Protein AF-A0A9X8DTA2-F1 (afdb_monomer_lite)

Organism: Aphanomyces astaci (NCBI:txid112090)

Structure (mmCIF, N/CA/C/O backbone):
data_AF-A0A9X8DTA2-F1
#
_entry.id   AF-A0A9X8DTA2-F1
#
loop_
_atom_site.group_PDB
_atom_site.id
_atom_site.type_symbol
_atom_site.label_atom_id
_atom_site.label_alt_id
_atom_site.label_comp_id
_atom_site.label_asym_id
_atom_site.label_entity_id
_atom_site.label_seq_id
_atom_site.pdbx_PDB_ins_code
_atom_site.Cartn_x
_atom_site.Cartn_y
_atom_site.Cartn_z
_atom_site.occupancy
_atom_site.B_iso_or_equiv
_atom_site.auth_seq_id
_atom_site.auth_comp_id
_atom_site.auth_asym_id
_atom_site.auth_atom_id
_atom_site.pdbx_PDB_model_num
ATOM 1 N N . MET A 1 1 ? 18.865 14.925 -14.661 1.00 79.44 1 MET A N 1
ATOM 2 C CA . MET A 1 1 ? 18.704 13.524 -14.217 1.00 79.44 1 MET A CA 1
ATOM 3 C C . MET A 1 1 ? 18.276 13.424 -12.763 1.00 79.44 1 MET A C 1
ATOM 5 O O . MET A 1 1 ? 17.155 12.998 -12.538 1.00 79.44 1 MET A O 1
ATOM 9 N N . ILE A 1 2 ? 19.082 13.874 -11.792 1.00 87.25 2 ILE A N 1
ATOM 10 C CA . ILE A 1 2 ? 18.739 13.791 -10.354 1.00 87.25 2 ILE A CA 1
ATOM 11 C C . ILE A 1 2 ? 17.374 14.429 -10.043 1.00 87.25 2 ILE A C 1
ATOM 13 O O . ILE A 1 2 ? 16.531 13.793 -9.421 1.00 87.25 2 ILE A O 1
ATOM 17 N N . LEU A 1 3 ? 17.121 15.641 -10.553 1.00 90.25 3 LEU A N 1
ATOM 18 C CA . LEU A 1 3 ? 15.841 16.335 -10.370 1.00 90.25 3 LEU A CA 1
ATOM 19 C C . LEU A 1 3 ? 14.648 15.529 -10.915 1.00 90.25 3 LEU A C 1
ATOM 21 O O . LEU A 1 3 ? 13.664 15.324 -10.213 1.00 90.25 3 LEU A O 1
ATOM 25 N N . PHE A 1 4 ? 14.744 15.028 -12.150 1.00 91.69 4 PHE A N 1
ATOM 26 C CA . PHE A 1 4 ? 13.676 14.240 -12.774 1.00 91.69 4 PHE A CA 1
ATOM 27 C C . PHE A 1 4 ? 13.449 12.899 -12.073 1.00 91.69 4 PHE A C 1
ATOM 29 O O . PHE A 1 4 ? 12.309 12.460 -11.957 1.00 91.69 4 PHE A O 1
ATOM 36 N N . PHE A 1 5 ? 14.512 12.273 -11.566 1.00 92.50 5 PHE A N 1
ATOM 37 C CA . PHE A 1 5 ? 14.401 11.089 -10.721 1.00 92.50 5 PHE A CA 1
ATOM 38 C C . PHE A 1 5 ? 13.657 11.400 -9.417 1.00 92.50 5 PHE A C 1
ATOM 40 O O . PHE A 1 5 ? 12.711 10.691 -9.085 1.00 92.50 5 PHE A O 1
ATOM 47 N N . ALA A 1 6 ? 14.014 12.483 -8.719 1.00 92.75 6 ALA A N 1
ATOM 48 C CA . ALA A 1 6 ? 13.347 12.885 -7.481 1.00 92.75 6 ALA A CA 1
ATOM 49 C C . ALA A 1 6 ? 11.854 13.194 -7.706 1.00 92.75 6 ALA A C 1
ATOM 51 O O . ALA A 1 6 ? 11.001 12.726 -6.948 1.00 92.75 6 ALA A O 1
ATOM 52 N N . ILE A 1 7 ? 11.523 13.908 -8.790 1.00 93.62 7 ILE A N 1
ATOM 53 C CA . ILE A 1 7 ? 10.135 14.197 -9.182 1.00 93.62 7 ILE A CA 1
ATOM 54 C C . ILE A 1 7 ? 9.385 12.898 -9.489 1.00 93.62 7 ILE A C 1
ATOM 56 O O . ILE A 1 7 ? 8.297 12.678 -8.968 1.00 93.62 7 ILE A O 1
ATOM 60 N N . SER A 1 8 ? 9.977 12.009 -10.286 1.00 93.56 8 SER A N 1
ATOM 61 C CA . SER A 1 8 ? 9.395 10.711 -10.634 1.00 93.56 8 SER A CA 1
ATOM 62 C C . SER A 1 8 ? 9.122 9.841 -9.403 1.00 93.56 8 SER A C 1
ATOM 64 O O . SER A 1 8 ? 8.033 9.286 -9.256 1.00 93.56 8 SER A O 1
ATOM 66 N N . LEU A 1 9 ? 10.074 9.780 -8.469 1.00 93.00 9 LEU A N 1
ATOM 67 C CA . LEU A 1 9 ? 9.929 9.047 -7.215 1.00 93.00 9 LEU A CA 1
ATOM 68 C C . LEU A 1 9 ? 8.807 9.631 -6.346 1.00 93.00 9 LEU A C 1
ATOM 70 O O . LEU A 1 9 ? 8.018 8.880 -5.775 1.00 93.00 9 LEU A O 1
ATOM 74 N N . THR A 1 10 ? 8.702 10.962 -6.300 1.00 92.56 10 THR A N 1
ATOM 75 C CA . THR A 1 10 ? 7.633 11.677 -5.586 1.00 92.56 10 THR A CA 1
ATOM 76 C C . THR A 1 10 ? 6.266 11.410 -6.210 1.00 92.56 10 THR A C 1
ATOM 78 O O . THR A 1 10 ? 5.301 11.115 -5.511 1.00 92.56 10 THR A O 1
ATOM 81 N N . ILE A 1 11 ? 6.168 11.451 -7.539 1.00 91.94 11 ILE A N 1
ATOM 82 C CA . ILE A 1 11 ? 4.932 11.124 -8.256 1.00 91.94 11 ILE A CA 1
ATOM 83 C C . ILE A 1 11 ? 4.531 9.674 -7.969 1.00 91.94 11 ILE A C 1
ATOM 85 O O . ILE A 1 11 ? 3.378 9.406 -7.626 1.00 91.94 11 ILE A O 1
ATOM 89 N N . GLN A 1 12 ? 5.480 8.739 -8.051 1.00 93.25 12 GLN A N 1
ATOM 90 C CA . GLN A 1 12 ? 5.233 7.324 -7.792 1.00 93.25 12 GLN A CA 1
ATOM 91 C C . GLN A 1 12 ? 4.756 7.083 -6.350 1.00 93.25 12 GLN A C 1
ATOM 93 O O . GLN A 1 12 ? 3.809 6.318 -6.143 1.00 93.25 12 GLN A O 1
ATOM 98 N N . SER A 1 13 ? 5.358 7.756 -5.362 1.00 90.62 13 SER A N 1
ATOM 99 C CA . SER A 1 13 ? 4.976 7.616 -3.953 1.00 90.62 13 SER A CA 1
ATOM 100 C C . SER A 1 13 ? 3.580 8.189 -3.672 1.00 90.62 13 SER A C 1
ATOM 102 O O . SER A 1 13 ? 2.764 7.528 -3.024 1.00 90.62 13 SER A O 1
ATOM 104 N N . VAL A 1 14 ? 3.248 9.355 -4.237 1.00 90.88 14 VAL A N 1
ATOM 105 C CA . VAL A 1 14 ? 1.917 9.975 -4.117 1.00 90.88 14 VAL A CA 1
ATOM 106 C C . VAL A 1 14 ? 0.843 9.108 -4.774 1.00 90.88 14 VAL A C 1
ATOM 108 O O . VAL A 1 14 ? -0.178 8.812 -4.148 1.00 90.88 14 VAL A O 1
ATOM 111 N N . ILE A 1 15 ? 1.071 8.646 -6.010 1.00 89.62 15 ILE A N 1
ATOM 112 C CA . ILE A 1 15 ? 0.143 7.755 -6.727 1.00 89.62 15 ILE A CA 1
ATOM 113 C C . ILE A 1 15 ? -0.146 6.507 -5.896 1.00 89.62 15 ILE A C 1
ATOM 115 O O . ILE A 1 15 ? -1.301 6.094 -5.755 1.00 89.62 15 ILE A O 1
ATOM 119 N N . MET A 1 16 ? 0.895 5.907 -5.330 1.00 87.81 16 MET A N 1
ATOM 120 C CA . MET A 1 16 ? 0.763 4.731 -4.487 1.00 87.81 16 MET A CA 1
ATOM 121 C C . MET A 1 16 ? -0.056 5.022 -3.225 1.00 87.81 16 MET A C 1
ATOM 123 O O . MET A 1 16 ? -0.973 4.253 -2.931 1.00 87.81 16 MET A O 1
ATOM 127 N N . PHE A 1 17 ? 0.218 6.119 -2.514 1.00 85.75 17 PHE A N 1
ATOM 128 C CA . PHE A 1 17 ? -0.535 6.491 -1.314 1.00 85.75 17 PHE A CA 1
ATOM 129 C C . PHE A 1 17 ? -2.027 6.680 -1.623 1.00 85.75 17 PHE A C 1
ATOM 131 O O . PHE A 1 17 ? -2.888 6.118 -0.943 1.00 85.75 17 PHE A O 1
ATOM 138 N N . LEU A 1 18 ? -2.350 7.389 -2.710 1.00 86.25 18 LEU A N 1
ATOM 139 C CA . LEU A 1 18 ? -3.732 7.600 -3.151 1.00 86.25 18 LEU A CA 1
ATOM 140 C C . LEU A 1 18 ? -4.429 6.282 -3.524 1.00 86.25 18 LEU A C 1
ATOM 142 O O . LEU A 1 18 ? -5.556 6.026 -3.093 1.00 86.25 18 LEU A O 1
ATOM 146 N N . ARG A 1 19 ? -3.757 5.410 -4.288 1.00 85.94 19 ARG A N 1
ATOM 147 C CA . ARG A 1 19 ? -4.299 4.105 -4.706 1.00 85.94 19 ARG A CA 1
ATOM 148 C C . ARG A 1 19 ? -4.539 3.173 -3.521 1.00 85.94 19 ARG A C 1
ATOM 150 O O . ARG A 1 19 ? -5.562 2.485 -3.489 1.00 85.94 19 ARG A O 1
ATOM 157 N N . LEU A 1 20 ? -3.617 3.140 -2.561 1.00 79.81 20 LEU A N 1
ATOM 158 C CA . LEU A 1 20 ? -3.762 2.332 -1.352 1.00 79.81 20 LEU A CA 1
ATOM 159 C C . LEU A 1 20 ? -4.867 2.881 -0.456 1.00 79.81 20 LEU A C 1
ATOM 161 O O . LEU A 1 20 ? -5.695 2.100 0.003 1.00 79.81 20 LEU A O 1
ATOM 165 N N . ARG A 1 21 ? -4.970 4.205 -0.297 1.00 79.25 21 ARG A N 1
ATOM 166 C CA . ARG A 1 21 ? -6.058 4.838 0.458 1.00 79.25 21 ARG A CA 1
ATOM 167 C C . ARG A 1 21 ? -7.430 4.508 -0.127 1.00 79.25 21 ARG A C 1
ATOM 169 O O . ARG A 1 21 ? -8.308 4.092 0.621 1.00 79.25 21 ARG A O 1
ATOM 176 N N . ALA A 1 22 ? -7.603 4.612 -1.446 1.00 74.69 22 ALA A N 1
ATOM 177 C CA . ALA A 1 22 ? -8.867 4.279 -2.106 1.00 74.69 22 ALA A CA 1
ATOM 178 C C . ALA A 1 22 ? -9.291 2.820 -1.853 1.00 74.69 22 ALA A C 1
ATOM 180 O O . ALA A 1 22 ? -10.444 2.546 -1.527 1.00 74.69 22 ALA A O 1
ATOM 181 N N . ARG A 1 23 ? -8.347 1.874 -1.934 1.00 70.88 23 ARG A N 1
ATOM 182 C CA . ARG A 1 23 ? -8.627 0.463 -1.625 1.00 70.88 23 ARG A CA 1
ATOM 183 C C . ARG A 1 23 ? -8.836 0.197 -0.139 1.00 70.88 23 ARG A C 1
ATOM 185 O O . ARG A 1 23 ? -9.628 -0.669 0.211 1.00 70.88 23 ARG A O 1
ATOM 192 N N . ASN A 1 24 ? -8.137 0.923 0.723 1.00 70.81 24 ASN A N 1
ATOM 193 C CA . ASN A 1 24 ? -8.285 0.814 2.167 1.00 70.81 24 ASN A CA 1
ATOM 194 C C . ASN A 1 24 ? -9.665 1.293 2.627 1.00 70.81 24 ASN A C 1
ATOM 196 O O . ASN A 1 24 ? -10.223 0.682 3.527 1.00 70.81 24 ASN A O 1
ATOM 200 N N . VAL A 1 25 ? -10.248 2.303 1.972 1.00 69.00 25 VAL A N 1
ATOM 201 C CA . VAL A 1 25 ? -11.640 2.720 2.216 1.00 69.00 25 VAL A CA 1
ATOM 202 C C . VAL A 1 25 ? -12.622 1.607 1.843 1.00 69.00 25 VAL A C 1
ATOM 204 O O . VAL A 1 25 ? -13.479 1.269 2.652 1.00 69.00 25 VAL A O 1
ATOM 207 N N . GLN A 1 26 ? -12.448 0.974 0.676 1.00 66.44 26 GLN A N 1
ATOM 208 C CA . GLN A 1 26 ? -13.271 -0.178 0.272 1.00 66.44 26 GLN A CA 1
ATOM 209 C C . GLN A 1 26 ? -13.143 -1.344 1.262 1.00 66.44 26 GLN A C 1
ATOM 211 O O . GLN A 1 26 ? -14.119 -2.012 1.586 1.00 66.44 26 GLN A O 1
ATOM 216 N N . LEU A 1 27 ? -11.928 -1.599 1.755 1.00 64.38 27 LEU A N 1
ATOM 217 C CA . LEU A 1 27 ? -11.678 -2.662 2.723 1.00 64.38 27 LEU A CA 1
ATOM 218 C C . LEU A 1 27 ? -12.258 -2.331 4.102 1.00 64.38 27 LEU A C 1
ATOM 220 O O . LEU A 1 27 ? -12.765 -3.234 4.758 1.00 64.38 27 LEU A O 1
ATOM 224 N N . ASP A 1 28 ? -12.225 -1.065 4.522 1.00 64.38 28 ASP A N 1
ATOM 225 C CA . ASP A 1 28 ? -12.853 -0.610 5.764 1.00 64.38 28 ASP A CA 1
ATOM 226 C C . ASP A 1 28 ? -14.371 -0.781 5.692 1.00 64.38 28 ASP A C 1
ATOM 228 O O . ASP A 1 28 ? -14.950 -1.347 6.615 1.00 64.38 28 ASP A O 1
ATOM 232 N N . GLU A 1 29 ? -15.000 -0.397 4.580 1.00 64.81 29 GLU A N 1
ATOM 233 C CA . GLU A 1 29 ? -16.432 -0.609 4.340 1.00 64.81 29 GLU A CA 1
ATOM 234 C C . GLU A 1 29 ? -16.804 -2.098 4.404 1.00 64.81 29 GLU A C 1
ATOM 236 O O . GLU A 1 29 ? -17.745 -2.488 5.093 1.00 64.81 29 GLU A O 1
ATOM 241 N N . LEU A 1 30 ? -15.999 -2.957 3.773 1.00 57.06 30 LEU A N 1
ATOM 242 C CA . LEU A 1 30 ? -16.192 -4.408 3.807 1.00 57.06 30 LEU A CA 1
ATOM 243 C C . LEU A 1 30 ? -15.865 -5.030 5.173 1.00 57.06 30 LEU A C 1
ATOM 245 O O . LEU A 1 30 ? -16.387 -6.092 5.495 1.00 57.06 30 LEU A O 1
ATOM 249 N N . SER A 1 31 ? -15.021 -4.389 5.987 1.00 53.56 31 SER A N 1
ATOM 250 C CA . SER A 1 31 ? -14.704 -4.837 7.349 1.00 53.56 31 SER A CA 1
ATOM 251 C C . SER A 1 31 ? -15.803 -4.518 8.367 1.00 53.56 31 SER A C 1
ATOM 253 O O . SER A 1 31 ? -15.821 -5.127 9.438 1.00 53.56 31 SER A O 1
ATOM 255 N N . LEU A 1 32 ? -16.703 -3.581 8.036 1.00 55.69 32 LEU A N 1
ATOM 256 C CA . LEU A 1 32 ? -17.883 -3.255 8.842 1.00 55.69 32 LEU A CA 1
ATOM 257 C C . LEU A 1 32 ? -18.973 -4.324 8.722 1.00 55.69 32 LEU A C 1
ATOM 259 O O . LEU A 1 32 ? -19.757 -4.479 9.657 1.00 55.69 32 LEU A O 1
ATOM 263 N N . LEU A 1 33 ? -19.004 -5.072 7.612 1.00 57.91 33 LEU A N 1
ATOM 264 C CA . LEU A 1 33 ? -19.890 -6.224 7.461 1.00 57.91 33 LEU A CA 1
ATOM 265 C C . LEU A 1 33 ? -19.515 -7.278 8.501 1.00 57.91 33 LEU A C 1
ATOM 267 O O . LEU A 1 33 ? -18.357 -7.689 8.618 1.00 57.91 33 LEU A O 1
ATOM 271 N N . THR A 1 34 ? -20.502 -7.745 9.258 1.00 60.66 34 THR A N 1
ATOM 272 C CA . THR A 1 34 ? -20.281 -8.903 10.125 1.00 60.66 34 THR A CA 1
ATOM 273 C C . THR A 1 34 ? -20.013 -10.153 9.282 1.00 60.66 34 THR A C 1
ATOM 275 O O . THR A 1 34 ? -20.521 -10.255 8.167 1.00 60.66 34 THR A O 1
ATOM 278 N N . PRO A 1 35 ? -19.242 -11.139 9.781 1.00 58.84 35 PRO A N 1
ATOM 279 C CA . PRO A 1 35 ? -18.983 -12.376 9.040 1.00 58.84 35 PRO A CA 1
ATOM 280 C C . PRO A 1 35 ? -20.264 -13.090 8.573 1.00 58.84 35 PRO A C 1
ATOM 282 O O . PRO A 1 35 ? -20.267 -13.687 7.502 1.00 58.84 35 PRO A O 1
ATOM 285 N N . SER A 1 36 ? -21.360 -12.965 9.333 1.00 55.75 36 SER A N 1
ATOM 286 C CA . SER A 1 36 ? -22.703 -13.445 8.983 1.00 55.75 36 SER A CA 1
ATOM 287 C C . SER A 1 36 ? -23.351 -12.663 7.835 1.00 55.75 36 SER A C 1
ATOM 289 O O . SER A 1 36 ? -23.885 -13.270 6.914 1.00 55.75 36 SER A O 1
ATOM 291 N N . GLU A 1 37 ? -23.267 -11.330 7.845 1.00 62.12 37 GLU A N 1
ATOM 292 C CA . GLU A 1 37 ? -23.760 -10.483 6.746 1.00 62.12 37 GLU A CA 1
ATOM 293 C C . GLU A 1 37 ? -22.915 -10.666 5.481 1.00 62.12 37 GLU A C 1
ATOM 295 O O . GLU A 1 37 ? -23.444 -10.655 4.373 1.00 62.12 37 GLU A O 1
ATOM 300 N N . LEU A 1 38 ? -21.603 -10.874 5.634 1.00 63.78 38 LEU A N 1
ATOM 301 C CA . LEU A 1 38 ? -20.710 -11.184 4.524 1.00 63.78 38 LEU A CA 1
ATOM 302 C C . LEU A 1 38 ? -21.029 -12.559 3.936 1.00 63.78 38 LEU A C 1
ATOM 304 O O . LEU A 1 38 ? -21.050 -12.682 2.720 1.00 63.78 38 LEU A O 1
ATOM 308 N N . TYR A 1 39 ? -21.297 -13.569 4.768 1.00 63.66 39 TYR A N 1
ATOM 309 C CA . TYR A 1 39 ? -21.725 -14.889 4.306 1.00 63.66 39 TYR A CA 1
ATOM 310 C C . TYR A 1 39 ? -23.043 -14.805 3.528 1.00 63.66 39 TYR A C 1
ATOM 312 O O . TYR A 1 39 ? -23.081 -15.227 2.372 1.00 63.66 39 TYR A O 1
ATOM 320 N N . ALA A 1 40 ? -24.072 -14.181 4.111 1.00 64.88 40 ALA A N 1
ATOM 321 C CA . ALA A 1 40 ? -25.372 -13.948 3.479 1.00 64.88 40 ALA A CA 1
ATOM 322 C C . ALA A 1 40 ? -25.234 -13.225 2.127 1.00 64.88 40 ALA A C 1
ATOM 324 O O . ALA A 1 40 ? -25.731 -13.687 1.103 1.00 64.88 40 ALA A O 1
ATOM 325 N N . LYS A 1 41 ? -24.454 -12.138 2.078 1.00 66.50 41 LYS A N 1
ATOM 326 C CA . LYS A 1 41 ? -24.262 -11.334 0.861 1.00 66.50 41 LYS A CA 1
ATOM 327 C C . LYS A 1 41 ? -23.357 -11.998 -0.183 1.00 66.50 41 LYS A C 1
ATOM 329 O O . LYS A 1 41 ? -23.535 -11.767 -1.375 1.00 66.50 41 LYS A O 1
ATOM 334 N N . ALA A 1 42 ? -22.392 -12.812 0.243 1.00 61.91 42 ALA A N 1
ATOM 335 C CA . ALA A 1 42 ? -21.466 -13.512 -0.647 1.00 61.91 42 ALA A CA 1
ATOM 336 C C . ALA A 1 42 ? -22.063 -14.778 -1.275 1.00 61.91 42 ALA A C 1
ATOM 338 O O . ALA A 1 42 ? -21.587 -15.188 -2.332 1.00 61.91 42 ALA A O 1
ATOM 339 N N . THR A 1 43 ? -23.064 -15.383 -0.628 1.00 61.03 43 THR A N 1
ATOM 340 C CA . THR A 1 43 ? -23.728 -16.622 -1.073 1.00 61.03 43 THR A CA 1
ATOM 341 C C . THR A 1 43 ? -25.170 -16.409 -1.530 1.00 61.03 43 THR A C 1
ATOM 343 O O . THR A 1 43 ? -25.815 -17.378 -1.926 1.00 61.03 43 THR A O 1
ATOM 346 N N . ALA A 1 44 ? -25.669 -15.165 -1.481 1.00 66.62 44 ALA A N 1
ATOM 347 C CA . ALA A 1 44 ? -27.086 -14.838 -1.643 1.00 66.62 44 ALA A CA 1
ATOM 348 C C . ALA A 1 44 ? -27.960 -15.746 -0.755 1.00 66.62 44 ALA A C 1
ATOM 350 O O . ALA A 1 44 ? -28.762 -16.520 -1.264 1.00 66.62 44 ALA A O 1
ATOM 351 N N . ASP A 1 45 ? -27.713 -15.724 0.557 1.00 60.97 45 ASP A N 1
ATOM 352 C CA . ASP A 1 45 ? -28.372 -16.571 1.567 1.00 60.97 45 ASP A CA 1
ATOM 353 C C . ASP A 1 45 ? -28.187 -18.090 1.374 1.00 60.97 45 ASP A C 1
ATOM 355 O O . ASP A 1 45 ? -29.050 -18.894 1.714 1.00 60.97 45 ASP A O 1
ATOM 359 N N . GLY A 1 46 ? -27.023 -18.513 0.873 1.00 58.31 46 GLY A N 1
ATOM 360 C CA . GLY A 1 46 ? -26.682 -19.931 0.702 1.00 58.31 46 GLY A CA 1
ATOM 361 C C . GLY A 1 46 ? -27.136 -20.547 -0.623 1.00 58.31 46 GLY A C 1
ATOM 362 O O . GLY A 1 46 ? -26.952 -21.745 -0.825 1.00 58.31 46 GLY A O 1
ATOM 363 N N . THR A 1 47 ? -27.683 -19.745 -1.539 1.00 57.56 47 THR A N 1
ATOM 364 C CA . THR A 1 47 ? -28.199 -20.212 -2.836 1.00 57.56 47 THR A CA 1
ATOM 365 C C . THR A 1 47 ? 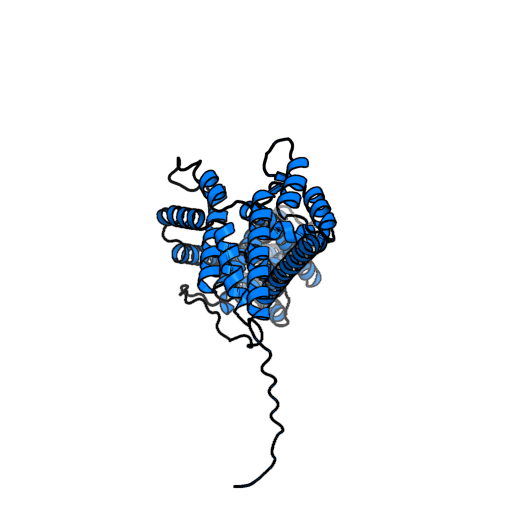-27.085 -20.500 -3.852 1.00 57.56 47 THR A C 1
ATOM 367 O O . THR A 1 47 ? -27.286 -21.269 -4.790 1.00 57.56 47 THR A O 1
ATOM 370 N N . GLN A 1 48 ? -25.897 -19.902 -3.687 1.00 57.66 48 GLN A N 1
ATOM 371 C CA . GLN A 1 48 ? -24.759 -20.107 -4.589 1.00 57.66 48 GLN A CA 1
ATOM 372 C C . GLN A 1 48 ? -23.618 -20.903 -3.930 1.00 57.66 48 GLN A C 1
ATOM 374 O O . GLN A 1 48 ? -23.156 -20.524 -2.850 1.00 57.66 48 GLN A O 1
ATOM 379 N N . PRO A 1 49 ? -23.084 -21.949 -4.598 1.00 57.03 49 PRO A N 1
ATOM 380 C CA . PRO A 1 49 ? -21.964 -22.746 -4.087 1.00 57.03 49 PRO A CA 1
ATOM 381 C C . PRO A 1 49 ? -20.607 -22.024 -4.174 1.00 57.03 49 PRO A C 1
ATOM 383 O O . PRO A 1 49 ? -19.613 -22.512 -3.640 1.00 57.03 49 PRO A O 1
ATOM 386 N N . HIS A 1 50 ? -20.546 -20.860 -4.832 1.00 58.38 50 HIS A N 1
ATOM 387 C CA . HIS A 1 50 ? -19.316 -20.102 -5.057 1.00 58.38 50 HIS A CA 1
ATOM 388 C C . HIS A 1 50 ? -19.414 -18.676 -4.515 1.00 58.38 50 HIS A C 1
ATOM 390 O O . HIS A 1 50 ? -20.439 -18.011 -4.633 1.00 58.38 50 HIS A O 1
ATOM 396 N N . ILE A 1 51 ? -18.302 -18.181 -3.966 1.00 61.69 51 ILE A N 1
ATOM 397 C CA . ILE A 1 51 ? -18.183 -16.806 -3.477 1.00 61.69 51 ILE A CA 1
ATOM 398 C C . ILE A 1 51 ? -18.074 -15.870 -4.680 1.00 61.69 51 ILE A C 1
ATOM 400 O O . ILE A 1 51 ? -17.136 -15.972 -5.476 1.00 61.69 51 ILE A O 1
ATOM 404 N N . ALA A 1 52 ? -18.981 -14.900 -4.794 1.00 63.41 52 ALA A N 1
ATOM 405 C CA . ALA A 1 52 ? -18.891 -13.913 -5.862 1.00 63.41 52 ALA A CA 1
ATOM 406 C C . ALA A 1 52 ? -17.551 -13.144 -5.804 1.00 63.41 52 ALA A C 1
ATOM 408 O O . ALA A 1 52 ? -17.108 -12.684 -4.747 1.00 63.41 52 ALA A O 1
ATOM 409 N N . LYS A 1 53 ? -16.914 -12.953 -6.972 1.00 65.50 53 LYS A N 1
ATOM 410 C CA . LYS A 1 53 ? -15.605 -12.281 -7.152 1.00 65.50 53 LYS A CA 1
ATOM 411 C C . LYS A 1 53 ? -15.375 -11.012 -6.304 1.00 65.50 53 LYS A C 1
ATOM 413 O O . LYS A 1 53 ? -14.263 -10.887 -5.781 1.00 65.50 53 LYS A O 1
ATOM 418 N N . PRO A 1 54 ? -16.337 -10.076 -6.134 1.00 62.91 54 PRO A N 1
ATOM 419 C CA . PRO A 1 54 ? -16.120 -8.892 -5.294 1.00 62.91 54 PRO A CA 1
ATOM 420 C C . PRO A 1 54 ? -15.866 -9.225 -3.815 1.00 62.91 54 PRO A C 1
ATOM 422 O O . PRO A 1 54 ? -15.090 -8.529 -3.161 1.00 62.91 54 PRO A O 1
ATOM 425 N N . PHE A 1 55 ? -16.442 -10.314 -3.296 1.00 64.00 55 PHE A N 1
ATOM 426 C CA . PHE A 1 55 ? -16.342 -10.687 -1.883 1.00 64.00 55 PHE A CA 1
ATOM 427 C C . PHE A 1 55 ? -15.157 -11.602 -1.573 1.00 64.00 55 PHE A C 1
ATOM 429 O O . PHE A 1 55 ? -14.714 -11.639 -0.431 1.00 64.00 55 PHE A O 1
ATOM 436 N N . VAL A 1 56 ? -14.542 -12.244 -2.573 1.00 67.88 56 VAL A N 1
ATOM 437 C CA . VAL A 1 56 ? -13.367 -13.117 -2.375 1.00 67.88 56 VAL A CA 1
ATOM 438 C C . VAL A 1 56 ? -12.228 -12.393 -1.649 1.00 67.88 56 VAL A C 1
ATOM 440 O O . VAL A 1 56 ? -11.594 -12.955 -0.757 1.00 67.88 56 VAL A O 1
ATOM 443 N N . SER A 1 57 ? -11.954 -11.128 -1.993 1.00 67.56 57 SER A N 1
ATOM 444 C CA . SER A 1 57 ? -10.896 -10.363 -1.315 1.00 67.56 57 SER A CA 1
ATOM 445 C C . SER A 1 57 ? -11.250 -10.034 0.138 1.00 67.56 57 SER A C 1
ATOM 447 O O . SER A 1 57 ? -10.340 -9.963 0.964 1.00 67.56 57 SER A O 1
ATOM 449 N N . ALA A 1 58 ? -12.533 -9.827 0.444 1.00 67.75 58 ALA A N 1
ATOM 450 C CA . ALA A 1 58 ? -13.005 -9.589 1.804 1.00 67.75 58 ALA A CA 1
ATOM 451 C C . ALA A 1 58 ? -12.923 -10.879 2.624 1.00 67.75 58 ALA A C 1
ATOM 453 O O . ALA A 1 58 ? -12.318 -10.883 3.692 1.00 67.75 58 ALA A O 1
ATOM 454 N N . THR A 1 59 ? -13.413 -11.996 2.085 1.00 68.56 59 THR A N 1
ATOM 455 C CA . THR A 1 59 ? -13.362 -13.304 2.745 1.00 68.56 59 THR A CA 1
ATOM 456 C C . THR A 1 59 ? -11.930 -13.709 3.084 1.00 68.56 59 THR A C 1
ATOM 458 O O . THR A 1 59 ? -11.649 -14.085 4.220 1.00 68.56 59 THR A O 1
ATOM 461 N N . LYS A 1 60 ? -10.987 -13.524 2.147 1.00 73.81 60 LYS A N 1
ATOM 462 C CA . LYS A 1 60 ? -9.552 -13.740 2.402 1.00 73.81 60 LYS A CA 1
ATOM 463 C C . LYS A 1 60 ? -9.044 -12.906 3.575 1.00 73.81 60 LYS A C 1
ATOM 465 O O . LYS A 1 60 ? -8.319 -13.421 4.415 1.00 73.81 60 LYS A O 1
ATOM 470 N N . MET A 1 61 ? -9.440 -11.637 3.650 1.00 73.94 61 MET A N 1
ATOM 471 C CA . MET A 1 61 ? -9.043 -10.735 4.731 1.00 73.94 61 MET A CA 1
ATOM 472 C C . MET A 1 61 ? -9.620 -11.165 6.089 1.00 73.94 61 MET A C 1
ATOM 474 O O . MET A 1 61 ? -8.918 -11.089 7.095 1.00 73.94 61 MET A O 1
ATOM 478 N N . PHE A 1 62 ? -10.865 -11.648 6.133 1.00 72.44 62 PHE A N 1
ATOM 479 C CA . PHE A 1 62 ? -11.498 -12.135 7.364 1.00 72.44 62 PHE A CA 1
ATOM 480 C C . PHE A 1 62 ? -10.869 -13.424 7.887 1.00 72.44 62 PHE A C 1
ATOM 482 O O . PHE A 1 62 ? -10.598 -13.525 9.082 1.00 72.44 62 PHE A O 1
ATOM 489 N N . ILE A 1 63 ? -10.591 -14.378 7.002 1.00 74.81 63 ILE A N 1
ATOM 490 C CA . ILE A 1 63 ? -9.919 -15.632 7.365 1.00 74.81 63 ILE A CA 1
ATOM 491 C C . ILE A 1 63 ? -8.522 -15.343 7.892 1.00 74.81 63 ILE A C 1
ATOM 493 O O . ILE A 1 63 ? -8.120 -15.839 8.939 1.00 74.81 63 ILE A O 1
ATOM 497 N N . LEU A 1 64 ? -7.793 -14.483 7.188 1.00 77.00 64 LEU A N 1
ATOM 498 C CA . LEU A 1 64 ? -6.432 -14.138 7.551 1.00 77.00 64 LEU A CA 1
ATOM 499 C C . LEU A 1 64 ? -6.367 -13.338 8.857 1.00 77.00 64 LEU A C 1
ATOM 501 O O . LEU A 1 64 ? -5.459 -13.542 9.660 1.00 77.00 64 LEU A O 1
ATOM 505 N N . ARG A 1 65 ? -7.370 -12.486 9.107 1.00 79.69 65 ARG A N 1
ATOM 506 C CA . ARG A 1 65 ? -7.594 -11.850 10.408 1.00 79.69 65 ARG A CA 1
ATOM 507 C C . ARG A 1 65 ? -7.804 -12.898 11.494 1.00 79.69 65 ARG A C 1
ATOM 509 O O . ARG A 1 65 ? -7.133 -12.830 12.514 1.00 79.69 65 ARG A O 1
ATOM 516 N N . ASP A 1 66 ? -8.737 -13.830 11.316 1.00 73.25 66 ASP A N 1
ATOM 517 C CA . ASP A 1 66 ? -9.040 -14.839 12.336 1.00 73.25 66 ASP A CA 1
ATOM 518 C C . ASP A 1 66 ? -7.815 -15.716 12.642 1.00 73.25 66 ASP A C 1
ATOM 520 O O . ASP A 1 66 ? -7.466 -15.898 13.808 1.00 73.25 66 ASP A O 1
ATOM 524 N N . PHE A 1 67 ? -7.084 -16.141 11.610 1.00 78.38 67 PHE A N 1
ATOM 525 C CA . PHE A 1 67 ? -5.806 -16.836 11.753 1.00 78.38 67 PHE A CA 1
ATOM 526 C C . PHE A 1 67 ? -4.786 -16.027 12.561 1.00 78.38 67 PHE A C 1
ATOM 528 O O . PHE A 1 67 ? -4.252 -16.525 13.550 1.00 78.38 67 PHE A O 1
ATOM 535 N N . PHE A 1 68 ? -4.565 -14.758 12.204 1.00 77.94 68 PHE A N 1
ATOM 536 C CA . PHE A 1 68 ? -3.645 -13.871 12.919 1.00 77.94 68 PHE A CA 1
ATOM 537 C C . PHE A 1 68 ? -4.020 -13.727 14.401 1.00 77.94 68 PHE A C 1
ATOM 539 O O . PHE A 1 68 ? -3.169 -13.816 15.286 1.00 77.94 68 PHE A O 1
ATOM 546 N N . LEU A 1 69 ? -5.309 -13.544 14.691 1.00 73.56 69 LEU A N 1
ATOM 547 C CA . LEU A 1 69 ? -5.798 -13.397 16.059 1.00 73.56 69 LEU A CA 1
ATOM 548 C C . LEU A 1 69 ? -5.612 -14.674 16.881 1.00 73.56 69 LEU A C 1
ATOM 550 O O . LEU A 1 69 ? -5.227 -14.589 18.048 1.00 73.56 69 LEU A O 1
ATOM 554 N N . ARG A 1 70 ? -5.854 -15.847 16.283 1.00 72.56 70 ARG A N 1
ATOM 555 C CA . ARG A 1 70 ? -5.633 -17.148 16.930 1.00 72.56 70 ARG A CA 1
ATOM 556 C C . ARG A 1 70 ? -4.150 -17.390 17.192 1.00 72.56 70 ARG A C 1
ATOM 558 O O . ARG A 1 70 ? -3.793 -17.711 18.325 1.00 72.56 70 ARG A O 1
ATOM 565 N N . GLN A 1 71 ? -3.304 -17.161 16.189 1.00 74.75 71 GLN A N 1
ATOM 566 C CA . GLN A 1 71 ? -1.860 -17.377 16.276 1.00 74.75 71 GLN A CA 1
ATOM 567 C C . GLN A 1 71 ? -1.223 -16.518 17.371 1.00 74.75 71 GLN A C 1
ATOM 569 O O . GLN A 1 71 ? -0.444 -17.008 18.187 1.00 74.75 71 GLN A O 1
ATOM 574 N N . TYR A 1 72 ? -1.593 -15.238 17.429 1.00 71.19 72 TYR A N 1
ATOM 575 C CA . TYR A 1 72 ? -1.010 -14.279 18.366 1.00 71.19 72 TYR A CA 1
ATOM 576 C C . TYR A 1 72 ? -1.822 -14.095 19.653 1.00 71.19 72 TYR A C 1
ATOM 578 O O . TYR A 1 72 ? -1.495 -13.235 20.471 1.00 71.19 72 TYR A O 1
ATOM 586 N N . LYS A 1 73 ? -2.859 -14.921 19.867 1.00 68.25 73 LYS A N 1
ATOM 587 C CA . LYS A 1 73 ? -3.750 -14.898 21.044 1.00 68.25 73 LYS A CA 1
ATOM 588 C C . LYS A 1 73 ? -4.322 -13.502 21.326 1.00 68.25 73 LYS A C 1
ATOM 590 O O . LYS A 1 73 ? -4.461 -13.097 22.483 1.00 68.25 73 LYS A O 1
ATOM 595 N N . LEU A 1 74 ? -4.644 -12.770 20.263 1.00 67.50 74 LEU A N 1
ATOM 596 C CA . LEU A 1 74 ? -5.148 -11.404 20.336 1.00 67.50 74 LEU A CA 1
ATOM 597 C C . LEU A 1 74 ? -6.679 -11.370 20.485 1.00 67.50 74 LEU A C 1
ATOM 599 O O . LEU A 1 74 ? -7.379 -12.283 20.036 1.00 67.50 74 LEU A O 1
ATOM 603 N N . PRO A 1 75 ? -7.228 -10.302 21.090 1.00 64.81 75 PRO A N 1
ATOM 604 C CA . PRO A 1 75 ? -8.671 -10.104 21.205 1.00 64.81 75 PRO A CA 1
ATOM 605 C C . PRO A 1 75 ? -9.367 -10.088 19.843 1.00 64.81 75 PRO A C 1
ATOM 607 O O . PRO A 1 75 ? -8.887 -9.433 18.923 1.00 64.81 75 PRO A O 1
ATOM 610 N N . ARG A 1 76 ? -10.564 -10.679 19.712 1.00 61.78 76 ARG A N 1
ATOM 611 C CA . ARG A 1 76 ? -11.325 -10.596 18.444 1.00 61.78 76 ARG A CA 1
ATOM 612 C C . ARG A 1 76 ? -11.727 -9.167 18.048 1.00 61.78 76 ARG A C 1
ATOM 614 O O . ARG A 1 76 ? -11.890 -8.890 16.861 1.00 61.78 76 ARG A O 1
ATOM 621 N N . LEU A 1 77 ? -11.822 -8.261 19.024 1.00 62.56 77 LEU A N 1
ATOM 622 C CA . LEU A 1 77 ? -12.050 -6.820 18.838 1.00 62.56 77 LEU A CA 1
ATOM 623 C C . LEU A 1 77 ? -10.822 -6.069 18.289 1.00 62.56 77 LEU A C 1
ATOM 625 O O . LEU A 1 77 ? -10.924 -4.889 17.964 1.00 62.56 77 LEU A O 1
ATOM 629 N N . PHE A 1 78 ? -9.663 -6.724 18.183 1.00 68.25 78 PHE A N 1
ATOM 630 C CA . PHE A 1 78 ? -8.459 -6.107 17.644 1.00 68.25 78 PHE A CA 1
ATOM 631 C C . PHE A 1 78 ? -8.676 -5.627 16.203 1.00 68.25 78 PHE A C 1
ATOM 633 O O . PHE A 1 78 ? -9.198 -6.341 15.338 1.00 68.25 78 PHE A O 1
ATOM 640 N N . LEU A 1 79 ? -8.227 -4.399 15.949 1.00 72.56 79 LEU A N 1
ATOM 641 C CA . LEU A 1 79 ? -8.397 -3.688 14.688 1.00 72.56 79 LEU A CA 1
ATOM 642 C C . LEU A 1 79 ? -7.354 -4.138 13.666 1.00 72.56 79 LEU A C 1
ATOM 644 O O . LEU A 1 79 ? -6.436 -3.394 13.323 1.00 72.56 79 LEU A O 1
ATOM 648 N N . PHE A 1 80 ? -7.512 -5.356 13.154 1.00 77.19 80 PHE A N 1
ATOM 649 C CA . PHE A 1 80 ? -6.578 -5.938 12.188 1.00 77.19 80 PHE A CA 1
ATOM 650 C C . PHE A 1 80 ? -6.381 -5.068 10.937 1.00 77.19 80 PHE A C 1
ATOM 652 O O . PHE A 1 80 ? -5.256 -4.897 10.481 1.00 77.19 80 PHE A O 1
ATOM 659 N N . ALA A 1 81 ? -7.446 -4.443 10.423 1.00 75.69 81 ALA A N 1
ATOM 660 C CA . ALA A 1 81 ? -7.348 -3.521 9.290 1.00 75.69 81 ALA A CA 1
ATOM 661 C C . ALA A 1 81 ? -6.493 -2.278 9.610 1.00 75.69 81 ALA A C 1
ATOM 663 O O . ALA A 1 81 ? -5.688 -1.855 8.781 1.00 75.69 81 ALA A O 1
ATOM 664 N N . LYS A 1 82 ? -6.613 -1.731 10.831 1.00 77.44 82 LYS A N 1
ATOM 665 C CA . LYS A 1 82 ? -5.803 -0.592 11.295 1.00 77.44 82 LYS A CA 1
ATOM 666 C C . LYS A 1 82 ? -4.334 -0.985 11.446 1.00 77.44 82 LYS A C 1
ATOM 668 O O . LYS A 1 82 ? -3.464 -0.234 11.026 1.00 77.44 82 LYS A O 1
ATOM 673 N N . TYR A 1 83 ? -4.075 -2.173 11.991 1.00 82.44 83 TYR A N 1
ATOM 674 C CA . TYR A 1 83 ? -2.730 -2.735 12.089 1.00 82.44 83 TYR A CA 1
ATOM 675 C C . TYR A 1 83 ? -2.083 -2.936 10.721 1.00 82.44 83 TYR A C 1
ATOM 677 O O . TYR A 1 83 ? -0.981 -2.451 10.488 1.00 82.44 83 TYR A O 1
ATOM 685 N N . LEU A 1 84 ? -2.784 -3.588 9.793 1.00 82.31 84 LEU A N 1
ATOM 686 C CA . LEU A 1 84 ? -2.244 -3.835 8.463 1.00 82.31 8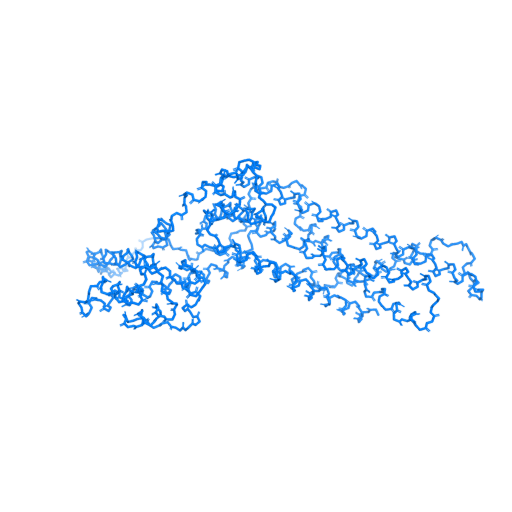4 LEU A CA 1
ATOM 687 C C . LEU A 1 84 ? -1.959 -2.527 7.713 1.00 82.31 84 LEU A C 1
ATOM 689 O O . LEU A 1 84 ? -0.972 -2.450 6.988 1.00 82.31 84 LEU A O 1
ATOM 693 N N . ARG A 1 85 ? -2.798 -1.502 7.898 1.00 82.62 85 ARG A N 1
ATOM 694 C CA . ARG A 1 85 ? -2.569 -0.165 7.341 1.00 82.62 85 ARG A CA 1
ATOM 695 C C . ARG A 1 85 ? -1.293 0.464 7.889 1.00 82.62 85 ARG A C 1
ATOM 697 O O . ARG A 1 85 ? -0.484 0.930 7.104 1.00 82.62 85 ARG A O 1
ATOM 704 N N . ALA A 1 86 ? -1.091 0.407 9.200 1.00 82.81 86 ALA A N 1
ATOM 705 C CA . ALA A 1 86 ? 0.110 0.943 9.827 1.00 82.81 86 ALA A CA 1
ATOM 706 C C . ALA A 1 86 ? 1.380 0.215 9.336 1.00 82.81 86 ALA A C 1
ATOM 708 O O . ALA A 1 86 ? 2.357 0.847 8.948 1.00 82.81 86 ALA A O 1
ATOM 709 N N . VAL A 1 87 ? 1.324 -1.118 9.199 1.00 85.06 87 VAL A N 1
ATOM 710 C CA . VAL A 1 87 ? 2.409 -1.904 8.579 1.00 85.06 87 VAL A CA 1
ATOM 711 C C . VAL A 1 87 ? 2.647 -1.501 7.121 1.00 85.06 87 VAL A C 1
ATOM 713 O O . VAL A 1 87 ? 3.794 -1.371 6.705 1.00 85.06 87 VAL A O 1
ATOM 716 N N . GLN A 1 88 ? 1.586 -1.305 6.335 1.00 87.19 88 GLN A N 1
ATOM 717 C CA . GLN A 1 88 ? 1.697 -0.848 4.947 1.00 87.19 88 GLN A CA 1
ATOM 718 C C . GLN A 1 88 ? 2.365 0.523 4.849 1.00 87.19 88 GLN A C 1
ATOM 720 O O . GLN A 1 88 ? 3.251 0.685 4.017 1.00 87.19 88 GLN A O 1
ATOM 725 N N . ASP A 1 89 ? 1.966 1.476 5.689 1.00 86.19 89 ASP A N 1
ATOM 726 C CA . ASP A 1 89 ? 2.508 2.836 5.696 1.00 86.19 89 ASP A CA 1
ATOM 727 C C . ASP A 1 89 ? 4.005 2.835 6.056 1.00 86.19 89 ASP A C 1
ATOM 729 O O . ASP A 1 89 ? 4.808 3.476 5.375 1.00 86.19 89 ASP A O 1
ATOM 733 N N . THR A 1 90 ? 4.414 2.033 7.043 1.00 86.50 90 THR A N 1
ATOM 734 C CA . THR A 1 90 ? 5.829 1.874 7.414 1.00 86.50 90 THR A CA 1
ATOM 735 C C . THR A 1 90 ? 6.645 1.201 6.303 1.00 86.50 90 THR A C 1
ATOM 737 O O . THR A 1 90 ? 7.740 1.654 5.968 1.00 86.50 90 THR A O 1
ATOM 740 N N . GLU A 1 91 ? 6.114 0.159 5.654 1.00 86.56 91 GLU A N 1
ATOM 741 C CA . GLU A 1 91 ? 6.801 -0.498 4.530 1.00 86.56 91 GLU A CA 1
ATOM 742 C C . GLU A 1 91 ? 6.910 0.405 3.292 1.00 86.56 91 GLU A C 1
ATOM 744 O O . GLU A 1 91 ? 7.916 0.371 2.585 1.00 86.56 91 GLU A O 1
ATOM 749 N N . ILE A 1 92 ? 5.908 1.248 3.036 1.00 86.19 92 ILE A N 1
ATOM 750 C CA . ILE A 1 92 ? 5.954 2.280 1.994 1.00 86.19 92 ILE A CA 1
ATOM 751 C C . ILE A 1 92 ? 7.146 3.211 2.204 1.00 86.19 92 ILE A C 1
ATOM 753 O O . ILE A 1 92 ? 7.887 3.468 1.255 1.00 86.19 92 ILE A O 1
ATOM 757 N N . ILE A 1 93 ? 7.333 3.703 3.431 1.00 86.50 93 ILE A N 1
ATOM 758 C CA . ILE A 1 93 ? 8.419 4.630 3.756 1.00 86.50 93 ILE A CA 1
ATOM 759 C C . ILE A 1 93 ? 9.764 3.956 3.470 1.00 86.50 93 ILE A C 1
ATOM 761 O O . ILE A 1 93 ? 10.555 4.485 2.693 1.00 86.50 93 ILE A O 1
ATOM 765 N N . HIS A 1 94 ? 9.978 2.742 3.981 1.00 86.62 94 HIS A N 1
ATOM 766 C CA . HIS A 1 94 ? 11.237 2.016 3.786 1.00 86.62 94 HIS A CA 1
ATOM 767 C C . HIS A 1 94 ? 11.543 1.665 2.319 1.00 86.62 94 HIS A C 1
ATOM 769 O O . HIS A 1 94 ? 12.708 1.661 1.905 1.00 86.62 94 HIS A O 1
ATOM 775 N N . LEU A 1 95 ? 10.514 1.380 1.511 1.00 87.62 95 LEU A N 1
ATOM 776 C CA . LEU A 1 95 ? 10.684 1.046 0.094 1.00 87.62 95 LEU A CA 1
ATOM 777 C C . LEU A 1 95 ? 11.008 2.262 -0.786 1.00 87.62 95 LEU A C 1
ATOM 779 O O . LEU A 1 95 ? 11.663 2.090 -1.812 1.00 87.62 95 LEU A O 1
ATOM 783 N N . TYR A 1 96 ? 10.563 3.466 -0.415 1.00 87.50 96 TYR A N 1
ATOM 784 C CA . TYR A 1 96 ? 10.820 4.699 -1.179 1.00 87.50 96 TYR A CA 1
ATOM 785 C C . TYR A 1 96 ? 11.951 5.552 -0.609 1.00 87.50 96 TYR A C 1
ATOM 787 O O . TYR A 1 96 ? 12.395 6.494 -1.265 1.00 87.50 96 TYR A O 1
ATOM 795 N N . GLU A 1 97 ? 12.437 5.225 0.584 1.00 89.25 97 GLU A N 1
ATOM 796 C CA . GLU A 1 97 ? 13.594 5.874 1.178 1.00 89.25 97 GLU A CA 1
ATOM 797 C C . GLU A 1 97 ? 14.842 5.652 0.313 1.00 89.25 97 GLU A C 1
ATOM 799 O O . GLU A 1 97 ? 15.283 4.518 0.085 1.00 89.25 97 GLU A O 1
ATOM 804 N N . VAL A 1 98 ? 15.407 6.755 -0.185 1.00 88.56 98 VAL A N 1
ATOM 805 C CA . VAL A 1 98 ? 16.617 6.750 -1.011 1.00 88.56 98 VAL A CA 1
ATOM 806 C C . VAL A 1 98 ? 17.834 6.701 -0.100 1.00 88.56 98 VAL A C 1
ATOM 808 O O . VAL A 1 98 ? 18.204 7.684 0.537 1.00 88.56 98 VAL A O 1
ATOM 811 N N . GLU A 1 99 ? 18.487 5.548 -0.070 1.00 90.81 99 GLU A N 1
ATOM 812 C CA . GLU A 1 99 ? 19.719 5.342 0.685 1.00 90.81 99 GLU A CA 1
ATOM 813 C C . GLU A 1 99 ? 20.956 5.688 -0.157 1.00 90.81 99 GLU A C 1
ATOM 815 O O . GLU A 1 99 ? 20.910 5.737 -1.388 1.00 90.81 99 GLU A O 1
ATOM 820 N N . LYS A 1 100 ? 22.120 5.827 0.491 1.00 90.12 100 LYS A N 1
ATOM 821 C CA . LYS A 1 100 ? 23.414 5.988 -0.205 1.00 90.12 100 LYS A CA 1
ATOM 822 C C . LYS A 1 100 ? 23.676 4.862 -1.219 1.00 90.12 100 LYS A C 1
ATOM 824 O O . LYS A 1 100 ? 24.165 5.118 -2.316 1.00 90.12 100 LYS A O 1
ATOM 829 N N . SER A 1 101 ? 23.273 3.636 -0.881 1.00 89.88 101 SER A N 1
ATOM 830 C CA . SER A 1 101 ? 23.332 2.448 -1.746 1.00 89.88 101 SER A CA 1
ATOM 831 C C . SER A 1 101 ? 22.526 2.608 -3.041 1.00 89.88 101 SER A C 1
ATOM 833 O O . SER A 1 101 ? 22.915 2.085 -4.084 1.00 89.88 101 SER A O 1
ATOM 835 N N . THR A 1 102 ? 21.432 3.376 -3.001 1.00 90.94 102 THR A N 1
ATOM 836 C CA . THR A 1 102 ? 20.560 3.610 -4.156 1.00 90.94 102 THR A CA 1
ATOM 837 C C . THR A 1 102 ? 21.283 4.422 -5.225 1.00 90.94 102 THR A C 1
ATOM 839 O O . THR A 1 102 ? 21.169 4.119 -6.405 1.00 90.94 102 THR A O 1
ATOM 842 N N . TRP A 1 103 ? 22.097 5.404 -4.840 1.00 91.81 103 TRP A N 1
ATOM 843 C CA . TRP A 1 103 ? 22.881 6.183 -5.801 1.00 91.81 103 TRP A CA 1
ATOM 844 C C . TRP A 1 103 ? 23.937 5.336 -6.511 1.00 91.81 103 TRP A C 1
ATOM 846 O O . TRP A 1 103 ? 24.073 5.433 -7.728 1.00 91.81 103 TRP A O 1
ATOM 856 N N . ILE A 1 104 ? 24.621 4.458 -5.772 1.00 92.69 104 ILE A N 1
ATOM 857 C CA . ILE A 1 104 ? 25.584 3.504 -6.344 1.00 92.69 104 ILE A CA 1
ATOM 858 C C . ILE A 1 104 ? 24.877 2.598 -7.357 1.00 92.69 104 ILE A C 1
ATOM 860 O O . ILE A 1 104 ? 25.346 2.437 -8.480 1.00 92.69 104 ILE A O 1
ATOM 864 N N . LEU A 1 105 ? 23.707 2.069 -6.991 1.00 90.44 105 LEU A N 1
ATOM 865 C CA . LEU A 1 105 ? 22.877 1.259 -7.876 1.00 90.44 105 LEU A CA 1
ATOM 866 C C . LEU A 1 105 ? 22.511 2.001 -9.170 1.00 90.44 105 LEU A C 1
ATOM 868 O O . LEU A 1 105 ? 22.635 1.434 -10.252 1.00 90.44 105 LEU A O 1
ATOM 872 N N . LEU A 1 106 ? 22.075 3.260 -9.075 1.00 91.44 106 LEU A N 1
ATOM 873 C CA . LEU A 1 106 ? 21.704 4.059 -10.245 1.00 91.44 106 LEU A CA 1
ATOM 874 C C . LEU A 1 106 ? 22.898 4.301 -11.174 1.00 91.44 106 LEU A C 1
ATOM 876 O O . LEU A 1 106 ? 22.743 4.210 -12.389 1.00 91.44 106 LEU A O 1
ATOM 880 N N . VAL A 1 107 ? 24.086 4.559 -10.619 1.00 92.69 107 VAL A N 1
ATOM 881 C CA . VAL A 1 107 ? 25.322 4.693 -11.407 1.00 92.69 107 VAL A CA 1
ATOM 882 C C . VAL A 1 107 ? 25.656 3.382 -12.117 1.00 92.69 107 VAL A C 1
ATOM 884 O O . VAL A 1 107 ? 25.954 3.403 -13.310 1.00 92.69 107 VAL A O 1
ATOM 887 N N . LEU A 1 108 ? 25.544 2.242 -11.429 1.00 93.31 108 LEU A N 1
ATOM 888 C CA . LEU A 1 108 ? 25.785 0.926 -12.025 1.00 93.31 108 LEU A CA 1
ATOM 889 C C . LEU A 1 108 ? 24.795 0.612 -13.149 1.00 93.31 108 LEU A C 1
ATOM 891 O O . LEU A 1 108 ? 25.210 0.168 -14.215 1.00 93.31 108 LEU A O 1
ATOM 895 N N . VAL A 1 109 ? 23.502 0.877 -12.948 1.00 92.56 109 VAL A N 1
ATOM 896 C CA . VAL A 1 109 ? 22.484 0.645 -13.983 1.00 92.56 109 VAL A CA 1
ATOM 897 C C . VAL A 1 109 ? 22.678 1.577 -15.174 1.00 92.56 109 VAL A C 1
ATOM 899 O O . VAL A 1 109 ? 22.558 1.136 -16.316 1.00 92.56 109 VAL A O 1
ATOM 902 N N . GLN A 1 110 ? 23.044 2.836 -14.935 1.00 90.88 110 GLN A N 1
ATOM 903 C CA . GLN A 1 110 ? 23.370 3.765 -16.011 1.00 90.88 110 GLN A CA 1
ATOM 904 C C . GLN A 1 110 ? 24.610 3.307 -16.795 1.00 90.88 110 GLN A C 1
ATOM 906 O O . GLN A 1 110 ? 24.599 3.332 -18.025 1.00 90.88 110 GLN A O 1
ATOM 911 N N . GLY A 1 111 ? 25.664 2.865 -16.104 1.00 91.44 111 GLY A N 1
ATOM 912 C CA . GLY A 1 111 ? 26.867 2.315 -16.731 1.00 91.44 111 GLY A CA 1
ATOM 913 C C . GLY A 1 111 ? 26.560 1.065 -17.555 1.00 91.44 111 GLY A C 1
ATOM 914 O O . GLY A 1 111 ? 26.956 0.979 -18.714 1.00 91.44 111 GLY A O 1
ATOM 915 N N . PHE A 1 112 ? 25.773 0.143 -16.998 1.00 91.88 112 PHE A N 1
ATOM 916 C CA . PHE A 1 112 ? 25.324 -1.063 -17.690 1.00 91.88 112 PHE A CA 1
ATOM 917 C C . PHE A 1 112 ? 24.524 -0.742 -18.957 1.00 91.88 112 PHE A C 1
ATOM 919 O O . PHE A 1 112 ? 24.765 -1.341 -20.003 1.00 91.88 112 PHE A O 1
ATOM 926 N N . TYR A 1 113 ? 23.621 0.240 -18.893 1.00 91.31 113 TYR A N 1
ATOM 927 C CA . TYR A 1 113 ? 22.886 0.718 -20.062 1.00 91.31 113 TYR A CA 1
ATOM 928 C C . TYR A 1 113 ? 23.829 1.206 -21.169 1.00 91.31 113 TYR A C 1
ATOM 930 O O . TYR A 1 113 ? 23.663 0.803 -22.320 1.00 91.31 113 TYR A O 1
ATOM 938 N N . TYR A 1 114 ? 24.834 2.024 -20.836 1.00 89.00 114 TYR A N 1
ATOM 939 C CA . TYR A 1 114 ? 25.787 2.513 -21.834 1.00 89.00 114 TYR A CA 1
ATOM 940 C C . TYR A 1 114 ? 26.630 1.390 -22.431 1.00 89.00 114 TYR A C 1
ATOM 942 O O . TYR A 1 114 ? 26.745 1.330 -23.652 1.00 89.00 114 TYR A O 1
ATOM 950 N N . ILE A 1 115 ? 27.142 0.472 -21.604 1.00 89.00 115 ILE A N 1
ATOM 951 C CA . ILE A 1 115 ? 27.921 -0.688 -22.062 1.00 89.00 115 ILE A CA 1
ATOM 952 C C . ILE A 1 115 ? 27.096 -1.533 -23.036 1.00 89.00 115 ILE A C 1
ATOM 954 O O . ILE A 1 115 ? 27.559 -1.838 -24.132 1.00 89.00 115 ILE A O 1
ATOM 958 N N . LEU A 1 116 ? 25.852 -1.861 -22.678 1.00 88.56 116 LEU A N 1
ATOM 959 C CA . LEU A 1 116 ? 24.968 -2.667 -23.519 1.00 88.56 116 LEU A CA 1
ATOM 960 C C . LEU A 1 116 ? 24.592 -1.940 -24.822 1.00 88.56 116 LEU A C 1
ATOM 962 O O . LEU A 1 116 ? 24.523 -2.553 -25.891 1.00 88.56 116 LEU A O 1
ATOM 966 N N . SER A 1 117 ? 24.388 -0.621 -24.746 1.00 85.69 117 SER A N 1
ATOM 967 C CA . SER A 1 117 ? 24.099 0.209 -25.916 1.00 85.69 117 SER A CA 1
ATOM 968 C C . SER A 1 117 ? 25.292 0.372 -26.854 1.00 85.69 117 SER A C 1
ATOM 970 O O . SER A 1 117 ? 25.104 0.470 -28.061 1.00 85.69 117 SER A O 1
ATOM 972 N N . ASP A 1 118 ? 26.509 0.378 -26.319 1.00 80.94 118 ASP A N 1
ATOM 973 C CA . ASP A 1 118 ? 27.722 0.585 -27.104 1.00 80.94 118 ASP A CA 1
ATOM 974 C C . ASP A 1 118 ? 28.258 -0.737 -27.677 1.00 80.94 118 ASP A C 1
ATOM 976 O O . ASP A 1 118 ? 28.788 -0.739 -28.782 1.00 80.94 118 ASP A O 1
ATOM 980 N N . TYR A 1 119 ? 28.058 -1.870 -26.989 1.00 78.44 119 TYR A N 1
ATOM 981 C CA . TYR A 1 119 ? 28.422 -3.204 -27.490 1.00 78.44 119 TYR A CA 1
ATOM 982 C C . TYR A 1 119 ? 27.689 -3.576 -28.787 1.00 78.44 119 TYR A C 1
ATOM 984 O O . TYR A 1 119 ? 28.220 -4.289 -29.631 1.00 78.44 119 TYR A O 1
ATOM 992 N N . SER A 1 120 ? 26.462 -3.083 -28.958 1.00 67.88 120 SER A N 1
ATOM 993 C CA . SER A 1 120 ? 25.600 -3.453 -30.087 1.00 67.88 120 SER A CA 1
ATOM 994 C C . SER A 1 120 ? 25.865 -2.630 -31.362 1.00 67.88 120 SER A C 1
ATOM 996 O O . SER A 1 120 ? 25.111 -2.743 -32.326 1.00 67.88 120 SER A O 1
ATOM 998 N N . LEU A 1 121 ? 26.896 -1.774 -31.378 1.00 69.88 121 LEU A N 1
ATOM 999 C CA . LEU A 1 121 ? 27.236 -0.904 -32.509 1.00 69.88 121 LEU A CA 1
ATOM 1000 C C . LEU A 1 121 ? 28.522 -1.379 -33.221 1.00 69.88 121 LEU A C 1
ATOM 1002 O O . LEU A 1 121 ? 29.491 -1.725 -32.548 1.00 69.88 121 LEU A O 1
ATOM 1006 N N . PRO A 1 122 ? 28.566 -1.386 -34.570 1.00 63.19 122 PRO A N 1
ATOM 1007 C CA . PRO A 1 122 ? 29.753 -1.782 -35.332 1.00 63.19 122 PRO A CA 1
ATOM 1008 C C . PRO A 1 122 ? 30.927 -0.794 -35.183 1.00 63.19 122 PRO A C 1
ATOM 1010 O O . PRO A 1 122 ? 30.740 0.370 -34.835 1.00 63.19 122 PRO A O 1
ATOM 1013 N N . ALA A 1 123 ? 32.139 -1.272 -35.494 1.00 60.44 123 ALA A N 1
ATOM 1014 C CA . ALA A 1 123 ? 33.446 -0.667 -35.194 1.00 60.44 123 ALA A CA 1
ATOM 1015 C C . ALA A 1 123 ? 33.709 0.775 -35.699 1.00 60.44 123 ALA A C 1
ATOM 1017 O O . ALA A 1 123 ? 34.672 1.394 -35.257 1.00 60.44 123 ALA A O 1
ATOM 1018 N N . ASN A 1 124 ? 32.859 1.361 -36.550 1.00 57.78 124 ASN A N 1
ATOM 1019 C CA . ASN A 1 124 ? 33.024 2.729 -37.074 1.00 57.78 124 ASN A CA 1
ATOM 1020 C C . ASN A 1 124 ? 32.452 3.795 -36.116 1.00 57.78 124 ASN A C 1
ATOM 1022 O O . ASN A 1 124 ? 31.642 4.638 -36.503 1.00 57.78 124 ASN A O 1
ATOM 1026 N N . ARG A 1 125 ? 32.844 3.730 -34.838 1.00 59.34 125 ARG A N 1
ATOM 1027 C CA . ARG A 1 125 ? 32.364 4.605 -33.751 1.00 59.34 125 ARG A CA 1
ATOM 1028 C C . ARG A 1 125 ? 32.865 6.048 -33.868 1.00 59.34 125 ARG A C 1
ATOM 1030 O O . ARG A 1 125 ? 32.213 6.954 -33.351 1.00 59.34 125 ARG A O 1
ATOM 1037 N N . ASP A 1 126 ? 33.991 6.251 -34.541 1.00 63.12 126 ASP A N 1
ATOM 1038 C CA . ASP A 1 126 ? 34.738 7.511 -34.483 1.00 63.12 126 ASP A CA 1
ATOM 1039 C C . ASP A 1 126 ? 34.252 8.556 -35.498 1.00 63.12 126 ASP A C 1
ATOM 1041 O O . ASP A 1 126 ? 34.531 9.744 -35.345 1.00 63.12 126 ASP A O 1
ATOM 1045 N N . ASP A 1 127 ? 33.433 8.156 -36.478 1.00 66.75 127 ASP A N 1
ATOM 1046 C CA . ASP A 1 127 ? 32.874 9.072 -37.475 1.00 66.75 127 ASP A CA 1
ATOM 1047 C C . ASP A 1 127 ? 31.484 9.608 -37.079 1.00 66.75 127 ASP A C 1
ATOM 1049 O O . ASP A 1 127 ? 30.460 9.397 -37.741 1.00 66.75 127 ASP A O 1
ATOM 1053 N N . LEU A 1 128 ? 31.448 10.346 -35.962 1.00 67.69 128 LEU A N 1
ATOM 1054 C CA . LEU A 1 128 ? 30.257 11.063 -35.475 1.00 67.69 128 LEU A CA 1
ATOM 1055 C C . LEU A 1 128 ? 29.797 12.199 -36.410 1.00 67.69 128 LEU A C 1
ATOM 1057 O O . LEU A 1 128 ? 28.745 12.803 -36.166 1.00 67.69 128 LEU A O 1
ATOM 1061 N N . SER A 1 129 ? 30.580 12.511 -37.448 1.00 70.75 129 SER A N 1
ATOM 1062 C CA . SER A 1 129 ? 30.271 13.558 -38.421 1.00 70.75 129 SER A CA 1
ATOM 1063 C C . SER A 1 129 ? 29.143 13.139 -39.369 1.00 70.75 129 SER A C 1
ATOM 1065 O O . SER A 1 129 ? 28.345 13.977 -39.803 1.00 70.75 129 SER A O 1
ATOM 1067 N N . SER A 1 130 ? 28.997 11.833 -39.617 1.00 75.69 130 SER A N 1
ATOM 1068 C CA . SER A 1 130 ? 27.976 11.319 -40.520 1.00 75.69 130 SER A CA 1
ATOM 1069 C C . SER A 1 130 ? 26.578 11.271 -39.860 1.00 75.69 130 SER A C 1
ATOM 1071 O O . SER A 1 130 ? 26.387 10.753 -38.749 1.00 75.69 130 SER A O 1
ATOM 1073 N N . PRO A 1 131 ? 25.530 11.794 -40.528 1.00 78.94 131 PRO A N 1
ATOM 1074 C CA . PRO A 1 131 ? 24.177 11.818 -39.970 1.00 78.94 131 PRO A CA 1
ATOM 1075 C C . PRO A 1 131 ? 23.549 10.419 -39.841 1.00 78.94 131 PRO A C 1
ATOM 1077 O O . PRO A 1 131 ? 22.695 10.217 -38.975 1.00 78.94 131 PRO A O 1
ATOM 1080 N N . THR A 1 132 ? 23.971 9.459 -40.667 1.00 77.75 132 THR A N 1
ATOM 1081 C CA . THR A 1 132 ? 23.475 8.072 -40.698 1.00 77.75 132 THR A CA 1
ATOM 1082 C C . THR A 1 132 ? 23.949 7.253 -39.495 1.00 77.75 132 THR A C 1
ATOM 1084 O O . THR A 1 132 ? 23.158 6.513 -38.901 1.00 77.75 132 THR A O 1
ATOM 1087 N N . ILE A 1 133 ? 25.206 7.427 -39.072 1.00 77.94 133 ILE A N 1
ATOM 1088 C CA . ILE A 1 133 ? 25.750 6.772 -37.874 1.00 77.94 133 ILE A CA 1
ATOM 1089 C C . ILE A 1 133 ? 25.057 7.315 -36.618 1.00 77.94 133 ILE A C 1
ATOM 1091 O O . ILE A 1 133 ? 24.613 6.539 -35.771 1.00 77.94 133 ILE A O 1
ATOM 1095 N N . ARG A 1 134 ? 24.844 8.636 -36.527 1.00 77.12 134 ARG A N 1
ATOM 1096 C CA . ARG A 1 134 ? 24.136 9.259 -35.393 1.00 77.12 134 ARG A CA 1
ATOM 1097 C C . ARG A 1 134 ? 22.702 8.744 -35.219 1.00 77.12 134 ARG A C 1
ATOM 1099 O O . ARG A 1 134 ? 22.274 8.506 -34.088 1.00 77.12 134 ARG A O 1
ATOM 1106 N N . ASP A 1 135 ? 21.963 8.574 -36.315 1.00 79.06 135 ASP A N 1
ATOM 1107 C CA . ASP A 1 135 ? 20.601 8.024 -36.277 1.00 79.06 135 ASP A CA 1
ATOM 1108 C C . ASP A 1 135 ? 20.597 6.551 -35.832 1.00 79.06 135 ASP A C 1
ATOM 1110 O O . ASP A 1 135 ? 19.777 6.143 -35.008 1.00 79.06 135 ASP A O 1
ATOM 1114 N N . SER A 1 136 ? 21.579 5.771 -36.290 1.00 79.62 136 SER A N 1
ATOM 1115 C CA . SER A 1 136 ? 21.743 4.362 -35.909 1.00 79.62 136 SER A CA 1
ATOM 1116 C C . SER A 1 136 ? 22.066 4.199 -34.417 1.00 79.62 136 SER A C 1
ATOM 1118 O O . SER A 1 136 ? 21.453 3.375 -33.736 1.00 79.62 136 SER A O 1
ATOM 1120 N N . ILE A 1 137 ? 22.945 5.049 -33.869 1.00 82.06 137 ILE A N 1
ATOM 1121 C CA . ILE A 1 137 ? 23.254 5.101 -32.429 1.00 82.06 137 ILE A CA 1
ATOM 1122 C C . ILE A 1 137 ? 22.000 5.441 -31.614 1.00 82.06 137 ILE A C 1
ATOM 1124 O O . ILE A 1 137 ? 21.732 4.814 -30.586 1.00 82.06 137 ILE A O 1
ATOM 1128 N N . HIS A 1 138 ? 21.217 6.428 -32.061 1.00 82.12 138 HIS A N 1
ATOM 1129 C CA . HIS A 1 138 ? 19.992 6.830 -31.372 1.00 82.12 138 HIS A CA 1
ATOM 1130 C C . HIS A 1 138 ? 18.953 5.700 -31.342 1.00 82.12 138 HIS A C 1
ATOM 1132 O O . HIS A 1 138 ? 18.412 5.393 -30.277 1.00 82.12 138 HIS A O 1
ATOM 1138 N N . LYS A 1 139 ? 18.720 5.043 -32.485 1.00 83.69 139 LYS A N 1
ATOM 1139 C CA . LYS A 1 139 ? 17.804 3.900 -32.604 1.00 83.69 139 LYS A CA 1
ATOM 1140 C C . LYS A 1 139 ? 18.227 2.730 -31.721 1.00 83.69 139 LYS A C 1
ATOM 1142 O O . LYS A 1 139 ? 17.393 2.190 -30.997 1.00 83.69 139 LYS A O 1
ATOM 1147 N N . ASN A 1 140 ? 19.512 2.378 -31.727 1.00 86.00 140 ASN A N 1
ATOM 1148 C CA . ASN A 1 140 ? 20.020 1.276 -30.916 1.00 86.00 140 ASN A CA 1
ATOM 1149 C C . ASN A 1 140 ? 19.857 1.543 -29.409 1.00 86.00 140 ASN A C 1
ATOM 1151 O O . ASN A 1 140 ? 19.346 0.703 -28.673 1.00 86.00 140 ASN A O 1
ATOM 1155 N N . ARG A 1 141 ? 20.194 2.754 -28.951 1.00 87.69 141 ARG A N 1
ATOM 1156 C CA . ARG A 1 141 ? 19.985 3.178 -27.555 1.00 87.69 141 ARG A CA 1
ATOM 1157 C C . ARG A 1 141 ? 18.523 3.080 -27.127 1.00 87.69 141 ARG A C 1
ATOM 1159 O O . ARG A 1 141 ? 18.231 2.604 -26.031 1.00 87.69 141 ARG A O 1
ATOM 1166 N N . LEU A 1 142 ? 17.604 3.485 -28.003 1.00 87.69 142 LEU A N 1
ATOM 1167 C CA . LEU A 1 142 ? 16.169 3.392 -27.748 1.00 87.69 142 LEU A CA 1
ATOM 1168 C C . LEU A 1 142 ? 15.690 1.932 -27.661 1.00 87.69 142 LEU A C 1
ATOM 1170 O O . LEU A 1 142 ? 14.865 1.616 -26.802 1.00 87.69 142 LEU A O 1
ATOM 1174 N N . LEU A 1 143 ? 16.235 1.040 -28.496 1.00 88.06 143 LEU A N 1
ATOM 1175 C CA . LEU A 1 143 ? 15.937 -0.395 -28.481 1.00 88.06 143 LEU A CA 1
ATOM 1176 C C . LEU A 1 143 ? 16.460 -1.068 -27.208 1.00 88.06 143 LEU A C 1
ATOM 1178 O O . LEU A 1 143 ? 15.718 -1.790 -26.545 1.00 88.06 143 LEU A O 1
ATOM 1182 N N . VAL A 1 144 ? 17.702 -0.786 -26.811 1.00 91.12 144 VAL A N 1
ATOM 1183 C CA . VAL A 1 144 ? 18.267 -1.300 -25.554 1.00 91.12 144 VAL A CA 1
ATOM 1184 C C . VAL A 1 144 ? 17.447 -0.816 -24.358 1.00 91.12 144 VAL A C 1
ATOM 1186 O O . VAL A 1 144 ? 17.100 -1.607 -23.480 1.00 91.12 144 VAL A O 1
ATOM 1189 N N . LEU A 1 145 ? 17.045 0.457 -24.348 1.00 91.81 145 LEU A N 1
ATOM 1190 C CA . LEU A 1 145 ? 16.174 0.993 -23.305 1.00 91.81 145 LEU A CA 1
ATOM 1191 C C . LEU A 1 145 ? 14.795 0.310 -23.294 1.00 91.81 145 LEU A C 1
ATOM 1193 O O . LEU A 1 145 ? 14.265 0.010 -22.224 1.00 91.81 145 LEU A O 1
ATOM 1197 N N . PHE A 1 146 ? 14.240 -0.001 -24.470 1.00 92.12 146 PHE A N 1
ATOM 1198 C CA . PHE A 1 146 ? 13.004 -0.777 -24.600 1.00 92.12 146 PHE A CA 1
ATOM 1199 C C . PHE A 1 146 ? 13.131 -2.165 -23.985 1.00 92.12 146 PHE A C 1
ATOM 1201 O O . PHE A 1 146 ? 12.254 -2.577 -23.220 1.00 92.12 146 PHE A O 1
ATOM 1208 N N . ALA A 1 147 ? 14.227 -2.865 -24.276 1.00 92.69 147 ALA A N 1
ATOM 1209 C CA . ALA A 1 147 ? 14.498 -4.180 -23.719 1.00 92.69 147 ALA A CA 1
ATOM 1210 C C . ALA A 1 147 ? 14.605 -4.126 -22.185 1.00 92.69 147 ALA A C 1
ATOM 1212 O O . ALA A 1 147 ? 13.969 -4.929 -21.504 1.00 92.69 147 ALA A O 1
ATOM 1213 N N . LEU A 1 148 ? 15.316 -3.138 -21.627 1.00 94.38 148 LEU A N 1
ATOM 1214 C CA . LEU A 1 148 ? 15.473 -2.978 -20.176 1.00 94.38 148 LEU A CA 1
ATOM 1215 C C . LEU A 1 148 ? 14.153 -2.657 -19.459 1.00 94.38 148 LEU A C 1
ATOM 1217 O O . LEU A 1 148 ? 13.862 -3.246 -18.417 1.00 94.38 148 LEU A O 1
ATOM 1221 N N . ILE A 1 149 ? 13.329 -1.761 -20.010 1.00 95.12 149 ILE A N 1
ATOM 1222 C CA . ILE A 1 149 ? 12.019 -1.412 -19.430 1.00 95.12 149 ILE A CA 1
ATOM 1223 C C . ILE A 1 149 ? 11.049 -2.597 -19.515 1.00 95.12 149 ILE A C 1
ATOM 1225 O O . ILE A 1 149 ? 10.296 -2.865 -18.572 1.00 95.12 149 ILE A O 1
ATOM 1229 N N . SER A 1 150 ? 11.081 -3.337 -20.622 1.00 94.44 150 SER A N 1
ATOM 1230 C CA . SER A 1 150 ? 10.268 -4.543 -20.794 1.00 94.44 150 SER A CA 1
ATOM 1231 C C . SER A 1 150 ? 10.697 -5.632 -19.810 1.00 94.44 150 SER A C 1
ATOM 1233 O O . SER A 1 150 ? 9.851 -6.197 -19.117 1.00 94.44 150 SER A O 1
ATOM 1235 N N . ALA A 1 151 ? 12.005 -5.860 -19.657 1.00 95.44 151 ALA A N 1
ATOM 1236 C CA . ALA A 1 151 ? 12.559 -6.791 -18.677 1.00 95.44 151 ALA A CA 1
ATOM 1237 C C . ALA A 1 151 ? 12.184 -6.401 -17.238 1.00 95.44 151 ALA A C 1
ATOM 1239 O O . ALA A 1 151 ? 11.757 -7.255 -16.461 1.00 95.44 151 ALA A O 1
ATOM 1240 N N . LEU A 1 152 ? 12.252 -5.109 -16.895 1.00 96.06 152 LEU A N 1
ATOM 1241 C CA . LEU A 1 152 ? 11.790 -4.603 -15.601 1.00 96.06 152 LEU A CA 1
ATOM 1242 C C . LEU A 1 152 ? 10.299 -4.892 -15.383 1.00 96.06 152 LEU A C 1
ATOM 1244 O O . LEU A 1 152 ? 9.909 -5.344 -14.308 1.00 96.06 152 LEU A O 1
ATOM 1248 N N . THR A 1 153 ? 9.469 -4.667 -16.400 1.00 95.56 153 THR A N 1
ATOM 1249 C CA . THR A 1 153 ? 8.025 -4.932 -16.327 1.00 95.56 153 THR A CA 1
ATOM 1250 C C . THR A 1 153 ? 7.749 -6.416 -16.086 1.00 95.56 153 THR A C 1
ATOM 1252 O O . THR A 1 153 ? 6.968 -6.762 -15.198 1.00 95.56 153 THR A O 1
ATOM 1255 N N . VAL A 1 154 ? 8.432 -7.305 -16.814 1.00 96.44 154 VAL A N 1
ATOM 1256 C CA . VAL A 1 154 ? 8.346 -8.760 -16.609 1.00 96.44 154 VAL A CA 1
ATOM 1257 C C . VAL A 1 154 ? 8.791 -9.132 -15.196 1.00 96.44 154 VAL A C 1
ATOM 1259 O O . VAL A 1 154 ? 8.081 -9.862 -14.507 1.00 96.44 154 VAL A O 1
ATOM 1262 N N . MET A 1 155 ? 9.906 -8.582 -14.713 1.00 95.62 155 MET A N 1
ATOM 1263 C CA . MET A 1 155 ? 10.395 -8.826 -13.355 1.00 95.62 155 MET A CA 1
ATOM 1264 C C . MET A 1 155 ? 9.382 -8.378 -12.290 1.00 95.62 155 MET A C 1
ATOM 1266 O O . MET A 1 155 ? 9.115 -9.119 -11.343 1.00 95.62 155 MET A O 1
ATOM 1270 N N . MET A 1 156 ? 8.751 -7.213 -12.456 1.00 95.31 156 MET A N 1
ATOM 1271 C CA . MET A 1 156 ? 7.695 -6.750 -11.552 1.00 95.31 156 MET A CA 1
ATOM 1272 C C . MET A 1 156 ? 6.448 -7.649 -11.602 1.00 95.31 156 MET A C 1
ATOM 1274 O O . MET A 1 156 ? 5.831 -7.902 -10.565 1.00 95.31 156 MET A O 1
ATOM 1278 N N . LEU A 1 157 ? 6.071 -8.161 -12.779 1.00 95.56 157 LEU A N 1
ATOM 1279 C CA . LEU A 1 157 ? 4.957 -9.104 -12.927 1.00 95.56 157 LEU A CA 1
ATOM 1280 C C . LEU A 1 157 ? 5.255 -10.443 -12.245 1.00 95.56 157 LEU A C 1
ATOM 1282 O O . LEU A 1 157 ? 4.393 -10.963 -11.535 1.00 95.56 157 LEU A O 1
ATOM 1286 N N . LEU A 1 158 ? 6.472 -10.968 -12.404 1.00 94.88 158 LEU A N 1
ATOM 1287 C CA . LEU A 1 158 ? 6.931 -12.184 -11.732 1.00 94.88 158 LEU A CA 1
ATOM 1288 C C . LEU A 1 158 ? 6.955 -12.003 -10.213 1.00 94.88 158 LEU A C 1
ATOM 1290 O O . LEU A 1 158 ? 6.427 -12.849 -9.491 1.00 94.88 158 LEU A O 1
ATOM 1294 N N . LEU A 1 159 ? 7.472 -10.873 -9.722 1.00 94.06 159 LEU A N 1
ATOM 1295 C CA . LEU A 1 159 ? 7.444 -10.533 -8.300 1.00 94.06 159 LEU A CA 1
ATOM 1296 C C . LEU A 1 159 ? 6.004 -10.462 -7.774 1.00 94.06 159 LEU A C 1
ATOM 1298 O O . LEU A 1 159 ? 5.691 -11.019 -6.722 1.00 94.06 159 LEU A O 1
ATOM 1302 N N . TYR A 1 160 ? 5.097 -9.825 -8.517 1.00 94.00 160 TYR A N 1
ATOM 1303 C CA . TYR A 1 160 ? 3.685 -9.780 -8.151 1.00 94.00 160 TYR A CA 1
ATOM 1304 C C . TYR A 1 160 ? 3.043 -11.175 -8.123 1.00 94.00 160 TYR A C 1
ATOM 1306 O O . TYR A 1 160 ? 2.326 -11.496 -7.171 1.00 94.00 160 TYR A O 1
ATOM 1314 N N . ALA A 1 161 ? 3.295 -12.010 -9.133 1.00 92.50 161 ALA A N 1
ATOM 1315 C CA . ALA A 1 161 ? 2.783 -13.376 -9.202 1.00 92.50 161 ALA A CA 1
ATOM 1316 C C . ALA A 1 161 ? 3.307 -14.231 -8.039 1.00 92.50 161 ALA A C 1
ATOM 1318 O O . ALA A 1 161 ? 2.527 -14.938 -7.398 1.00 92.50 161 ALA A O 1
ATOM 1319 N N . TYR A 1 162 ? 4.593 -14.097 -7.709 1.00 91.75 162 TYR A N 1
ATOM 1320 C CA . TYR A 1 162 ? 5.224 -14.745 -6.565 1.00 91.75 162 TYR A CA 1
ATOM 1321 C C . TYR A 1 162 ? 4.556 -14.340 -5.243 1.00 91.75 162 TYR A C 1
ATOM 1323 O O . TYR A 1 162 ? 4.065 -15.199 -4.512 1.00 91.75 162 TYR A O 1
ATOM 1331 N N . LEU A 1 163 ? 4.423 -13.036 -4.974 1.00 90.44 163 LEU A N 1
ATOM 1332 C CA . LEU A 1 163 ? 3.757 -12.542 -3.762 1.00 90.44 163 LEU A CA 1
ATOM 1333 C C . LEU A 1 163 ? 2.292 -12.989 -3.692 1.00 90.44 163 LEU A C 1
ATOM 1335 O O . LEU A 1 163 ? 1.797 -13.371 -2.633 1.00 90.44 163 LEU A O 1
ATOM 1339 N N . LYS A 1 164 ? 1.585 -12.985 -4.827 1.00 89.31 164 LYS A N 1
ATOM 1340 C CA . LYS A 1 164 ? 0.206 -13.479 -4.910 1.00 89.31 164 LYS A CA 1
ATOM 1341 C C . LYS A 1 164 ? 0.127 -14.972 -4.573 1.00 89.31 164 LYS A C 1
ATOM 1343 O O . LYS A 1 164 ? -0.803 -15.368 -3.871 1.00 89.31 164 LYS A O 1
ATOM 1348 N N . LYS A 1 165 ? 1.090 -15.780 -5.029 1.00 88.19 165 LYS A N 1
ATOM 1349 C CA . LYS A 1 165 ? 1.194 -17.206 -4.693 1.00 88.19 165 LYS A CA 1
ATOM 1350 C C . LYS A 1 165 ? 1.426 -17.401 -3.195 1.00 88.19 165 LYS A C 1
ATOM 1352 O O . LYS A 1 165 ? 0.696 -18.174 -2.584 1.00 88.19 165 LYS A O 1
ATOM 1357 N N . CYS A 1 166 ? 2.345 -16.645 -2.588 1.00 86.56 166 CYS A N 1
ATOM 1358 C CA . CYS A 1 166 ? 2.579 -16.680 -1.140 1.00 86.56 166 CYS A CA 1
ATOM 1359 C C . CYS A 1 166 ? 1.302 -16.374 -0.346 1.00 86.56 166 CYS A C 1
ATOM 1361 O O . CYS A 1 166 ? 0.931 -17.150 0.526 1.00 86.56 166 CYS A O 1
ATOM 1363 N N . VAL A 1 167 ? 0.572 -15.307 -0.694 1.00 85.12 167 VAL A N 1
ATOM 1364 C CA . VAL A 1 167 ? -0.701 -14.974 -0.027 1.00 85.12 167 VAL A CA 1
ATOM 1365 C C . VAL A 1 167 ? -1.751 -16.066 -0.220 1.00 85.12 167 VAL A C 1
ATOM 1367 O O . VAL A 1 167 ? -2.510 -16.350 0.700 1.00 85.12 167 VAL A O 1
ATOM 1370 N N . SER A 1 168 ? -1.800 -16.703 -1.391 1.00 83.50 168 SER A N 1
ATOM 1371 C CA . SER A 1 168 ? -2.719 -17.821 -1.621 1.00 83.50 168 SER A CA 1
ATOM 1372 C C . SER A 1 168 ? -2.407 -19.003 -0.705 1.00 83.50 168 SER A C 1
ATOM 1374 O O . SER A 1 168 ? -3.323 -19.549 -0.103 1.00 83.50 168 SER A O 1
ATOM 1376 N N . ILE A 1 169 ? -1.126 -19.349 -0.545 1.00 82.38 169 ILE A N 1
ATOM 1377 C CA . ILE A 1 169 ? -0.681 -20.407 0.375 1.00 82.38 169 ILE A CA 1
ATOM 1378 C C . ILE A 1 169 ? -1.054 -20.052 1.820 1.00 82.38 169 ILE A C 1
ATOM 1380 O O . ILE A 1 169 ? -1.575 -20.898 2.538 1.00 82.38 169 ILE A O 1
ATOM 1384 N N . MET A 1 170 ? -0.864 -18.792 2.230 1.00 80.06 170 MET A N 1
ATOM 1385 C CA . MET A 1 170 ? -1.264 -18.320 3.564 1.00 80.06 170 MET A CA 1
ATOM 1386 C C . MET A 1 170 ? -2.767 -18.473 3.806 1.00 80.06 170 MET A C 1
ATOM 1388 O O . MET A 1 170 ? -3.175 -18.900 4.879 1.00 80.06 170 MET A O 1
ATOM 1392 N N . VAL A 1 171 ? -3.592 -18.132 2.814 1.00 79.25 171 VAL A N 1
ATOM 1393 C CA . VAL A 1 171 ? -5.053 -18.257 2.912 1.00 79.25 171 VAL A CA 1
ATOM 1394 C C . VAL A 1 171 ? -5.474 -19.721 3.004 1.00 79.25 171 VAL A C 1
ATOM 1396 O O . VAL A 1 171 ? -6.307 -20.042 3.845 1.00 79.25 171 VAL A O 1
ATOM 1399 N N . VAL A 1 172 ? -4.890 -20.599 2.183 1.00 78.88 172 VAL A N 1
ATOM 1400 C CA . VAL A 1 172 ? -5.192 -22.039 2.208 1.00 78.88 172 VAL A CA 1
ATOM 1401 C C . VAL A 1 172 ? -4.785 -22.653 3.547 1.00 78.88 172 VAL A C 1
ATOM 1403 O O . VAL A 1 172 ? -5.549 -23.409 4.135 1.00 78.88 172 VAL A O 1
ATOM 1406 N N . HIS A 1 173 ? -3.628 -22.272 4.089 1.00 77.88 173 HIS A N 1
ATOM 1407 C CA . HIS A 1 173 ? -3.210 -22.721 5.417 1.00 77.88 173 HIS A CA 1
ATOM 1408 C C . HIS A 1 173 ? -4.135 -22.204 6.534 1.00 77.88 173 HIS A C 1
ATOM 1410 O O . HIS A 1 173 ? -4.395 -22.909 7.504 1.00 77.88 173 HIS A O 1
ATOM 1416 N N . ALA A 1 174 ? -4.648 -20.979 6.400 1.00 72.12 174 ALA A N 1
ATOM 1417 C CA . ALA A 1 174 ? -5.509 -20.350 7.396 1.00 72.12 174 ALA A CA 1
ATOM 1418 C C . ALA A 1 174 ? -6.970 -20.843 7.376 1.00 72.12 174 ALA A C 1
ATOM 1420 O O . ALA A 1 174 ? -7.615 -20.840 8.424 1.00 72.12 174 ALA A O 1
ATOM 1421 N N . GLY A 1 175 ? -7.512 -21.202 6.206 1.00 63.12 175 GLY A N 1
ATOM 1422 C CA . GLY A 1 175 ? -8.946 -21.466 6.015 1.00 63.12 175 GLY A CA 1
ATOM 1423 C C . GLY A 1 175 ? -9.310 -22.747 5.261 1.00 63.12 175 GLY A C 1
ATOM 1424 O O . GLY A 1 175 ? -10.501 -22.997 5.089 1.00 63.12 175 GLY A O 1
ATOM 1425 N N . GLY A 1 176 ? -8.332 -23.543 4.823 1.00 64.50 176 GLY A N 1
ATOM 1426 C CA . GLY A 1 176 ? -8.560 -24.726 3.990 1.00 64.50 176 GLY A CA 1
ATOM 1427 C C . GLY A 1 176 ? -8.770 -24.403 2.504 1.00 64.50 176 GLY A C 1
ATOM 1428 O O . GLY A 1 176 ? -8.547 -23.274 2.059 1.00 64.50 176 GLY A O 1
ATOM 1429 N N . ASP A 1 177 ? -9.173 -25.408 1.725 1.00 62.41 177 ASP A N 1
ATOM 1430 C CA . ASP A 1 177 ? -9.467 -25.273 0.286 1.00 62.41 177 ASP A CA 1
ATOM 1431 C C . ASP A 1 177 ? -10.702 -24.378 0.014 1.00 62.41 177 ASP A C 1
ATOM 1433 O O . ASP A 1 177 ? -11.466 -24.082 0.929 1.00 62.41 177 ASP A O 1
ATOM 1437 N N . GLU A 1 178 ? -10.945 -23.931 -1.224 1.00 56.66 178 GLU A N 1
ATOM 1438 C CA . GLU A 1 178 ? -11.991 -22.936 -1.553 1.00 56.66 178 GLU A CA 1
ATOM 1439 C C . GLU A 1 178 ? -13.411 -23.360 -1.108 1.00 56.66 178 GLU A C 1
ATOM 1441 O O . GLU A 1 178 ? -14.197 -22.525 -0.654 1.00 56.66 178 GLU A O 1
ATOM 1446 N N . ALA A 1 179 ? -13.708 -24.665 -1.123 1.00 58.25 179 ALA A N 1
ATOM 1447 C CA . ALA A 1 179 ? -14.942 -25.235 -0.571 1.00 58.25 179 ALA A CA 1
ATOM 1448 C C . ALA A 1 179 ? -14.983 -25.213 0.973 1.00 58.25 179 ALA A C 1
ATOM 1450 O O . ALA A 1 179 ? -16.025 -24.961 1.582 1.00 58.25 179 ALA A O 1
ATOM 1451 N N . GLN A 1 180 ? -13.836 -25.416 1.626 1.00 61.34 180 GLN A N 1
ATOM 1452 C CA . GLN A 1 180 ? -13.695 -25.332 3.083 1.00 61.34 180 GLN A CA 1
ATOM 1453 C C . GLN A 1 180 ? -13.717 -23.878 3.565 1.00 61.34 180 GLN A C 1
ATOM 1455 O O . GLN A 1 180 ? -14.194 -23.606 4.663 1.00 61.34 180 GLN A O 1
ATOM 1460 N N . LEU A 1 181 ? -13.323 -22.931 2.717 1.00 60.84 181 LEU A N 1
ATOM 1461 C CA . LEU A 1 181 ? -13.350 -21.493 2.965 1.00 60.84 181 LEU A CA 1
ATOM 1462 C C . LEU A 1 181 ? -14.748 -20.988 3.354 1.00 60.84 181 LEU A C 1
ATOM 1464 O O . LEU A 1 181 ? -14.895 -20.137 4.233 1.00 60.84 181 LEU A O 1
ATOM 1468 N N . LEU A 1 182 ? -15.777 -21.550 2.715 1.00 59.94 182 LEU A N 1
ATOM 1469 C CA . LEU A 1 182 ? -17.183 -21.243 2.968 1.00 59.94 182 LEU A CA 1
ATOM 1470 C C . LEU A 1 182 ? -17.638 -21.794 4.328 1.00 59.94 182 LEU A C 1
ATOM 1472 O O . LEU A 1 182 ? -18.299 -21.092 5.094 1.00 59.94 182 LEU A O 1
ATOM 1476 N N . SER A 1 183 ? -17.215 -23.018 4.665 1.00 61.19 183 SER A N 1
ATOM 1477 C CA . SER A 1 183 ? -17.458 -23.624 5.982 1.00 61.19 183 SER A CA 1
ATOM 1478 C C . SER A 1 183 ? -16.698 -22.916 7.110 1.00 61.19 183 SER A C 1
ATOM 1480 O O . SER A 1 183 ? -17.258 -22.697 8.182 1.00 61.19 183 SER A O 1
ATOM 1482 N N . ALA A 1 184 ? -15.465 -22.465 6.857 1.00 59.47 184 ALA A N 1
ATOM 1483 C CA . ALA A 1 184 ? -14.667 -21.686 7.792 1.00 59.47 184 ALA A CA 1
ATOM 1484 C C . ALA A 1 184 ? -15.314 -20.320 8.049 1.00 59.47 184 ALA A C 1
ATOM 1486 O O . ALA A 1 184 ? -15.435 -19.907 9.202 1.00 59.47 184 ALA A O 1
ATOM 1487 N N . LEU A 1 185 ? -15.803 -19.647 6.999 1.00 60.41 185 LEU A N 1
ATOM 1488 C CA . LEU A 1 185 ? -16.552 -18.398 7.134 1.00 60.41 185 LEU A CA 1
ATOM 1489 C C . LEU A 1 185 ? -17.852 -18.599 7.931 1.00 60.41 185 LEU A C 1
ATOM 1491 O O . LEU A 1 185 ? -18.129 -17.800 8.825 1.00 60.41 185 LEU A O 1
ATOM 1495 N N . LYS A 1 186 ? -18.602 -19.681 7.669 1.00 63.81 186 LYS A N 1
ATOM 1496 C CA . LYS A 1 186 ? -19.820 -20.042 8.415 1.00 63.81 186 LYS A CA 1
ATOM 1497 C C . LYS A 1 186 ? -19.528 -20.303 9.897 1.00 63.81 186 LYS A C 1
ATOM 1499 O O . LYS A 1 186 ? -20.158 -19.708 10.761 1.00 63.81 186 LYS A O 1
ATOM 1504 N N . HIS A 1 187 ? -18.490 -21.076 10.207 1.00 61.59 187 HIS A N 1
ATOM 1505 C CA . HIS A 1 187 ? -18.062 -21.320 11.587 1.00 61.59 187 HIS A CA 1
ATOM 1506 C C . HIS A 1 187 ? -17.598 -20.031 12.303 1.00 61.59 187 HIS A C 1
ATOM 1508 O O . HIS A 1 187 ? -17.862 -19.814 13.492 1.00 61.59 187 HIS A O 1
ATOM 1514 N N . ILE A 1 188 ? -16.902 -19.133 11.596 1.00 58.03 188 ILE A N 1
ATOM 1515 C CA . ILE A 1 188 ? -16.536 -17.813 12.130 1.00 58.03 188 ILE A CA 1
ATOM 1516 C C . ILE A 1 188 ? -17.798 -16.985 12.412 1.00 58.03 188 ILE A C 1
ATOM 1518 O O . ILE A 1 188 ? -17.860 -16.345 13.462 1.00 58.03 188 ILE A O 1
ATOM 1522 N N . ALA A 1 189 ? -18.801 -17.028 11.530 1.00 57.03 189 ALA A N 1
ATOM 1523 C CA . ALA A 1 189 ? -20.081 -16.348 11.710 1.00 57.03 189 ALA A CA 1
ATOM 1524 C C . ALA A 1 189 ? -20.859 -16.881 12.925 1.00 57.03 189 ALA A C 1
ATOM 1526 O O . ALA A 1 189 ? -21.257 -16.083 13.775 1.00 57.03 189 ALA A O 1
ATOM 1527 N N . ASP A 1 190 ? -20.967 -18.198 13.088 1.00 55.31 190 ASP A N 1
ATOM 1528 C CA . ASP A 1 190 ? -21.700 -18.822 14.200 1.00 55.31 190 ASP A CA 1
ATOM 1529 C C . ASP A 1 190 ? -21.031 -18.552 15.560 1.00 55.31 190 ASP A C 1
ATOM 1531 O O . ASP A 1 190 ? -21.691 -18.280 16.563 1.00 55.31 190 ASP A O 1
ATOM 1535 N N . SER A 1 191 ? -19.694 -18.510 15.599 1.00 51.50 191 SER A N 1
ATOM 1536 C CA . SER A 1 191 ? -18.945 -18.178 16.821 1.00 51.50 191 SER A CA 1
ATOM 1537 C C . SER A 1 191 ? -18.881 -16.671 17.138 1.00 51.50 191 SER A C 1
ATOM 1539 O O . SER A 1 191 ? -18.268 -16.275 18.134 1.00 51.50 191 SER A O 1
ATOM 1541 N N . SER A 1 192 ? -19.473 -15.804 16.306 1.00 46.03 192 SER A N 1
ATOM 1542 C CA . SER A 1 192 ? -19.349 -14.339 16.389 1.00 46.03 192 SER A CA 1
ATOM 1543 C C . SER A 1 192 ? -20.445 -13.647 17.211 1.00 46.03 192 SER A C 1
ATOM 1545 O O . SER A 1 192 ? -20.754 -12.473 16.988 1.00 46.03 192 SER A O 1
ATOM 1547 N N . SER A 1 193 ? -21.016 -14.323 18.212 1.00 46.44 193 SER A N 1
ATOM 1548 C CA . SER A 1 193 ? -21.946 -13.665 19.132 1.00 46.44 193 SER A CA 1
ATOM 1549 C C . SER A 1 193 ? -21.194 -12.626 19.982 1.00 46.44 193 SER A C 1
ATOM 1551 O O . SER A 1 193 ? -20.501 -12.937 20.950 1.00 46.44 193 SER A O 1
ATOM 1553 N N . PHE A 1 194 ? -21.288 -11.363 19.558 1.00 44.84 194 PHE A N 1
ATOM 1554 C CA . PHE A 1 194 ? -20.547 -10.196 20.059 1.00 44.84 194 PHE A CA 1
ATOM 1555 C C . PHE A 1 194 ? -20.636 -10.041 21.591 1.00 44.84 194 PHE A C 1
ATOM 1557 O O . PHE A 1 194 ? -19.645 -9.735 22.253 1.00 44.84 194 PHE A O 1
ATOM 1564 N N . ALA A 1 195 ? -21.794 -10.373 22.170 1.00 42.88 195 ALA A N 1
ATOM 1565 C CA . ALA A 1 195 ? -22.039 -10.337 23.611 1.00 42.88 195 ALA A CA 1
ATOM 1566 C C . ALA A 1 195 ? -21.260 -11.412 24.399 1.00 42.88 195 ALA A C 1
ATOM 1568 O O . ALA A 1 195 ? -20.827 -11.158 25.522 1.00 42.88 195 ALA A O 1
ATOM 1569 N N . ALA A 1 196 ? -21.024 -12.590 23.809 1.00 45.25 196 ALA A N 1
ATOM 1570 C CA . ALA A 1 196 ? -20.256 -13.681 24.418 1.00 45.25 196 ALA A CA 1
ATOM 1571 C C . ALA A 1 196 ? -18.729 -13.480 24.309 1.00 45.25 196 ALA A C 1
ATOM 1573 O O . ALA A 1 196 ? -17.965 -14.140 25.016 1.00 45.25 196 ALA A O 1
ATOM 1574 N N . LEU A 1 197 ? -18.282 -12.543 23.465 1.00 49.56 197 LEU A N 1
ATOM 1575 C CA . LEU A 1 197 ? -16.872 -12.202 23.247 1.00 49.56 197 LEU A CA 1
ATOM 1576 C C . LEU A 1 197 ? -16.392 -11.035 24.116 1.00 49.56 197 LEU A C 1
ATOM 1578 O O . LEU A 1 197 ? -15.314 -11.128 24.705 1.00 49.56 197 LEU A O 1
ATOM 1582 N N . CYS A 1 198 ? -17.199 -9.979 24.275 1.00 43.44 198 CYS A N 1
ATOM 1583 C CA . CYS A 1 198 ? -16.911 -8.904 25.237 1.00 43.44 198 CYS A CA 1
ATOM 1584 C C . CYS A 1 198 ? -16.790 -9.467 26.665 1.00 43.44 198 CYS A C 1
ATOM 1586 O O . CYS A 1 198 ? -15.860 -9.153 27.400 1.00 43.44 198 CYS A O 1
ATOM 1588 N N . ALA A 1 199 ? -17.653 -10.429 26.982 1.00 44.69 199 ALA A N 1
ATOM 1589 C CA . ALA A 1 199 ? -17.649 -11.266 28.174 1.00 44.69 199 ALA A CA 1
ATOM 1590 C C . ALA A 1 199 ? -16.319 -11.957 28.523 1.00 44.69 199 ALA A C 1
ATOM 1592 O O . ALA A 1 199 ? -15.850 -11.910 29.662 1.00 44.69 199 ALA A O 1
ATOM 1593 N N . THR A 1 200 ? -15.740 -12.672 27.554 1.00 49.28 200 THR A N 1
ATOM 1594 C CA . THR A 1 200 ? -14.530 -13.482 27.742 1.00 49.28 200 THR A CA 1
ATOM 1595 C C . THR A 1 200 ? -13.290 -12.602 27.760 1.00 49.28 200 THR A C 1
ATOM 1597 O O . THR A 1 200 ? -12.356 -12.871 28.515 1.00 49.28 200 THR A O 1
ATOM 1600 N N . MET A 1 201 ? -13.307 -11.519 26.981 1.00 48.72 201 MET A N 1
ATOM 1601 C CA . MET A 1 201 ? -12.266 -10.498 26.966 1.00 48.72 201 MET A CA 1
ATOM 1602 C C . MET A 1 201 ? -12.196 -9.722 28.282 1.00 48.72 201 MET A C 1
ATOM 1604 O O . MET A 1 201 ? -11.106 -9.583 28.839 1.00 48.72 201 MET A O 1
ATOM 1608 N N . PHE A 1 202 ? -13.340 -9.309 28.830 1.00 43.53 202 PHE A N 1
ATOM 1609 C CA . PHE A 1 202 ? -13.403 -8.622 30.117 1.00 43.53 202 PHE A CA 1
ATOM 1610 C C . PHE A 1 202 ? -12.843 -9.483 31.258 1.00 43.53 202 PHE A C 1
ATOM 1612 O O . PHE A 1 202 ? -12.025 -9.017 32.049 1.00 43.53 202 PHE A O 1
ATOM 1619 N N . ARG A 1 203 ? -13.158 -10.785 31.279 1.00 49.66 203 ARG A N 1
ATOM 1620 C CA . ARG A 1 203 ? -12.636 -11.736 32.279 1.00 49.66 203 ARG A CA 1
ATOM 1621 C C . ARG A 1 203 ? -11.126 -12.004 32.154 1.00 49.66 203 ARG A C 1
ATOM 1623 O O . ARG A 1 203 ? -10.478 -12.314 33.148 1.00 49.66 203 ARG A O 1
ATOM 1630 N N . LYS A 1 204 ? -10.547 -11.896 30.952 1.00 48.78 204 LYS A N 1
ATOM 1631 C CA . LYS A 1 204 ? -9.109 -12.150 30.718 1.00 48.78 204 LYS A CA 1
ATOM 1632 C C . LYS A 1 204 ? -8.244 -10.907 30.947 1.00 48.78 204 LYS A C 1
ATOM 1634 O O . LYS A 1 204 ? -7.120 -11.034 31.427 1.00 48.78 204 LYS A O 1
ATOM 1639 N N . VAL A 1 205 ? -8.777 -9.718 30.661 1.00 44.25 205 VAL A N 1
ATOM 1640 C CA . VAL A 1 205 ? -8.092 -8.428 30.866 1.00 44.25 205 VAL A CA 1
ATOM 1641 C C . VAL A 1 205 ? -8.149 -7.981 32.331 1.00 44.25 205 VAL A C 1
ATOM 1643 O O . VAL A 1 205 ? -7.184 -7.411 32.827 1.00 44.25 205 VAL A O 1
ATOM 1646 N N . THR A 1 206 ? -9.207 -8.322 33.073 1.00 43.06 206 THR A N 1
ATOM 1647 C CA . THR A 1 206 ? -9.288 -8.055 34.525 1.00 43.06 206 THR A CA 1
ATOM 1648 C C . THR A 1 206 ? -8.362 -8.939 35.373 1.00 43.06 206 THR A C 1
ATOM 1650 O O . THR A 1 206 ? -8.113 -8.613 36.531 1.00 43.06 206 THR A O 1
ATOM 1653 N N . GLY A 1 207 ? -7.797 -10.015 34.804 1.00 41.44 207 GLY A N 1
ATOM 1654 C CA . GLY A 1 207 ? -6.882 -10.930 35.500 1.00 41.44 207 GLY A CA 1
ATOM 1655 C C . GLY A 1 207 ? -5.428 -10.937 35.014 1.00 41.44 207 GLY A C 1
ATOM 1656 O O . GLY A 1 207 ? -4.573 -11.497 35.699 1.00 41.44 207 GLY A O 1
ATOM 1657 N N . SER A 1 208 ? -5.103 -10.350 33.857 1.00 38.00 208 SER A N 1
ATOM 1658 C CA . SER A 1 208 ? -3.754 -10.449 33.287 1.00 38.00 208 SER A CA 1
ATOM 1659 C C . SER A 1 208 ? -3.008 -9.122 33.368 1.00 38.00 208 SER A C 1
ATOM 1661 O O . SER A 1 208 ? -3.387 -8.137 32.741 1.00 38.00 208 SER A O 1
ATOM 1663 N N . LYS A 1 209 ? -1.902 -9.111 34.122 1.00 36.50 209 LYS A N 1
ATOM 1664 C CA . LYS A 1 209 ? -0.899 -8.038 34.114 1.00 36.50 209 LYS A CA 1
ATOM 1665 C C . LYS A 1 209 ? -0.184 -8.026 32.756 1.00 36.50 209 LYS A C 1
ATOM 1667 O O . LYS A 1 209 ? 0.949 -8.481 32.639 1.00 36.50 209 LYS A O 1
ATOM 1672 N N . TRP A 1 210 ? -0.849 -7.540 31.712 1.00 40.84 210 TRP A N 1
ATOM 1673 C CA . TRP A 1 210 ? -0.205 -7.234 30.435 1.00 40.84 210 TRP A CA 1
ATOM 1674 C C . TRP A 1 210 ? 0.499 -5.891 30.568 1.00 40.84 210 TRP A C 1
ATOM 1676 O O . TRP A 1 210 ? 0.001 -4.838 30.193 1.00 40.84 210 TRP A O 1
ATOM 1686 N N . GLY A 1 211 ? 1.663 -5.945 31.202 1.00 40.91 211 GLY A N 1
ATOM 1687 C CA . GLY A 1 211 ? 2.535 -4.806 31.396 1.00 40.91 211 GLY A CA 1
ATOM 1688 C C . GLY A 1 211 ? 3.881 -5.289 31.904 1.00 40.91 211 GLY A C 1
ATOM 1689 O O . GLY A 1 211 ? 3.954 -5.902 32.965 1.00 40.91 211 GLY A O 1
ATOM 1690 N N . ARG A 1 212 ? 4.932 -4.958 31.146 1.00 37.03 212 ARG A N 1
ATOM 1691 C CA . ARG A 1 212 ? 6.360 -5.172 31.442 1.00 37.03 212 ARG A CA 1
ATOM 1692 C C . ARG A 1 212 ? 6.888 -6.594 31.243 1.00 37.03 212 ARG A C 1
ATOM 1694 O O . ARG A 1 212 ? 7.353 -7.222 32.185 1.00 37.03 212 ARG A O 1
ATOM 1701 N N . LYS A 1 213 ? 6.954 -7.049 29.991 1.00 33.78 213 LYS A N 1
ATOM 1702 C CA . LYS A 1 213 ? 8.129 -7.804 29.525 1.00 33.78 213 LYS A CA 1
ATOM 1703 C C . LYS A 1 213 ? 8.535 -7.269 28.152 1.00 33.78 213 LYS A C 1
ATOM 1705 O O . LYS A 1 213 ? 7.675 -6.994 27.321 1.00 33.78 213 LYS A O 1
ATOM 1710 N N . HIS A 1 214 ? 9.835 -7.031 27.995 1.00 33.62 214 HIS A N 1
ATOM 1711 C CA . HIS A 1 214 ? 10.499 -6.549 26.782 1.00 33.62 214 HIS A CA 1
ATOM 1712 C C . HIS A 1 214 ? 10.094 -7.353 25.530 1.00 33.62 214 HIS A C 1
ATOM 1714 O O . HIS A 1 214 ? 9.672 -8.503 25.668 1.00 33.62 214 HIS A O 1
ATOM 1720 N N . PRO A 1 215 ? 10.216 -6.774 24.318 1.00 39.75 215 PRO A N 1
ATOM 1721 C CA . PRO A 1 215 ? 9.815 -7.445 23.088 1.00 39.75 215 PRO A CA 1
ATOM 1722 C C . PRO A 1 215 ? 10.671 -8.698 22.893 1.00 39.75 215 PRO A C 1
ATOM 1724 O O . PRO A 1 215 ? 11.879 -8.620 22.678 1.00 39.75 215 PRO A O 1
ATOM 1727 N N . THR A 1 216 ? 10.047 -9.867 23.008 1.00 41.09 216 THR A N 1
ATOM 1728 C CA . THR A 1 216 ? 10.689 -11.147 22.727 1.00 41.09 216 THR A CA 1
ATOM 1729 C C . THR A 1 216 ? 11.007 -11.247 21.227 1.00 41.09 216 THR A C 1
ATOM 1731 O O . THR A 1 216 ? 10.160 -10.888 20.406 1.00 41.09 216 THR A O 1
ATOM 1734 N N . PRO A 1 217 ? 12.194 -11.740 20.820 1.00 41.34 217 PRO A N 1
ATOM 1735 C CA . PRO A 1 217 ? 12.681 -11.608 19.439 1.00 41.34 217 PRO A CA 1
ATOM 1736 C C . PRO A 1 217 ? 11.986 -12.485 18.381 1.00 41.34 217 PRO A C 1
ATOM 1738 O O . PRO A 1 217 ? 12.431 -12.513 17.236 1.00 41.34 217 PRO A O 1
ATOM 1741 N N . HIS A 1 218 ? 10.932 -13.232 18.713 1.00 42.69 218 HIS A N 1
ATOM 1742 C CA . HIS A 1 218 ? 10.357 -14.226 17.803 1.00 42.69 218 HIS A CA 1
ATOM 1743 C C . HIS A 1 218 ? 8.845 -14.411 18.002 1.00 42.69 218 HIS A C 1
ATOM 1745 O O . HIS A 1 218 ? 8.377 -15.462 18.417 1.00 42.69 218 HIS A O 1
ATOM 1751 N N . LEU A 1 219 ? 8.043 -13.414 17.614 1.00 51.47 219 LEU A N 1
ATOM 1752 C CA . LEU A 1 219 ? 6.650 -13.656 17.197 1.00 51.47 219 LEU A CA 1
ATOM 1753 C C . LEU A 1 219 ? 6.613 -14.125 15.728 1.00 51.47 219 LEU A C 1
ATOM 1755 O O . LEU A 1 219 ? 5.885 -13.577 14.896 1.00 51.47 219 LEU A O 1
ATOM 1759 N N . ALA A 1 220 ? 7.459 -15.101 15.389 1.00 52.34 220 ALA A N 1
ATOM 1760 C CA . ALA A 1 220 ? 7.445 -15.732 14.079 1.00 52.34 220 ALA A CA 1
ATOM 1761 C C . ALA A 1 220 ? 6.245 -16.681 14.015 1.00 52.34 220 ALA A C 1
ATOM 1763 O O . ALA A 1 220 ? 6.025 -17.478 14.924 1.00 52.34 220 ALA A O 1
ATOM 1764 N N . CYS A 1 221 ? 5.431 -16.549 12.974 1.00 58.94 221 CYS A N 1
ATOM 1765 C CA . CYS A 1 221 ? 4.443 -17.567 12.658 1.00 58.94 221 CYS A CA 1
ATOM 1766 C C . CYS A 1 221 ? 5.189 -18.786 12.085 1.00 58.94 221 CYS A C 1
ATOM 1768 O O . CYS A 1 221 ? 6.019 -18.599 11.191 1.00 58.94 221 CYS A O 1
ATOM 1770 N N . ASP A 1 222 ? 4.905 -19.999 12.574 1.00 55.41 222 ASP A N 1
ATOM 1771 C CA . ASP A 1 222 ? 5.436 -21.267 12.036 1.00 55.41 222 ASP A CA 1
ATOM 1772 C C . ASP A 1 222 ? 4.777 -21.593 10.686 1.00 55.41 222 ASP A C 1
ATOM 1774 O O . ASP A 1 222 ? 4.083 -22.591 10.511 1.00 55.41 222 ASP A O 1
ATOM 1778 N N . LEU A 1 223 ? 4.952 -20.695 9.717 1.00 63.53 223 LEU A N 1
ATOM 1779 C CA . LEU A 1 223 ? 4.423 -20.830 8.374 1.00 63.53 223 LEU A CA 1
ATOM 1780 C C . LEU A 1 223 ? 5.582 -20.974 7.391 1.00 63.53 223 LEU A C 1
ATOM 1782 O O . LEU A 1 223 ? 6.275 -20.007 7.067 1.00 63.53 223 LEU A O 1
ATOM 1786 N N . HIS A 1 224 ? 5.781 -22.195 6.899 1.00 60.81 224 HIS A N 1
ATOM 1787 C CA . HIS A 1 224 ? 6.828 -22.489 5.930 1.00 60.81 224 HIS A CA 1
ATOM 1788 C C . HIS A 1 224 ? 6.407 -22.010 4.530 1.00 60.81 224 HIS A C 1
ATOM 1790 O O . HIS A 1 224 ? 5.714 -22.704 3.787 1.00 60.81 224 HIS A O 1
ATOM 1796 N N . LEU A 1 225 ? 6.803 -20.789 4.170 1.00 69.19 225 LEU A N 1
ATOM 1797 C CA . LEU A 1 225 ? 6.602 -20.244 2.828 1.00 69.19 225 LEU A CA 1
ATOM 1798 C C . LEU A 1 225 ? 7.767 -20.669 1.915 1.00 69.19 225 LEU A C 1
ATOM 1800 O O . LEU A 1 225 ? 8.925 -20.411 2.254 1.00 69.19 225 LEU A O 1
ATOM 1804 N N . PRO A 1 226 ? 7.506 -21.278 0.743 1.00 65.12 226 PRO A N 1
ATOM 1805 C CA . PRO A 1 226 ? 8.571 -21.757 -0.130 1.00 65.12 226 PRO A CA 1
ATOM 1806 C C . PRO A 1 226 ? 9.440 -20.594 -0.627 1.00 65.12 226 PRO A C 1
ATOM 1808 O O . PRO A 1 226 ? 8.931 -19.622 -1.196 1.00 65.12 226 PRO A O 1
ATOM 1811 N N . LEU A 1 227 ? 10.759 -20.712 -0.418 1.00 63.88 227 LEU A N 1
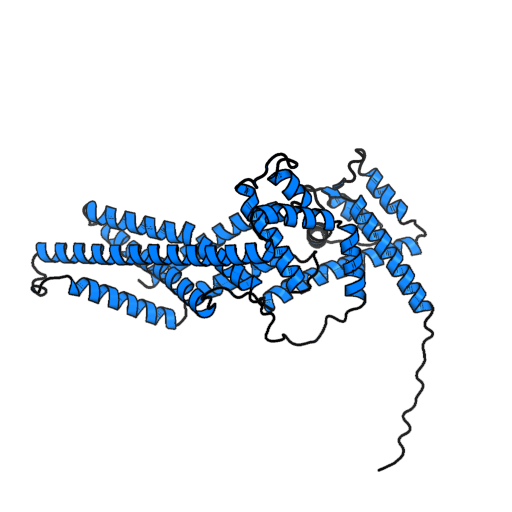ATOM 1812 C CA . LEU A 1 227 ? 11.790 -19.770 -0.887 1.00 63.88 227 LEU A CA 1
ATOM 1813 C C . LEU A 1 227 ? 11.584 -18.311 -0.426 1.00 63.88 227 LEU A C 1
ATOM 1815 O O . LEU A 1 227 ? 12.128 -17.383 -1.023 1.00 63.88 227 LEU A O 1
ATOM 1819 N N . PHE A 1 228 ? 10.800 -18.077 0.630 1.00 74.88 228 PHE A N 1
ATOM 1820 C CA . PHE A 1 228 ? 10.503 -16.723 1.084 1.00 74.88 228 PHE A CA 1
ATOM 1821 C C . PHE A 1 228 ? 11.613 -16.177 1.982 1.00 74.88 228 PHE A C 1
ATOM 1823 O O . PHE A 1 228 ? 11.680 -16.462 3.176 1.00 74.88 228 PHE A O 1
ATOM 1830 N N . SER A 1 229 ? 12.459 -15.318 1.414 1.00 81.94 229 SER A N 1
ATOM 1831 C CA . SER A 1 229 ? 13.362 -14.464 2.186 1.00 81.94 229 SER A CA 1
ATOM 1832 C C . SER A 1 229 ? 12.830 -13.036 2.203 1.00 81.94 229 SER A C 1
ATOM 1834 O O . SER A 1 229 ? 12.865 -12.342 1.188 1.00 81.94 229 SER A O 1
ATOM 1836 N N . ARG A 1 230 ? 12.374 -12.562 3.373 1.00 79.81 230 ARG A N 1
ATOM 1837 C CA . ARG A 1 230 ? 11.885 -11.179 3.548 1.00 79.81 230 ARG A CA 1
ATOM 1838 C C . ARG A 1 230 ? 12.900 -10.161 3.038 1.00 79.81 230 ARG A C 1
ATOM 1840 O O . ARG A 1 230 ? 12.520 -9.243 2.323 1.00 79.81 230 ARG A O 1
ATOM 1847 N N . LYS A 1 231 ? 14.176 -10.320 3.409 1.00 85.06 231 LYS A N 1
ATOM 1848 C CA . LYS A 1 231 ? 15.245 -9.391 3.016 1.00 85.06 231 LYS A CA 1
ATOM 1849 C C . LYS A 1 231 ? 15.407 -9.368 1.499 1.00 85.06 231 LYS A C 1
ATOM 1851 O O . LYS A 1 231 ? 15.432 -8.291 0.923 1.00 85.06 231 LYS A O 1
ATOM 1856 N N . ALA A 1 232 ? 15.437 -10.538 0.858 1.00 86.56 232 ALA A N 1
ATOM 1857 C CA . ALA A 1 232 ? 15.571 -10.622 -0.593 1.00 86.56 232 ALA A CA 1
ATOM 1858 C C . ALA A 1 232 ? 14.361 -10.010 -1.314 1.00 86.56 232 ALA A C 1
ATOM 1860 O O . ALA A 1 232 ? 14.537 -9.205 -2.218 1.00 86.56 232 ALA A O 1
ATOM 1861 N N . VAL A 1 233 ? 13.138 -10.328 -0.878 1.00 89.62 233 VAL A N 1
ATOM 1862 C CA . VAL A 1 233 ? 11.903 -9.785 -1.463 1.00 89.62 233 VAL A CA 1
ATOM 1863 C C . VAL A 1 233 ? 11.805 -8.272 -1.258 1.00 89.62 233 VAL A C 1
ATOM 1865 O O . VAL A 1 233 ? 11.417 -7.565 -2.182 1.00 89.62 233 VAL A O 1
ATOM 1868 N N . HIS A 1 234 ? 12.181 -7.766 -0.080 1.00 89.88 234 HIS A N 1
ATOM 1869 C CA . HIS A 1 234 ? 12.207 -6.333 0.212 1.00 89.88 234 HIS A CA 1
ATOM 1870 C C . HIS A 1 234 ? 13.224 -5.605 -0.675 1.00 89.88 234 HIS A C 1
ATOM 1872 O O . HIS A 1 234 ? 12.875 -4.624 -1.325 1.00 89.88 234 HIS A O 1
ATOM 1878 N N . VAL A 1 235 ? 14.457 -6.118 -0.760 1.00 90.75 235 VAL A N 1
ATOM 1879 C CA . VAL A 1 235 ? 15.514 -5.558 -1.619 1.00 90.75 235 VAL A CA 1
ATOM 1880 C C . VAL A 1 235 ? 15.100 -5.601 -3.088 1.00 90.75 235 VAL A C 1
ATOM 1882 O O . VAL A 1 235 ? 15.245 -4.604 -3.787 1.00 90.75 235 VAL A O 1
ATOM 1885 N N . LEU A 1 236 ? 14.529 -6.714 -3.551 1.00 92.25 236 LEU A N 1
ATOM 1886 C CA . LEU A 1 236 ? 14.063 -6.864 -4.927 1.00 92.25 236 LEU A CA 1
ATOM 1887 C C . LEU A 1 236 ? 12.900 -5.914 -5.243 1.00 92.25 236 LEU A C 1
ATOM 1889 O O . LEU A 1 236 ? 12.903 -5.277 -6.293 1.00 92.25 236 LEU A O 1
ATOM 1893 N N . ALA A 1 237 ? 11.927 -5.776 -4.337 1.00 92.81 237 ALA A N 1
ATOM 1894 C CA . ALA A 1 237 ? 10.830 -4.823 -4.487 1.00 92.81 237 ALA A CA 1
ATOM 1895 C C . ALA A 1 237 ? 11.352 -3.382 -4.541 1.00 92.81 237 ALA A C 1
ATOM 1897 O O . ALA A 1 237 ? 10.991 -2.649 -5.460 1.00 92.81 237 ALA A O 1
ATOM 1898 N N . LYS A 1 238 ? 12.243 -3.000 -3.616 1.00 93.12 238 LYS A N 1
ATOM 1899 C CA . LYS A 1 238 ? 12.898 -1.685 -3.594 1.00 93.12 238 LYS A CA 1
ATOM 1900 C C . LYS A 1 238 ? 13.633 -1.425 -4.908 1.00 93.12 238 LYS A C 1
ATOM 1902 O O . LYS A 1 238 ? 13.347 -0.438 -5.575 1.00 93.12 238 LYS A O 1
ATOM 1907 N N . PHE A 1 239 ? 14.461 -2.371 -5.351 1.00 93.12 239 PHE A N 1
ATOM 1908 C CA . PHE A 1 239 ? 15.169 -2.319 -6.631 1.00 93.12 239 PHE A CA 1
ATOM 1909 C C . PHE A 1 239 ? 14.221 -2.077 -7.816 1.00 93.12 239 PHE A C 1
ATOM 1911 O O . PHE A 1 239 ? 14.414 -1.129 -8.575 1.00 93.12 239 PHE A O 1
ATOM 1918 N N . CYS A 1 240 ? 13.155 -2.873 -7.948 1.00 94.69 240 CYS A N 1
ATOM 1919 C CA . CYS A 1 240 ? 12.187 -2.729 -9.039 1.00 94.69 240 CYS A CA 1
ATOM 1920 C C . CYS A 1 240 ? 11.495 -1.357 -9.028 1.00 94.69 240 CYS A C 1
ATOM 1922 O O . CYS A 1 240 ? 11.352 -0.717 -10.069 1.00 94.69 240 CYS A O 1
ATOM 1924 N N . LEU A 1 241 ? 11.056 -0.905 -7.850 1.00 93.56 241 LEU A N 1
ATOM 1925 C CA . LEU A 1 241 ? 10.330 0.354 -7.676 1.00 93.56 241 LEU A CA 1
ATOM 1926 C C . LEU A 1 241 ? 11.219 1.569 -7.942 1.00 93.56 241 LEU A C 1
ATOM 1928 O O . LEU A 1 241 ? 10.771 2.511 -8.597 1.00 93.56 241 LEU A O 1
ATOM 1932 N N . THR A 1 242 ? 12.466 1.538 -7.466 1.00 93.94 242 THR A N 1
ATOM 1933 C CA . THR A 1 242 ? 13.465 2.572 -7.740 1.00 93.94 242 THR A CA 1
ATOM 1934 C C . THR A 1 242 ? 13.784 2.631 -9.228 1.00 93.94 242 THR A C 1
ATOM 1936 O O . THR A 1 242 ? 13.790 3.724 -9.791 1.00 93.94 242 THR A O 1
ATOM 1939 N N . LEU A 1 243 ? 14.006 1.487 -9.886 1.00 94.56 243 LEU A N 1
ATOM 1940 C CA . LEU A 1 243 ? 14.284 1.463 -11.322 1.00 94.56 243 LEU A CA 1
ATOM 1941 C C . LEU A 1 243 ? 13.110 1.956 -12.156 1.00 94.56 243 LEU A C 1
ATOM 1943 O O . LEU A 1 243 ? 13.316 2.679 -13.126 1.00 94.56 243 LEU A O 1
ATOM 1947 N N . ASN A 1 244 ? 11.881 1.629 -11.763 1.00 95.19 244 ASN A N 1
ATOM 1948 C CA . ASN A 1 244 ? 10.698 2.122 -12.452 1.00 95.19 244 ASN A CA 1
ATOM 1949 C C . ASN A 1 244 ? 10.610 3.659 -12.390 1.00 95.19 244 ASN A C 1
ATOM 1951 O O . ASN A 1 244 ? 10.396 4.309 -13.415 1.00 95.19 244 ASN A O 1
ATOM 1955 N N . ALA A 1 245 ? 10.862 4.250 -11.215 1.00 94.88 245 ALA A N 1
ATOM 1956 C CA . ALA A 1 245 ? 10.944 5.701 -11.058 1.00 94.88 245 ALA A CA 1
ATOM 1957 C C . ALA A 1 245 ? 12.128 6.306 -11.831 1.00 94.88 245 ALA A C 1
ATOM 1959 O O . ALA A 1 245 ? 11.981 7.338 -12.491 1.00 94.88 245 ALA A O 1
ATOM 1960 N N . PHE A 1 246 ? 13.291 5.662 -11.798 1.00 95.19 246 PHE A N 1
ATOM 1961 C CA . PHE A 1 246 ? 14.476 6.107 -12.522 1.00 95.19 246 PHE A CA 1
ATOM 1962 C C . PHE A 1 246 ? 14.260 6.138 -14.034 1.00 95.19 246 PHE A C 1
ATOM 1964 O O . PHE A 1 246 ? 14.450 7.191 -14.641 1.00 95.19 246 PHE A O 1
ATOM 1971 N N . TYR A 1 247 ? 13.791 5.041 -14.634 1.00 95.06 247 TYR A N 1
ATOM 1972 C CA . TYR A 1 247 ? 13.525 4.989 -16.070 1.00 95.06 247 TYR A CA 1
ATOM 1973 C C . TYR A 1 247 ? 12.439 5.974 -16.491 1.00 95.06 247 TYR A C 1
ATOM 1975 O O . TYR A 1 247 ? 12.561 6.577 -17.555 1.00 95.06 247 TYR A O 1
ATOM 1983 N N . PHE A 1 248 ? 11.420 6.201 -15.655 1.00 95.56 248 PHE A N 1
ATOM 1984 C CA . PHE A 1 248 ? 10.394 7.199 -15.954 1.00 95.56 248 PHE A CA 1
ATOM 1985 C C . PHE A 1 248 ? 10.996 8.604 -15.980 1.00 95.56 248 PHE A C 1
ATOM 1987 O O . PHE A 1 248 ? 10.798 9.332 -16.947 1.00 95.56 248 PHE A O 1
ATOM 1994 N N . GLY A 1 249 ? 11.790 8.973 -14.970 1.00 94.06 249 GLY A N 1
ATOM 1995 C CA . GLY A 1 249 ? 12.472 10.269 -14.936 1.00 94.06 249 GLY A CA 1
ATOM 1996 C C . GLY A 1 249 ? 13.460 10.445 -16.095 1.00 94.06 249 GLY A C 1
ATOM 1997 O O . GLY A 1 249 ? 13.516 11.514 -16.702 1.00 94.06 249 GLY A O 1
ATOM 1998 N N . PHE A 1 250 ? 14.197 9.385 -16.438 1.00 92.06 250 PHE A N 1
ATOM 1999 C CA . PHE A 1 250 ? 15.145 9.363 -17.551 1.00 92.06 250 PHE A CA 1
ATOM 2000 C C . PHE A 1 250 ? 14.448 9.570 -18.905 1.00 92.06 250 PHE A C 1
ATOM 2002 O O . PHE A 1 250 ? 14.826 10.464 -19.666 1.00 92.06 250 PHE A O 1
ATOM 2009 N N . LEU A 1 251 ? 13.387 8.804 -19.184 1.00 92.50 251 LEU A N 1
ATOM 2010 C CA . LEU A 1 251 ? 12.603 8.938 -20.412 1.00 92.50 251 LEU A CA 1
ATOM 2011 C C . LEU A 1 251 ? 11.836 10.250 -20.478 1.00 92.50 251 LEU A C 1
ATOM 2013 O O . LEU A 1 251 ? 11.759 10.844 -21.546 1.00 92.50 251 LEU A O 1
ATOM 2017 N N . PHE A 1 252 ? 11.293 10.728 -19.362 1.00 92.50 252 PHE A N 1
ATOM 2018 C CA . PHE A 1 252 ? 10.578 11.998 -19.324 1.00 92.50 252 PHE A CA 1
ATOM 2019 C C . PHE A 1 252 ? 11.508 13.177 -19.624 1.00 92.50 252 PHE A C 1
ATOM 2021 O O . PHE A 1 252 ? 11.141 14.072 -20.386 1.00 92.50 252 PHE A O 1
ATOM 2028 N N . GLN A 1 253 ? 12.742 13.152 -19.105 1.00 91.12 253 GLN A N 1
ATOM 2029 C CA . GLN A 1 253 ? 13.751 14.141 -19.478 1.00 91.12 253 GLN A CA 1
ATOM 2030 C C . GLN A 1 253 ? 14.048 14.081 -20.986 1.00 91.12 253 GLN A C 1
ATOM 2032 O O . GLN A 1 253 ? 14.090 15.122 -21.643 1.00 91.12 253 GLN A O 1
ATOM 2037 N N . ALA A 1 254 ? 14.241 12.881 -21.544 1.00 86.69 254 ALA A N 1
ATOM 2038 C CA . ALA A 1 254 ? 14.487 12.710 -22.975 1.00 86.69 254 ALA A CA 1
ATOM 2039 C C . ALA A 1 254 ? 13.297 13.197 -23.822 1.00 86.69 254 ALA A C 1
ATOM 2041 O O . ALA A 1 254 ? 13.490 13.932 -24.789 1.00 86.69 254 ALA A O 1
ATOM 2042 N N . PHE A 1 255 ? 12.073 12.854 -23.417 1.00 88.38 255 PHE A N 1
ATOM 2043 C CA . PHE A 1 255 ? 10.826 13.274 -24.047 1.00 88.38 255 PHE A CA 1
ATOM 2044 C C . PHE A 1 255 ? 10.708 14.798 -24.102 1.00 88.38 255 PHE A C 1
ATOM 2046 O O . PHE A 1 255 ? 10.484 15.344 -25.177 1.00 88.38 255 PHE A O 1
ATOM 2053 N N . MET A 1 256 ? 10.948 15.492 -22.985 1.00 87.38 256 MET A N 1
ATOM 2054 C CA . MET A 1 256 ? 10.897 16.957 -22.918 1.00 87.38 256 MET A CA 1
ATOM 2055 C C . MET A 1 256 ? 11.875 17.634 -23.888 1.00 87.38 256 MET A C 1
ATOM 2057 O O . MET A 1 256 ? 11.531 18.627 -24.526 1.00 87.38 256 MET A O 1
ATOM 2061 N N . VAL A 1 257 ? 13.085 17.087 -24.038 1.00 85.00 257 VAL A N 1
ATOM 2062 C CA . VAL A 1 257 ? 14.090 17.621 -24.973 1.00 85.00 257 VAL A CA 1
ATOM 2063 C C . VAL A 1 257 ? 13.709 17.338 -26.432 1.00 85.00 257 VAL A C 1
ATOM 2065 O O . VAL A 1 257 ? 13.906 18.186 -27.305 1.00 85.00 257 VAL A O 1
ATOM 2068 N N . LEU A 1 258 ? 13.165 16.152 -26.708 1.00 81.31 258 LEU A N 1
ATOM 2069 C CA . LEU A 1 258 ? 12.833 15.686 -28.057 1.00 81.31 258 LEU A CA 1
ATOM 2070 C C . LEU A 1 258 ? 11.501 16.233 -28.580 1.00 81.31 258 LEU A C 1
ATOM 2072 O O . LEU A 1 258 ? 11.354 16.356 -29.795 1.00 81.31 258 LEU A O 1
ATOM 2076 N N . LEU A 1 259 ? 10.575 16.632 -27.701 1.00 79.38 259 LEU A N 1
ATOM 2077 C CA . LEU A 1 259 ? 9.251 17.154 -28.061 1.00 79.38 259 LEU A CA 1
ATOM 2078 C C . LEU A 1 259 ? 9.322 18.332 -29.047 1.00 79.38 259 LEU A C 1
ATOM 2080 O O . LEU A 1 259 ? 8.447 18.491 -29.889 1.00 79.38 259 LEU A O 1
ATOM 2084 N N . ARG A 1 260 ? 10.395 19.131 -28.980 1.00 71.38 260 ARG A N 1
ATOM 2085 C CA . ARG A 1 260 ? 10.624 20.294 -29.853 1.00 71.38 260 ARG A CA 1
ATOM 2086 C C . ARG A 1 260 ? 11.405 19.995 -31.139 1.00 71.38 260 ARG A C 1
ATOM 2088 O O . ARG A 1 260 ? 11.532 20.891 -31.967 1.00 71.38 260 ARG A O 1
ATOM 2095 N N . LYS A 1 261 ? 12.006 18.806 -31.278 1.00 68.69 261 LYS A N 1
ATOM 2096 C CA . LYS A 1 261 ? 13.021 18.507 -32.314 1.00 68.69 261 LYS A CA 1
ATOM 2097 C C . LYS A 1 261 ? 12.807 17.203 -33.097 1.00 68.69 261 LYS A C 1
ATOM 2099 O O . LYS A 1 261 ? 13.422 17.055 -34.149 1.00 68.69 261 LYS A O 1
ATOM 2104 N N . ALA A 1 262 ? 12.015 16.247 -32.611 1.00 62.25 262 ALA A N 1
ATOM 2105 C CA . ALA A 1 262 ? 11.989 14.883 -33.152 1.00 62.25 262 ALA A CA 1
ATOM 2106 C C . ALA A 1 262 ? 10.819 14.588 -34.113 1.00 62.25 262 ALA A C 1
ATOM 2108 O O . ALA A 1 262 ? 9.689 15.016 -33.893 1.00 62.25 262 ALA A O 1
ATOM 2109 N N . ARG A 1 263 ? 11.099 13.785 -35.154 1.00 66.56 263 ARG A N 1
ATOM 2110 C CA . ARG A 1 263 ? 10.122 13.180 -36.086 1.00 66.56 263 ARG A CA 1
ATOM 2111 C C . ARG A 1 263 ? 9.400 11.994 -35.420 1.00 66.56 263 ARG A C 1
ATOM 2113 O O . ARG A 1 263 ? 9.990 11.275 -34.619 1.00 66.56 263 ARG A O 1
ATOM 2120 N N . GLY A 1 264 ? 8.135 11.776 -35.787 1.00 71.94 264 GLY A N 1
ATOM 2121 C CA . GLY A 1 264 ? 7.129 11.061 -34.983 1.00 71.94 264 GLY A CA 1
ATOM 2122 C C . GLY A 1 264 ? 7.434 9.641 -34.477 1.00 71.94 264 GLY A C 1
ATOM 2123 O O . GLY A 1 264 ? 6.909 9.281 -33.427 1.00 71.94 264 GLY A O 1
ATOM 2124 N N . TRP A 1 265 ? 8.276 8.836 -35.140 1.00 80.44 265 TRP A N 1
ATOM 2125 C CA . TRP A 1 265 ? 8.491 7.437 -34.722 1.00 80.44 265 TRP A CA 1
ATOM 2126 C C . TRP A 1 265 ? 9.201 7.313 -33.365 1.00 80.44 265 TRP A C 1
ATOM 2128 O O . TRP A 1 265 ? 8.712 6.614 -32.479 1.00 80.44 265 TRP A O 1
ATOM 2138 N N . SER A 1 266 ? 10.311 8.031 -33.157 1.00 81.50 266 SER A N 1
ATOM 2139 C CA . SER A 1 266 ? 11.038 7.993 -31.878 1.00 81.50 266 SER A CA 1
ATOM 2140 C C . SER A 1 266 ? 10.212 8.594 -30.740 1.00 81.50 266 SER A C 1
ATOM 2142 O O . SER A 1 266 ? 10.222 8.070 -29.627 1.00 81.50 266 SER A O 1
ATOM 2144 N N . LEU A 1 267 ? 9.432 9.641 -31.034 1.00 85.44 267 LEU A N 1
ATOM 2145 C CA . LEU A 1 267 ? 8.491 10.232 -30.084 1.00 85.44 267 LEU A CA 1
ATOM 2146 C C . LEU A 1 267 ? 7.411 9.220 -29.665 1.00 85.44 267 LEU A C 1
ATOM 2148 O O . LEU A 1 267 ? 7.126 9.093 -28.476 1.00 85.44 267 LEU A O 1
ATOM 2152 N N . GLY A 1 268 ? 6.853 8.473 -30.624 1.00 87.00 268 GLY A N 1
ATOM 2153 C CA . GLY A 1 268 ? 5.850 7.438 -30.372 1.00 87.00 268 GLY A CA 1
ATOM 2154 C C . GLY A 1 268 ? 6.375 6.304 -29.490 1.00 87.00 268 GLY A C 1
ATOM 2155 O O . GLY A 1 268 ? 5.709 5.915 -28.532 1.00 87.00 268 GLY A O 1
ATOM 2156 N N . VAL A 1 269 ? 7.595 5.820 -29.747 1.00 88.12 269 VAL A N 1
ATOM 2157 C CA . VAL A 1 269 ? 8.229 4.771 -28.926 1.00 88.12 269 VAL A CA 1
ATOM 2158 C C . VAL A 1 269 ? 8.481 5.262 -27.497 1.00 88.12 269 VAL A C 1
ATOM 2160 O O . VAL A 1 269 ? 8.121 4.571 -26.544 1.00 88.12 269 VAL A O 1
ATOM 2163 N N . ILE A 1 270 ? 9.032 6.470 -27.331 1.00 90.50 270 ILE A N 1
ATOM 2164 C CA . ILE A 1 270 ? 9.264 7.070 -26.007 1.00 90.50 270 ILE A CA 1
ATOM 2165 C C . ILE A 1 270 ? 7.941 7.254 -25.256 1.00 90.50 270 ILE A C 1
ATOM 2167 O O . ILE A 1 270 ? 7.846 6.892 -24.083 1.00 90.50 270 ILE A O 1
ATOM 2171 N N . ALA A 1 271 ? 6.905 7.770 -25.922 1.00 90.94 271 ALA A N 1
ATOM 2172 C CA . ALA A 1 271 ? 5.585 7.954 -25.323 1.00 90.94 271 ALA A CA 1
ATOM 2173 C C . ALA A 1 271 ? 4.960 6.614 -24.896 1.00 90.94 271 ALA A C 1
ATOM 2175 O O . ALA A 1 271 ? 4.440 6.504 -23.785 1.00 90.94 271 ALA A O 1
ATOM 2176 N N . SER A 1 272 ? 5.072 5.574 -25.730 1.00 91.69 272 SER A N 1
ATOM 2177 C CA . SER A 1 272 ? 4.603 4.222 -25.404 1.00 91.69 272 SER A CA 1
ATOM 2178 C C . SER A 1 272 ? 5.319 3.643 -24.179 1.00 91.69 272 SER A C 1
ATOM 2180 O O . SER A 1 272 ? 4.683 3.038 -23.317 1.00 91.69 272 SER A O 1
ATOM 2182 N N . GLN A 1 273 ? 6.637 3.824 -24.070 1.00 92.88 273 GLN A N 1
ATOM 2183 C CA . GLN A 1 273 ? 7.409 3.360 -22.913 1.00 92.88 273 GLN A CA 1
ATOM 2184 C C . GLN A 1 273 ? 7.081 4.149 -21.644 1.00 92.88 273 GLN A C 1
ATOM 2186 O O . GLN A 1 273 ? 6.972 3.568 -20.564 1.00 92.88 273 GLN A O 1
ATOM 2191 N N . LEU A 1 274 ? 6.886 5.463 -21.766 1.00 94.31 274 LEU A N 1
ATOM 2192 C CA . LEU A 1 274 ? 6.476 6.311 -20.653 1.00 94.31 274 LEU A CA 1
ATOM 2193 C C . LEU A 1 274 ? 5.104 5.878 -20.117 1.00 94.31 274 LEU A C 1
ATOM 2195 O O . LEU A 1 274 ? 4.924 5.766 -18.904 1.00 94.31 274 LEU A O 1
ATOM 2199 N N . ALA A 1 275 ? 4.166 5.560 -21.015 1.00 94.06 275 ALA A N 1
ATOM 2200 C CA . ALA A 1 275 ? 2.867 5.006 -20.652 1.00 94.06 275 ALA A CA 1
ATOM 2201 C C . ALA A 1 275 ? 3.002 3.652 -19.934 1.00 94.06 275 ALA A C 1
ATOM 2203 O O . ALA A 1 275 ? 2.362 3.449 -18.904 1.00 94.06 275 ALA A O 1
ATOM 2204 N N . LEU A 1 276 ? 3.874 2.754 -20.408 1.00 95.38 276 LEU A N 1
ATOM 2205 C CA . LEU A 1 276 ? 4.134 1.465 -19.754 1.00 95.38 276 LEU A CA 1
ATOM 2206 C C . LEU A 1 276 ? 4.687 1.635 -18.328 1.00 95.38 276 LEU A C 1
ATOM 2208 O O . LEU A 1 276 ? 4.196 1.008 -17.390 1.00 95.38 276 LEU A O 1
ATOM 2212 N N . LEU A 1 277 ? 5.661 2.527 -18.137 1.00 95.44 277 LEU A N 1
ATOM 2213 C CA . LEU A 1 277 ? 6.213 2.835 -16.814 1.00 95.44 277 LEU A CA 1
ATOM 2214 C C . LEU A 1 277 ? 5.165 3.468 -15.892 1.00 95.44 277 LEU A C 1
ATOM 2216 O O . LEU A 1 277 ? 5.105 3.135 -14.707 1.00 95.44 277 LEU A O 1
ATOM 2220 N N . LEU A 1 278 ? 4.293 4.326 -16.427 1.00 94.62 278 LEU A N 1
ATOM 2221 C CA . LEU A 1 278 ? 3.176 4.897 -15.677 1.00 94.62 278 LEU A CA 1
ATOM 2222 C C . LEU A 1 278 ? 2.150 3.823 -15.279 1.00 94.62 278 LEU A C 1
ATOM 2224 O O . LEU A 1 278 ? 1.623 3.842 -14.165 1.00 94.62 278 LEU A O 1
ATOM 2228 N N . VAL A 1 279 ? 1.888 2.843 -16.146 1.00 93.94 279 VAL A N 1
ATOM 2229 C CA . VAL A 1 279 ? 1.063 1.668 -15.822 1.00 93.94 279 VAL A CA 1
ATOM 2230 C C . VAL A 1 279 ? 1.710 0.851 -14.700 1.00 93.94 279 VAL A C 1
ATOM 2232 O O . VAL A 1 279 ? 1.027 0.492 -13.736 1.00 93.94 279 VAL A O 1
ATOM 2235 N N . ASN A 1 280 ? 3.025 0.628 -14.751 1.00 94.62 280 ASN A N 1
ATOM 2236 C CA . ASN A 1 280 ? 3.756 -0.035 -13.672 1.00 94.62 280 ASN A CA 1
ATOM 2237 C C . ASN A 1 280 ? 3.629 0.739 -12.351 1.00 94.62 280 ASN A C 1
ATOM 2239 O O . ASN A 1 280 ? 3.268 0.140 -11.336 1.00 94.62 280 ASN A O 1
ATOM 2243 N N . MET A 1 281 ? 3.809 2.066 -12.371 1.00 92.75 281 MET A N 1
ATOM 2244 C CA . MET A 1 281 ? 3.635 2.936 -11.197 1.00 92.75 281 MET A CA 1
ATOM 2245 C C . MET A 1 281 ? 2.222 2.874 -10.613 1.00 92.75 281 MET A C 1
ATOM 2247 O O . MET A 1 281 ? 2.047 2.827 -9.397 1.00 92.75 281 MET A O 1
ATOM 2251 N N . THR A 1 282 ? 1.200 2.912 -11.468 1.00 91.31 282 THR A N 1
ATOM 2252 C CA . THR A 1 282 ? -0.196 3.094 -11.044 1.00 91.31 282 THR A CA 1
ATOM 2253 C C . THR A 1 282 ? -0.902 1.789 -10.697 1.00 91.31 282 THR A C 1
ATOM 2255 O O . THR A 1 282 ? -1.799 1.794 -9.848 1.00 91.31 282 THR A O 1
ATOM 2258 N N . LEU A 1 283 ? -0.529 0.674 -11.332 1.00 90.94 283 LEU A N 1
ATOM 2259 C CA . LEU A 1 283 ? -1.192 -0.618 -11.161 1.00 90.94 283 LEU A CA 1
ATOM 2260 C C . LEU A 1 283 ? -0.315 -1.640 -10.446 1.00 90.94 283 LEU A C 1
ATOM 2262 O O . LEU A 1 283 ? -0.804 -2.320 -9.540 1.00 90.94 283 LEU A O 1
ATOM 2266 N N . LEU A 1 284 ? 0.949 -1.777 -10.845 1.00 91.88 284 LEU A N 1
ATOM 2267 C CA . LEU A 1 284 ? 1.796 -2.884 -10.410 1.00 91.88 284 LEU A CA 1
ATOM 2268 C C . LEU A 1 284 ? 2.465 -2.588 -9.063 1.00 91.88 284 LEU A C 1
ATOM 2270 O O . LEU A 1 284 ? 2.336 -3.390 -8.136 1.00 91.88 284 LEU A O 1
ATOM 2274 N N . SER A 1 285 ? 3.051 -1.398 -8.902 1.00 91.62 285 SER A N 1
ATOM 2275 C CA . SER A 1 285 ? 3.685 -0.956 -7.653 1.00 91.62 285 SER A CA 1
ATOM 2276 C C . SER A 1 285 ? 2.750 -1.045 -6.435 1.00 91.62 285 SER A C 1
ATOM 2278 O O . SER A 1 285 ? 3.118 -1.704 -5.458 1.00 91.62 285 SER A O 1
ATOM 2280 N N . PRO A 1 286 ? 1.503 -0.520 -6.467 1.00 90.50 286 PRO A N 1
ATOM 2281 C CA . PRO A 1 286 ? 0.609 -0.599 -5.310 1.00 90.50 286 PRO A CA 1
ATOM 2282 C C . PRO A 1 286 ? 0.178 -2.040 -5.007 1.00 90.50 286 PRO A C 1
ATOM 2284 O O . PRO A 1 286 ? -0.073 -2.397 -3.857 1.00 90.50 286 PRO A O 1
ATOM 2287 N N . ARG A 1 287 ? 0.089 -2.897 -6.035 1.00 90.38 287 ARG A N 1
ATOM 2288 C CA . ARG A 1 287 ? -0.274 -4.309 -5.869 1.00 90.38 287 ARG A CA 1
ATOM 2289 C C . ARG A 1 287 ? 0.844 -5.113 -5.216 1.00 90.38 287 ARG A C 1
ATOM 2291 O O . ARG A 1 287 ? 0.533 -5.910 -4.334 1.00 90.38 287 ARG A O 1
ATOM 2298 N N . ILE A 1 288 ? 2.096 -4.908 -5.627 1.00 91.75 288 ILE A N 1
ATOM 2299 C CA . ILE A 1 288 ? 3.278 -5.558 -5.041 1.00 91.75 288 ILE A CA 1
ATOM 2300 C C . ILE A 1 288 ? 3.374 -5.200 -3.559 1.00 91.75 288 ILE A C 1
ATOM 2302 O O . ILE A 1 288 ? 3.368 -6.091 -2.713 1.00 91.75 288 ILE A O 1
ATOM 2306 N N . ILE A 1 289 ? 3.356 -3.904 -3.241 1.00 90.00 289 ILE A N 1
ATOM 2307 C CA . ILE A 1 289 ? 3.539 -3.403 -1.871 1.00 90.00 289 ILE A CA 1
ATOM 2308 C C . ILE A 1 289 ? 2.439 -3.908 -0.947 1.00 90.00 289 ILE A C 1
ATOM 2310 O O . ILE A 1 289 ? 2.725 -4.383 0.147 1.00 90.00 289 ILE A O 1
ATOM 2314 N N . ARG A 1 290 ? 1.182 -3.897 -1.400 1.00 87.75 290 ARG A N 1
ATOM 2315 C CA . ARG A 1 290 ? 0.063 -4.403 -0.600 1.00 87.75 290 ARG A CA 1
ATOM 2316 C C . ARG A 1 290 ? 0.229 -5.879 -0.239 1.00 87.75 290 ARG A C 1
ATOM 2318 O O . ARG A 1 290 ? 0.000 -6.242 0.910 1.00 87.75 290 ARG A O 1
ATOM 2325 N N . GLN A 1 291 ? 0.583 -6.728 -1.208 1.00 88.94 291 GLN A N 1
ATOM 2326 C CA . GLN A 1 291 ? 0.772 -8.159 -0.941 1.00 88.94 291 GLN A CA 1
ATOM 2327 C C . GLN A 1 291 ? 2.000 -8.396 -0.063 1.00 88.94 291 GLN A C 1
ATOM 2329 O O . GLN A 1 291 ? 1.945 -9.202 0.858 1.00 88.94 291 GLN A O 1
ATOM 2334 N N . PHE A 1 292 ? 3.084 -7.661 -0.308 1.00 89.31 292 PHE A N 1
ATOM 2335 C CA . PHE A 1 292 ? 4.292 -7.738 0.500 1.00 89.31 292 PHE A CA 1
ATOM 2336 C C . PHE A 1 292 ? 4.042 -7.328 1.959 1.00 89.31 292 PHE A C 1
ATOM 2338 O O . PHE A 1 292 ? 4.384 -8.084 2.863 1.00 89.31 292 PHE A O 1
ATOM 2345 N N . ALA A 1 293 ? 3.375 -6.197 2.197 1.00 86.19 293 ALA A N 1
ATOM 2346 C CA . ALA A 1 293 ? 3.024 -5.730 3.536 1.00 86.19 293 ALA A CA 1
ATOM 2347 C C . ALA A 1 293 ? 2.045 -6.673 4.253 1.00 86.19 293 ALA A C 1
ATOM 2349 O O . ALA A 1 293 ? 2.157 -6.860 5.460 1.00 86.19 293 ALA A O 1
ATOM 2350 N N . LEU A 1 294 ? 1.122 -7.307 3.516 1.00 85.81 294 LEU A N 1
ATOM 2351 C CA . LEU A 1 294 ? 0.251 -8.359 4.049 1.00 85.81 294 LEU A CA 1
ATOM 2352 C C . LEU A 1 294 ? 1.071 -9.543 4.559 1.00 85.81 294 LEU A C 1
ATOM 2354 O O . LEU A 1 294 ? 0.953 -9.910 5.725 1.00 85.81 294 LEU A O 1
ATOM 2358 N N . ILE A 1 295 ? 1.929 -10.108 3.705 1.00 86.00 295 ILE A N 1
ATOM 2359 C CA . ILE A 1 295 ? 2.785 -11.240 4.075 1.00 86.00 295 ILE A CA 1
ATOM 2360 C C . ILE A 1 295 ? 3.658 -10.855 5.266 1.00 86.00 295 ILE A C 1
ATOM 2362 O O . ILE A 1 295 ? 3.701 -11.580 6.256 1.00 86.00 295 ILE A O 1
ATOM 2366 N N . ASN A 1 296 ? 4.315 -9.697 5.197 1.00 83.75 296 ASN A N 1
ATOM 2367 C CA . ASN A 1 296 ? 5.219 -9.266 6.246 1.00 83.75 296 ASN A CA 1
ATOM 2368 C C . ASN A 1 296 ? 4.489 -9.056 7.580 1.00 83.75 296 ASN A C 1
ATOM 2370 O O . ASN A 1 296 ? 4.910 -9.626 8.580 1.00 83.75 296 ASN A O 1
ATOM 2374 N N . GLY A 1 297 ? 3.360 -8.339 7.584 1.00 78.88 297 GLY A N 1
ATOM 2375 C CA . GLY A 1 297 ? 2.589 -8.054 8.796 1.00 78.88 297 GLY A CA 1
ATOM 2376 C C . GLY A 1 297 ? 2.007 -9.290 9.487 1.00 78.88 297 GLY A C 1
ATOM 2377 O O . GLY A 1 297 ? 1.739 -9.246 10.682 1.00 78.88 297 GLY A O 1
ATOM 2378 N N . ILE A 1 298 ? 1.824 -10.400 8.768 1.00 80.12 298 ILE A N 1
ATOM 2379 C CA . ILE A 1 298 ? 1.266 -11.637 9.337 1.00 80.12 298 ILE A CA 1
ATOM 2380 C C . ILE A 1 298 ? 2.353 -12.641 9.706 1.00 80.12 298 ILE A C 1
ATOM 2382 O O . ILE A 1 298 ? 2.252 -13.272 10.749 1.00 80.12 298 ILE A O 1
ATOM 2386 N N . VAL A 1 299 ? 3.381 -12.807 8.868 1.00 75.12 299 VAL A N 1
ATOM 2387 C CA . VAL A 1 299 ? 4.463 -13.778 9.112 1.00 75.12 299 VAL A CA 1
ATOM 2388 C C . VAL A 1 299 ? 5.390 -13.296 10.230 1.00 75.12 299 VAL A C 1
ATOM 2390 O O . VAL A 1 299 ? 5.874 -14.100 11.030 1.00 75.12 299 VAL A O 1
ATOM 2393 N N . ARG A 1 300 ? 5.640 -11.983 10.304 1.00 69.50 300 ARG A N 1
ATOM 2394 C CA . ARG A 1 300 ? 6.378 -11.350 11.399 1.00 69.50 300 ARG A CA 1
ATOM 2395 C C . ARG A 1 300 ? 5.651 -10.100 11.848 1.00 69.50 300 ARG A C 1
ATOM 2397 O O . ARG A 1 300 ? 5.759 -9.045 11.231 1.00 69.50 300 ARG A O 1
ATOM 2404 N N . VAL A 1 301 ? 4.972 -10.206 12.980 1.00 71.44 301 VAL A N 1
ATOM 2405 C CA . VAL A 1 301 ? 4.293 -9.058 13.574 1.00 71.44 301 VAL A CA 1
ATOM 2406 C C . VAL A 1 301 ? 5.280 -7.918 13.804 1.00 71.44 301 VAL A C 1
ATOM 2408 O O . VAL A 1 301 ? 6.229 -8.069 14.571 1.00 71.44 301 VAL A O 1
ATOM 2411 N N . CYS A 1 302 ? 5.041 -6.763 13.180 1.00 72.81 302 CYS A N 1
ATOM 2412 C CA . CYS A 1 302 ? 5.741 -5.521 13.505 1.00 72.81 302 CYS A CA 1
ATOM 2413 C C . CYS A 1 302 ? 5.385 -5.093 14.943 1.00 72.81 302 CYS A C 1
ATOM 2415 O O . CYS A 1 302 ? 4.241 -4.689 15.174 1.00 72.81 302 CYS A O 1
ATOM 2417 N N . PRO A 1 303 ? 6.316 -5.168 15.917 1.00 70.44 303 PRO A N 1
ATOM 2418 C CA . PRO A 1 303 ? 5.993 -4.939 17.324 1.00 70.44 303 PRO A CA 1
ATOM 2419 C C . PRO A 1 303 ? 5.646 -3.474 17.612 1.00 70.44 303 PRO A C 1
ATOM 2421 O O . PRO A 1 303 ? 4.798 -3.222 18.462 1.00 70.44 303 PRO A O 1
ATOM 2424 N N . GLY A 1 304 ? 6.255 -2.523 16.890 1.00 73.69 304 GLY A N 1
ATOM 2425 C CA . GLY A 1 304 ? 5.939 -1.094 17.001 1.00 73.69 304 GLY A CA 1
ATOM 2426 C C . GLY A 1 304 ? 4.492 -0.800 16.606 1.00 73.69 304 GLY A C 1
ATOM 2427 O O . GLY A 1 304 ? 3.718 -0.301 17.421 1.00 73.69 304 GLY A O 1
ATOM 2428 N N . GLU A 1 305 ? 4.101 -1.223 15.403 1.00 79.25 305 GLU A N 1
ATOM 2429 C CA . GLU A 1 305 ? 2.736 -1.037 14.893 1.00 79.25 305 GLU A CA 1
ATOM 2430 C C . GLU A 1 305 ? 1.698 -1.801 15.724 1.00 79.25 305 GLU A C 1
ATOM 2432 O O . GLU A 1 305 ? 0.622 -1.284 16.028 1.00 79.25 305 GLU A O 1
ATOM 2437 N N . LEU A 1 306 ? 2.018 -3.033 16.145 1.00 78.62 306 LEU A N 1
ATOM 2438 C CA . LEU A 1 306 ? 1.126 -3.809 17.005 1.00 78.62 306 LEU A CA 1
ATOM 2439 C C . LEU A 1 306 ? 0.911 -3.095 18.341 1.00 78.62 306 LEU A C 1
ATOM 2441 O O . LEU A 1 306 ? -0.230 -2.984 18.789 1.00 78.62 306 LEU A O 1
ATOM 2445 N N . LYS A 1 307 ? 1.990 -2.609 18.966 1.00 76.62 307 LYS A N 1
ATOM 2446 C CA . LYS A 1 307 ? 1.932 -1.882 20.236 1.00 76.62 307 LYS A CA 1
ATOM 2447 C C . LYS A 1 307 ? 1.055 -0.642 20.107 1.00 76.62 307 LYS A C 1
ATOM 2449 O O . LYS A 1 307 ? 0.155 -0.481 20.918 1.00 76.62 307 LYS A O 1
ATOM 2454 N N . GLN A 1 308 ? 1.246 0.171 19.071 1.00 75.50 308 GLN A N 1
ATOM 2455 C CA . GLN A 1 308 ? 0.449 1.381 18.865 1.00 75.50 308 GLN A CA 1
ATOM 2456 C C . GLN A 1 308 ? -1.051 1.075 18.712 1.00 75.50 308 GLN A C 1
ATOM 2458 O O . GLN A 1 308 ? -1.906 1.762 19.276 1.00 75.50 308 GLN A O 1
ATOM 2463 N N . VAL A 1 309 ? -1.400 0.024 17.962 1.00 77.06 309 VAL A N 1
ATOM 2464 C CA . VAL A 1 309 ? -2.802 -0.396 17.799 1.00 77.06 309 VAL A CA 1
ATOM 2465 C C . VAL A 1 309 ? -3.364 -0.953 19.106 1.00 77.06 309 VAL A C 1
ATOM 2467 O O . VAL A 1 309 ? -4.526 -0.696 19.427 1.00 77.06 309 VAL A O 1
ATOM 2470 N N . LEU A 1 310 ? -2.553 -1.690 19.866 1.00 76.06 310 LEU A N 1
ATOM 2471 C CA . LEU A 1 310 ? -2.940 -2.262 21.151 1.00 76.06 310 LEU A CA 1
ATOM 2472 C C . LEU A 1 310 ? -3.121 -1.191 22.234 1.00 76.06 310 LEU A C 1
ATOM 2474 O O . LEU A 1 310 ? -4.081 -1.274 22.995 1.00 76.06 310 LEU A O 1
ATOM 2478 N N . GLU A 1 311 ? -2.257 -0.179 22.284 1.00 75.19 311 GLU A N 1
ATOM 2479 C CA . GLU A 1 311 ? -2.389 0.986 23.167 1.00 75.19 311 GLU A CA 1
ATOM 2480 C C . GLU A 1 311 ? -3.690 1.725 22.867 1.00 75.19 311 GLU A C 1
ATOM 2482 O O . GLU A 1 311 ? -4.534 1.857 23.746 1.00 75.19 311 GLU A O 1
ATOM 2487 N N . HIS A 1 312 ? -3.937 2.054 21.596 1.00 74.25 312 HIS A N 1
ATOM 2488 C CA . HIS A 1 312 ? -5.188 2.693 21.193 1.00 74.25 312 HIS A CA 1
ATOM 2489 C C . HIS A 1 312 ? -6.432 1.873 21.566 1.00 74.25 312 HIS A C 1
ATOM 2491 O O . HIS A 1 312 ? -7.464 2.422 21.944 1.00 74.25 312 HIS A O 1
ATOM 2497 N N . PHE A 1 313 ? -6.357 0.549 21.436 1.00 75.31 313 PHE A N 1
ATOM 2498 C CA . PHE A 1 313 ? -7.442 -0.338 21.842 1.00 75.31 313 PHE A CA 1
ATOM 2499 C C . PHE A 1 313 ? -7.627 -0.359 23.367 1.00 75.31 313 PHE A C 1
ATOM 2501 O O . PHE A 1 313 ? -8.757 -0.320 23.853 1.00 75.31 313 PHE A O 1
ATOM 2508 N N . THR A 1 314 ? -6.525 -0.378 24.116 1.00 74.44 314 THR A N 1
ATOM 2509 C CA . THR A 1 314 ? -6.525 -0.349 25.584 1.00 74.44 314 THR A CA 1
ATOM 2510 C C . THR A 1 314 ? -7.128 0.954 26.101 1.00 74.44 314 THR A C 1
ATOM 2512 O O . THR A 1 314 ? -7.986 0.904 26.978 1.00 74.44 314 THR A O 1
ATOM 2515 N N . ASP A 1 315 ? -6.794 2.094 25.491 1.00 79.00 315 ASP A N 1
ATOM 2516 C CA . ASP A 1 315 ? -7.374 3.400 25.824 1.00 79.00 315 ASP A CA 1
ATOM 2517 C C . ASP A 1 315 ? -8.900 3.409 25.658 1.00 79.00 315 ASP A C 1
ATOM 2519 O O . ASP A 1 315 ? -9.633 3.978 26.469 1.00 79.00 315 ASP A O 1
ATOM 2523 N N . VAL A 1 316 ? -9.404 2.761 24.604 1.00 75.69 316 VAL A N 1
ATOM 2524 C CA . VAL A 1 316 ? -10.845 2.676 24.321 1.00 75.69 316 VAL A CA 1
ATOM 2525 C C . VAL A 1 316 ? -11.554 1.790 25.345 1.00 75.69 316 VAL A C 1
ATOM 2527 O O . VAL A 1 316 ? -12.647 2.138 25.793 1.00 75.69 316 VAL A O 1
ATOM 2530 N N . LEU A 1 317 ? -10.937 0.678 25.751 1.00 74.81 317 LEU A N 1
ATOM 2531 C CA . LEU A 1 317 ? -11.461 -0.174 26.822 1.00 74.81 317 LEU A CA 1
ATOM 2532 C C . LEU A 1 317 ? -11.426 0.526 28.183 1.00 74.81 317 LEU A C 1
ATOM 2534 O O . LEU A 1 317 ? -12.372 0.423 28.962 1.00 74.81 317 LEU A O 1
ATOM 2538 N N . GLU A 1 318 ? -10.361 1.268 28.479 1.00 79.06 318 GLU A N 1
ATOM 2539 C CA . GLU A 1 318 ? -10.285 2.049 29.708 1.00 79.06 318 GLU A CA 1
ATOM 2540 C C . GLU A 1 318 ? -11.367 3.134 29.731 1.00 79.06 318 GLU A C 1
ATOM 2542 O O . GLU A 1 318 ? -12.030 3.334 30.752 1.00 79.06 318 GLU A O 1
ATOM 2547 N N . LEU A 1 319 ? -11.616 3.786 28.592 1.00 82.06 319 LEU A N 1
ATOM 2548 C CA . LEU A 1 319 ? -12.692 4.760 28.448 1.00 82.06 319 LEU A CA 1
ATOM 2549 C C . LEU A 1 319 ? -14.070 4.130 28.688 1.00 82.06 319 LEU A C 1
ATOM 2551 O O . LEU A 1 319 ? -14.882 4.713 29.406 1.00 82.06 319 LEU A O 1
ATOM 2555 N N . GLN A 1 320 ? -14.311 2.928 28.158 1.00 81.25 320 GLN A N 1
ATOM 2556 C CA . GLN A 1 320 ? -15.525 2.159 28.436 1.00 81.25 320 GLN A CA 1
ATOM 2557 C C . GLN A 1 320 ? -15.680 1.889 29.933 1.00 81.25 320 GLN A C 1
ATOM 2559 O O . GLN A 1 320 ? -16.745 2.123 30.499 1.00 81.25 320 GLN A O 1
ATOM 2564 N N . ARG A 1 321 ? -14.608 1.445 30.597 1.00 79.00 321 ARG A N 1
ATOM 2565 C CA . ARG A 1 321 ? -14.629 1.166 32.035 1.00 79.00 321 ARG A CA 1
ATOM 2566 C C . ARG A 1 321 ? -14.934 2.422 32.846 1.00 79.00 321 ARG A C 1
ATOM 2568 O O . ARG A 1 321 ? -15.717 2.366 33.790 1.00 79.00 321 ARG A O 1
ATOM 2575 N N . ARG A 1 322 ? -14.337 3.563 32.487 1.00 85.19 322 ARG A N 1
ATOM 2576 C CA . ARG A 1 322 ? -14.621 4.859 33.126 1.00 85.19 322 ARG A CA 1
ATOM 2577 C C . ARG A 1 322 ? -16.086 5.259 32.948 1.00 85.19 322 ARG A C 1
ATOM 2579 O O . ARG A 1 322 ? -16.691 5.705 33.917 1.00 85.19 322 ARG A O 1
ATOM 2586 N N . MET A 1 323 ? -16.649 5.046 31.759 1.00 87.06 323 MET A N 1
ATOM 2587 C CA . MET A 1 323 ? -18.063 5.294 31.473 1.00 87.06 323 MET A CA 1
ATOM 2588 C C . MET A 1 323 ? -18.978 4.416 32.332 1.00 87.06 323 MET A C 1
ATOM 2590 O O . MET A 1 323 ? -19.827 4.953 33.035 1.00 87.06 323 MET A O 1
ATOM 2594 N N . VAL A 1 324 ? -18.782 3.093 32.337 1.00 84.81 324 VAL A N 1
ATOM 2595 C CA . VAL A 1 324 ? -19.619 2.185 33.142 1.00 84.81 324 VAL A CA 1
ATOM 2596 C C . VAL A 1 324 ? -19.496 2.507 34.631 1.00 84.81 324 VAL A C 1
ATOM 2598 O O . VAL A 1 324 ? -20.504 2.573 35.322 1.00 84.81 324 VAL A O 1
ATOM 2601 N N . ASN A 1 325 ? -18.285 2.776 35.130 1.00 84.75 325 ASN A N 1
ATOM 2602 C CA . ASN A 1 325 ? -18.084 3.182 36.523 1.00 84.75 325 ASN A CA 1
ATOM 2603 C C . ASN A 1 325 ? -18.825 4.478 36.870 1.00 84.75 325 ASN A C 1
ATOM 2605 O O . ASN A 1 325 ? -19.372 4.587 37.964 1.00 84.75 325 ASN A O 1
ATOM 2609 N N . ALA A 1 326 ? -18.804 5.469 35.977 1.00 87.19 326 ALA A N 1
ATOM 2610 C CA . ALA A 1 326 ? -19.482 6.742 36.190 1.00 87.19 326 ALA A CA 1
ATOM 2611 C C . ALA A 1 326 ? -21.003 6.569 36.197 1.00 87.19 326 ALA A C 1
ATOM 2613 O O . ALA A 1 326 ? -21.644 7.048 37.127 1.00 87.19 326 ALA A O 1
ATOM 2614 N N . ILE A 1 327 ? -21.547 5.816 35.235 1.00 87.44 327 ILE A N 1
ATOM 2615 C CA . ILE A 1 327 ? -22.980 5.513 35.171 1.00 87.44 327 ILE A CA 1
ATOM 2616 C C . ILE A 1 327 ? -23.401 4.716 36.403 1.00 87.44 327 ILE A C 1
ATOM 2618 O O . ILE A 1 327 ? -24.306 5.134 37.108 1.00 87.44 327 ILE A O 1
ATOM 2622 N N . HIS A 1 328 ? -22.690 3.639 36.746 1.00 84.56 328 HIS A N 1
ATOM 2623 C CA . HIS A 1 328 ? -23.009 2.836 37.925 1.00 84.56 328 HIS A CA 1
ATOM 2624 C C . HIS A 1 328 ? -22.988 3.673 39.211 1.00 84.56 328 HIS A C 1
ATOM 2626 O O . HIS A 1 328 ? -23.921 3.595 40.004 1.00 84.56 328 HIS A O 1
ATOM 2632 N N . ARG A 1 329 ? -21.975 4.535 39.395 1.00 84.81 329 ARG A N 1
ATOM 2633 C CA . ARG A 1 329 ? -21.936 5.478 40.525 1.00 84.81 329 ARG A CA 1
ATOM 2634 C C . ARG A 1 329 ? -23.132 6.424 40.508 1.00 84.81 329 ARG A C 1
ATOM 2636 O O . ARG A 1 329 ? -23.773 6.587 41.539 1.00 84.81 329 ARG A O 1
ATOM 2643 N N . HIS A 1 330 ? -23.446 7.016 39.359 1.00 85.62 330 HIS A N 1
ATOM 2644 C CA . HIS A 1 330 ? -24.571 7.933 39.210 1.00 85.62 330 HIS A CA 1
ATOM 2645 C C . HIS A 1 330 ? -25.900 7.268 39.586 1.00 85.62 330 HIS A C 1
ATOM 2647 O O . HIS A 1 330 ? -26.642 7.814 40.400 1.00 85.62 330 HIS A O 1
ATOM 2653 N N . THR A 1 331 ? -26.141 6.066 39.063 1.00 84.12 331 THR A N 1
ATOM 2654 C CA . THR A 1 331 ? -27.305 5.221 39.343 1.00 84.12 331 THR A CA 1
ATOM 2655 C C . THR A 1 331 ? -27.398 4.881 40.835 1.00 84.12 331 THR A C 1
ATOM 2657 O O . THR A 1 331 ? -28.442 5.088 41.445 1.00 84.12 331 THR A O 1
ATOM 2660 N N . THR A 1 332 ? -26.289 4.486 41.478 1.00 82.56 332 THR A N 1
ATOM 2661 C CA . THR A 1 332 ? -26.279 4.196 42.927 1.00 82.56 332 THR A CA 1
ATOM 2662 C C . THR A 1 332 ? -26.516 5.427 43.804 1.00 82.56 332 THR A C 1
ATOM 2664 O O . THR A 1 332 ? -27.208 5.325 44.814 1.00 82.56 332 THR A O 1
ATOM 2667 N N . THR A 1 333 ? -25.969 6.591 43.437 1.00 85.44 333 THR A N 1
ATOM 2668 C CA . THR A 1 333 ? -26.109 7.828 44.221 1.00 85.44 333 THR A CA 1
ATOM 2669 C C . THR A 1 333 ? -27.528 8.384 44.146 1.00 85.44 333 THR A C 1
ATOM 2671 O O . THR A 1 333 ? -28.062 8.820 45.161 1.00 85.44 333 THR A O 1
ATOM 2674 N N . HIS A 1 334 ? -28.148 8.341 42.965 1.00 84.25 334 HIS A N 1
ATOM 2675 C CA . HIS A 1 334 ? -29.487 8.891 42.736 1.00 84.25 334 HIS A CA 1
ATOM 2676 C C . HIS A 1 334 ? -30.610 7.860 42.930 1.00 84.25 334 HIS A C 1
ATOM 2678 O O . HIS A 1 334 ? -31.773 8.208 42.767 1.00 84.25 334 HIS A O 1
ATOM 2684 N N . ARG A 1 335 ? -30.278 6.609 43.301 1.00 78.44 335 ARG A N 1
ATOM 2685 C CA . ARG A 1 335 ? -31.217 5.473 43.424 1.00 78.44 335 ARG A CA 1
ATOM 2686 C C . ARG A 1 335 ? -32.055 5.224 42.165 1.00 78.44 335 ARG A C 1
ATOM 2688 O O . ARG A 1 335 ? -33.185 4.758 42.260 1.00 78.44 335 ARG A O 1
ATOM 2695 N N . LEU A 1 336 ? -31.481 5.535 41.012 1.00 80.25 336 LEU A N 1
ATOM 2696 C CA . LEU A 1 336 ? -32.081 5.251 39.714 1.00 80.25 336 LEU A CA 1
ATOM 2697 C C . LEU A 1 336 ? -31.886 3.767 39.406 1.00 80.25 336 LEU A C 1
ATOM 2699 O O . LEU A 1 336 ? -30.934 3.155 39.902 1.00 80.25 336 LEU A O 1
ATOM 2703 N N . ASP A 1 337 ? -32.753 3.189 38.585 1.00 81.12 337 ASP A N 1
ATOM 2704 C CA . ASP A 1 337 ? -32.515 1.855 38.039 1.00 81.12 337 ASP A CA 1
ATOM 2705 C C . ASP A 1 337 ? -31.779 1.969 36.700 1.00 81.12 337 ASP A C 1
ATOM 2707 O O . ASP A 1 337 ? -31.966 2.909 35.927 1.00 81.12 337 ASP A O 1
ATOM 2711 N N . LEU A 1 338 ? -30.925 0.997 36.389 1.00 80.19 338 LEU A N 1
ATOM 2712 C CA . LEU A 1 338 ? -30.253 0.948 35.094 1.00 80.19 338 LEU A CA 1
ATOM 2713 C C . LEU A 1 338 ? -31.287 0.855 33.957 1.00 80.19 338 LEU A C 1
ATOM 2715 O O . LEU A 1 338 ? -31.058 1.383 32.873 1.00 80.19 338 LEU A O 1
ATOM 2719 N N . HIS A 1 339 ? -32.443 0.237 34.213 1.00 83.62 339 HIS A N 1
ATOM 2720 C CA . HIS A 1 339 ? -33.551 0.149 33.265 1.00 83.62 339 HIS A CA 1
ATOM 2721 C C . HIS A 1 339 ? -34.186 1.506 32.910 1.00 83.62 339 HIS A C 1
ATOM 2723 O O . HIS A 1 339 ? -34.745 1.623 31.821 1.00 83.62 339 HIS A O 1
ATOM 2729 N N . GLU A 1 340 ? -34.038 2.549 33.732 1.00 84.25 340 GLU A N 1
ATOM 2730 C CA . GLU A 1 340 ? -34.495 3.906 33.384 1.00 84.25 340 GLU A CA 1
ATOM 2731 C C . GLU A 1 340 ? -33.658 4.504 32.245 1.00 84.25 340 GLU A C 1
ATOM 2733 O O . GLU A 1 340 ? -34.202 5.111 31.326 1.00 84.25 340 GLU A O 1
ATOM 2738 N N . LEU A 1 341 ? -32.351 4.209 32.208 1.00 85.00 341 LEU A N 1
ATOM 2739 C CA . LEU A 1 341 ? -31.489 4.574 31.078 1.00 85.00 341 LEU A CA 1
ATOM 2740 C C . LEU A 1 341 ? -31.948 3.891 29.785 1.00 85.00 341 LEU A C 1
ATOM 2742 O O . LEU A 1 341 ? -31.866 4.480 28.706 1.00 85.00 341 LEU A O 1
ATOM 2746 N N . LEU A 1 342 ? -32.426 2.645 29.872 1.00 86.25 342 LEU A N 1
ATOM 2747 C CA . LEU A 1 342 ? -32.988 1.947 28.717 1.00 86.25 342 LEU A CA 1
ATOM 2748 C C . LEU A 1 342 ? -34.315 2.575 28.276 1.00 86.25 342 LEU A C 1
ATOM 2750 O O . LEU A 1 342 ? -34.509 2.752 27.076 1.00 86.25 342 LEU A O 1
ATOM 2754 N N . ALA A 1 343 ? -35.190 2.933 29.218 1.00 85.69 343 ALA A N 1
ATOM 2755 C CA . ALA A 1 343 ? -36.453 3.607 28.927 1.00 85.69 343 ALA A CA 1
ATOM 2756 C C . ALA A 1 343 ? -36.226 4.970 28.246 1.00 85.69 343 ALA A C 1
ATOM 2758 O O . ALA A 1 343 ? -36.887 5.281 27.255 1.00 85.69 343 ALA A O 1
ATOM 2759 N N . ASP A 1 344 ? -35.221 5.732 28.687 1.00 87.06 344 ASP A N 1
ATOM 2760 C CA . ASP A 1 344 ? -34.805 6.984 28.045 1.00 87.06 344 ASP A CA 1
ATOM 2761 C C . ASP A 1 344 ? -34.282 6.776 26.620 1.00 87.06 344 ASP A C 1
ATOM 2763 O O . ASP A 1 344 ? -34.502 7.608 25.744 1.00 87.06 344 ASP A O 1
ATOM 2767 N N . LEU A 1 345 ? -33.588 5.670 26.347 1.00 87.38 345 LEU A N 1
ATOM 2768 C CA . LEU A 1 345 ? -33.158 5.347 24.983 1.00 87.38 345 LEU A CA 1
ATOM 2769 C C . LEU A 1 345 ? -34.336 4.901 24.108 1.00 87.38 345 LEU A C 1
ATOM 2771 O O . LEU A 1 345 ? -34.374 5.240 22.927 1.00 87.38 345 LEU A O 1
ATOM 2775 N N . GLN A 1 346 ? -35.302 4.181 24.681 1.00 88.81 346 GLN A N 1
ATOM 2776 C CA . GLN A 1 346 ? -36.513 3.732 23.992 1.00 88.81 346 GLN A CA 1
ATOM 2777 C C . GLN A 1 346 ? -37.459 4.889 23.656 1.00 88.81 346 GLN A C 1
ATOM 2779 O O . GLN A 1 346 ? -38.062 4.878 22.586 1.00 88.81 346 GLN A O 1
ATOM 2784 N N . SER A 1 347 ? -37.556 5.914 24.509 1.00 88.81 347 SER A N 1
ATOM 2785 C CA . SER A 1 347 ? -38.375 7.103 24.230 1.00 88.81 347 SER A CA 1
ATOM 2786 C C . SER A 1 347 ? -37.897 7.879 22.995 1.00 88.81 347 SER A C 1
ATOM 2788 O O . SER A 1 347 ? -38.692 8.548 22.339 1.00 88.81 347 SER A O 1
ATOM 2790 N N . HIS A 1 348 ? -36.621 7.726 22.628 1.00 85.94 348 HIS A N 1
ATOM 2791 C CA . HIS A 1 348 ? -36.018 8.309 21.428 1.00 85.94 348 HIS A CA 1
ATOM 2792 C C . HIS A 1 348 ? -36.042 7.371 20.199 1.00 85.94 348 HIS A C 1
ATOM 2794 O O . HIS A 1 348 ? -35.494 7.726 19.156 1.00 85.94 348 HIS A O 1
ATOM 2800 N N . ASP A 1 349 ? -36.678 6.196 20.292 1.00 87.56 349 ASP A N 1
ATOM 2801 C CA . ASP A 1 349 ? -36.876 5.231 19.196 1.00 87.56 349 ASP A CA 1
ATOM 2802 C C . ASP A 1 349 ? -38.374 4.884 19.046 1.00 87.56 349 ASP A C 1
ATOM 2804 O O . ASP A 1 349 ? -38.801 3.774 19.380 1.00 87.56 349 ASP A O 1
ATOM 2808 N N . PRO A 1 350 ? -39.200 5.811 18.517 1.00 79.88 350 PRO A N 1
ATOM 2809 C CA . PRO A 1 350 ? -40.645 5.598 18.360 1.00 79.88 350 PRO A CA 1
ATOM 2810 C C . PRO A 1 350 ? -40.971 4.443 17.401 1.00 79.88 350 PRO A C 1
ATOM 2812 O O . PRO A 1 350 ? -42.037 3.841 17.475 1.00 79.88 350 PRO A O 1
ATOM 2815 N N . THR A 1 351 ? -40.034 4.110 16.513 1.00 80.56 351 THR A N 1
ATOM 2816 C CA . THR A 1 351 ? -40.129 3.009 15.551 1.00 80.56 351 THR A CA 1
ATOM 2817 C C . THR A 1 351 ? -39.810 1.632 16.138 1.00 80.56 351 THR A C 1
ATOM 2819 O O . THR A 1 351 ? -39.942 0.640 15.426 1.00 80.56 351 THR A O 1
ATOM 2822 N N . GLN A 1 352 ? -39.356 1.551 17.398 1.00 80.94 352 GLN A N 1
ATOM 2823 C CA . GLN A 1 352 ? -38.866 0.321 18.044 1.00 80.94 352 GLN A CA 1
ATOM 2824 C C . GLN A 1 352 ? -37.821 -0.447 17.212 1.00 80.94 352 GLN A C 1
ATOM 2826 O O . GLN A 1 352 ? -37.689 -1.673 17.286 1.00 80.94 352 GLN A O 1
ATOM 2831 N N . SER A 1 353 ? -37.044 0.289 16.422 1.00 78.50 353 SER A N 1
ATOM 2832 C CA . SER A 1 353 ? -36.021 -0.236 15.517 1.00 78.50 353 SER A CA 1
ATOM 2833 C C . SER A 1 353 ? -34.801 -0.804 16.256 1.00 78.50 353 SER A C 1
ATOM 2835 O O . SER A 1 353 ? -33.973 -1.500 15.664 1.00 78.50 353 SER A O 1
ATOM 2837 N N . ARG A 1 354 ? -34.695 -0.532 17.567 1.00 82.81 354 ARG A N 1
ATOM 2838 C CA . ARG A 1 354 ? -33.551 -0.827 18.447 1.00 82.81 354 ARG A CA 1
ATOM 2839 C C . ARG A 1 354 ? -32.288 -0.052 18.073 1.00 82.81 354 ARG A C 1
ATOM 2841 O O . ARG A 1 354 ? -31.179 -0.419 18.475 1.00 82.81 354 ARG A O 1
ATOM 2848 N N . LEU A 1 355 ? -32.456 1.015 17.300 1.00 82.38 355 LEU A N 1
ATOM 2849 C CA . LEU A 1 355 ? -31.409 1.893 16.810 1.00 82.38 355 LEU A CA 1
ATOM 2850 C C . LEU A 1 355 ? -31.680 3.309 17.308 1.00 82.38 355 LEU A C 1
ATOM 2852 O O . LEU A 1 355 ? -32.818 3.758 17.352 1.00 82.38 355 LEU A O 1
ATOM 2856 N N . VAL A 1 356 ? -30.620 4.019 17.680 1.00 86.25 356 VAL A N 1
ATOM 2857 C CA . VAL A 1 356 ? -30.704 5.428 18.065 1.00 86.25 356 VAL A CA 1
ATOM 2858 C C . VAL A 1 356 ? -29.559 6.201 17.432 1.00 86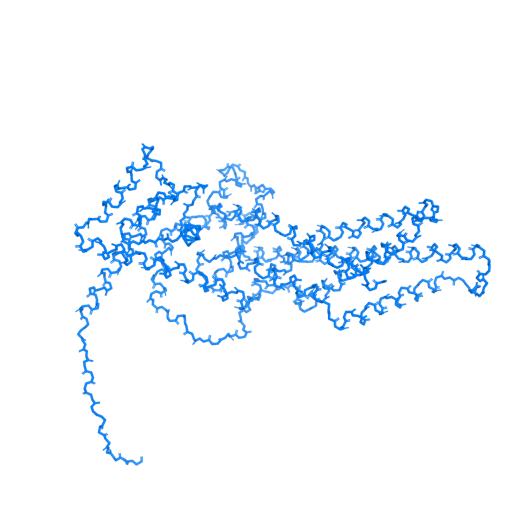.25 356 VAL A C 1
ATOM 2860 O O . VAL A 1 356 ? -28.479 5.652 17.191 1.00 86.25 356 VAL A O 1
ATOM 2863 N N . GLU A 1 357 ? -29.758 7.482 17.146 1.00 85.75 357 GLU A N 1
ATOM 2864 C CA . GLU A 1 357 ? -28.679 8.313 16.626 1.00 85.75 357 GLU A CA 1
ATOM 2865 C C . GLU A 1 357 ? -27.513 8.433 17.614 1.00 85.75 357 GLU A C 1
ATOM 2867 O O . GLU A 1 357 ? -27.674 8.482 18.836 1.00 85.75 357 GLU A O 1
ATOM 2872 N N . ARG A 1 358 ? -26.297 8.530 17.068 1.00 85.00 358 ARG A N 1
ATOM 2873 C CA . ARG A 1 358 ? -25.066 8.677 17.859 1.00 85.00 358 ARG A CA 1
ATOM 2874 C C . ARG A 1 358 ? -25.118 9.860 18.815 1.00 85.00 358 ARG A C 1
ATOM 2876 O O . ARG A 1 358 ? -24.717 9.728 19.969 1.00 85.00 358 ARG A O 1
ATOM 2883 N N . ASP A 1 359 ? -25.575 11.012 18.340 1.00 85.69 359 ASP A N 1
ATOM 2884 C CA . ASP A 1 359 ? -25.607 12.208 19.173 1.00 85.69 359 ASP A CA 1
ATOM 2885 C C . ASP A 1 359 ? -26.629 12.067 20.308 1.00 85.69 359 ASP A C 1
ATOM 2887 O O . ASP A 1 359 ? -26.326 12.489 21.423 1.00 85.69 359 ASP A O 1
ATOM 2891 N N . VAL A 1 360 ? -27.758 11.387 20.085 1.00 87.81 360 VAL A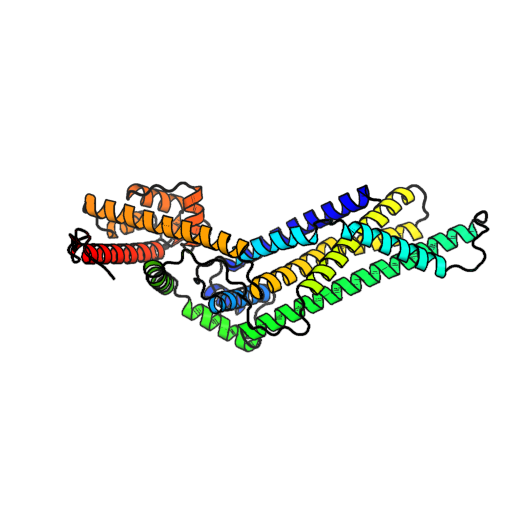 N 1
ATOM 2892 C CA . VAL A 1 360 ? -28.742 11.075 21.134 1.00 87.81 360 VAL A CA 1
ATOM 2893 C C . VAL A 1 360 ? -28.137 10.148 22.188 1.00 87.81 360 VAL A C 1
ATOM 2895 O O . VAL A 1 360 ? -28.131 10.498 23.366 1.00 87.81 360 VAL A O 1
ATOM 2898 N N . LEU A 1 361 ? -27.513 9.033 21.786 1.00 87.12 361 LEU A N 1
ATOM 2899 C CA . LEU A 1 361 ? -26.843 8.121 22.725 1.00 87.12 361 LEU A CA 1
ATOM 2900 C C . LEU A 1 361 ? -25.781 8.848 23.568 1.00 87.12 361 LEU A C 1
ATOM 2902 O O . LEU A 1 361 ? -25.661 8.612 24.769 1.00 87.12 361 LEU A O 1
ATOM 2906 N N . ARG A 1 362 ? -25.025 9.772 22.961 1.00 89.62 362 ARG A N 1
ATOM 2907 C CA . ARG A 1 362 ? -24.032 10.592 23.670 1.00 89.62 362 ARG A CA 1
ATOM 2908 C C . ARG A 1 362 ? -24.671 11.515 24.711 1.00 89.62 362 ARG A C 1
ATOM 2910 O O . ARG A 1 362 ? -24.089 11.683 25.781 1.00 89.62 362 ARG A O 1
ATOM 2917 N N . HIS A 1 363 ? -25.807 12.135 24.388 1.00 90.00 363 HIS A N 1
ATOM 2918 C CA . HIS A 1 363 ? -26.528 13.018 25.310 1.00 90.00 363 HIS A CA 1
ATOM 2919 C C . HIS A 1 363 ? -27.153 12.237 26.461 1.00 90.00 363 HIS A C 1
ATOM 2921 O O . HIS A 1 363 ? -26.970 12.633 27.607 1.00 90.00 363 HIS A O 1
ATOM 2927 N N . VAL A 1 364 ? -27.783 11.094 26.182 1.00 88.81 364 VAL A N 1
ATOM 2928 C CA . VAL A 1 364 ? -28.324 10.229 27.236 1.00 88.81 364 VAL A CA 1
ATOM 2929 C C . VAL A 1 364 ? -27.201 9.809 28.184 1.00 88.81 364 VAL A C 1
ATOM 2931 O O . VAL A 1 364 ? -27.273 10.098 29.369 1.00 88.81 364 VAL A O 1
ATOM 2934 N N . ILE A 1 365 ? -26.079 9.275 27.690 1.00 88.06 365 ILE A N 1
ATOM 2935 C CA . ILE A 1 365 ? -24.944 8.902 28.561 1.00 88.06 365 ILE A CA 1
ATOM 2936 C C . ILE A 1 365 ? -24.411 10.096 29.386 1.00 88.06 365 ILE A C 1
ATOM 2938 O O . ILE A 1 365 ? -24.001 9.925 30.538 1.00 88.06 365 ILE A O 1
ATOM 2942 N N . ALA A 1 366 ? -24.446 11.312 28.831 1.00 89.69 366 ALA A N 1
ATOM 2943 C CA . ALA A 1 366 ? -24.058 12.522 29.552 1.00 89.69 366 ALA A CA 1
ATOM 2944 C C . ALA A 1 366 ? -25.001 12.857 30.718 1.00 89.69 366 ALA A C 1
ATOM 2946 O O . ALA A 1 366 ? -24.507 13.297 31.759 1.00 89.69 366 ALA A O 1
ATOM 2947 N N . ASN A 1 367 ? -26.306 12.612 30.567 1.00 88.06 367 ASN A N 1
ATOM 2948 C CA . ASN A 1 367 ? -27.299 12.783 31.633 1.00 88.06 367 ASN A CA 1
ATOM 2949 C C . ASN A 1 367 ? -27.076 11.790 32.782 1.00 88.06 367 ASN A C 1
ATOM 2951 O O . ASN A 1 367 ? -27.286 12.134 33.938 1.00 88.06 367 ASN A O 1
ATOM 2955 N N . TYR A 1 368 ? -26.540 10.603 32.485 1.00 86.31 368 TYR A N 1
ATOM 2956 C CA . TYR A 1 368 ? -26.193 9.578 33.477 1.00 86.31 368 TYR A CA 1
ATOM 2957 C C . TYR A 1 368 ? -24.746 9.693 33.995 1.00 86.31 368 TYR A C 1
ATOM 2959 O O . TYR A 1 368 ? -24.124 8.713 34.405 1.00 86.31 368 TYR A O 1
ATOM 2967 N N . GLY A 1 369 ? -24.181 10.904 33.989 1.00 83.94 369 GLY A N 1
ATOM 2968 C CA . GLY A 1 369 ? -22.940 11.213 34.702 1.00 83.94 369 GLY A CA 1
ATOM 2969 C C . GLY A 1 369 ? -21.639 10.979 33.929 1.00 83.94 369 GLY A C 1
ATOM 2970 O O . GLY A 1 369 ? -20.564 11.098 34.521 1.00 83.94 369 GLY A O 1
ATOM 2971 N N . PHE A 1 370 ? -21.682 10.696 32.619 1.00 88.62 370 PHE A N 1
ATOM 2972 C CA . PHE A 1 370 ? -20.464 10.554 31.813 1.00 88.62 370 PHE A CA 1
ATOM 2973 C C . PHE A 1 370 ? -20.489 11.366 30.514 1.00 88.62 370 PHE A C 1
ATOM 2975 O O . PHE A 1 370 ? -21.119 11.010 29.523 1.00 88.62 370 PHE A O 1
ATOM 2982 N N . LYS A 1 371 ? -19.722 12.459 30.469 1.00 88.69 371 LYS A N 1
ATOM 2983 C CA . LYS A 1 371 ? -19.630 13.312 29.277 1.00 88.69 371 LYS A CA 1
ATOM 2984 C C . LYS A 1 371 ? -18.539 12.825 28.325 1.00 88.69 371 LYS A C 1
ATOM 2986 O O . LYS A 1 371 ? -17.351 12.881 28.639 1.00 88.69 371 LYS A O 1
ATOM 2991 N N . PHE A 1 372 ? -18.926 12.441 27.111 1.00 83.06 372 PHE A N 1
ATOM 2992 C CA . PHE A 1 372 ? -17.972 12.227 26.024 1.00 83.06 372 PHE A CA 1
ATOM 2993 C C . PHE A 1 372 ? -17.745 13.493 25.191 1.00 83.06 372 PHE A C 1
ATOM 2995 O O . PHE A 1 372 ? -18.697 14.162 24.772 1.00 83.06 372 PHE A O 1
ATOM 3002 N N . SER A 1 373 ? -16.487 13.738 24.808 1.00 85.44 373 SER A N 1
ATOM 3003 C CA . SER A 1 373 ? -16.207 14.610 23.664 1.00 85.44 373 SER A CA 1
ATOM 3004 C C . SER A 1 373 ? -16.677 13.944 22.367 1.00 85.44 373 SER A C 1
ATOM 3006 O O . SER A 1 373 ? -16.599 12.720 22.228 1.00 85.44 373 SER A O 1
ATOM 3008 N N . LYS A 1 374 ? -17.137 14.741 21.394 1.00 79.94 374 LYS A N 1
ATOM 3009 C CA . LYS A 1 374 ? -17.674 14.232 20.117 1.00 79.94 374 LYS A CA 1
ATOM 3010 C C . LYS A 1 374 ? -16.686 13.293 19.411 1.00 79.94 374 LYS A C 1
ATOM 3012 O O . LYS A 1 374 ? -17.065 12.213 18.968 1.00 79.94 374 LYS A O 1
ATOM 3017 N N . LEU A 1 375 ? -15.399 13.651 19.389 1.00 73.25 375 LEU A N 1
ATOM 3018 C CA . LEU A 1 375 ? -14.344 12.839 18.773 1.00 73.25 375 LEU A CA 1
ATOM 3019 C C . LEU A 1 375 ? -14.124 11.499 19.498 1.00 73.25 375 LEU A C 1
ATOM 3021 O O . LEU A 1 375 ? -14.071 10.456 18.848 1.00 73.25 375 LEU A O 1
ATOM 3025 N N . LYS A 1 376 ? -14.035 11.502 20.836 1.00 76.75 376 LYS A N 1
ATOM 3026 C CA . LYS A 1 376 ? -13.821 10.272 21.622 1.00 76.75 376 LYS A CA 1
ATOM 3027 C C . LYS A 1 376 ? -15.029 9.345 21.553 1.00 76.75 376 LYS A C 1
ATOM 3029 O O . LYS A 1 376 ? -14.849 8.144 21.381 1.00 76.75 376 LYS A O 1
ATOM 3034 N N . PHE A 1 377 ? -16.239 9.903 21.615 1.00 81.94 377 PHE A N 1
ATOM 3035 C CA . PHE A 1 377 ? -17.473 9.144 21.422 1.00 81.94 377 PHE A CA 1
ATOM 3036 C C . PHE A 1 377 ? -17.506 8.485 20.047 1.00 81.94 377 PHE A C 1
ATOM 3038 O O . PHE A 1 377 ? -17.828 7.309 19.914 1.00 81.94 377 PHE A O 1
ATOM 3045 N N . ASN A 1 378 ? -17.109 9.232 19.015 1.00 76.38 378 ASN A N 1
ATOM 3046 C CA . ASN A 1 378 ? -17.137 8.728 17.657 1.00 76.38 378 ASN A CA 1
ATOM 3047 C C . ASN A 1 378 ? -16.190 7.552 17.430 1.00 76.38 378 ASN A C 1
ATOM 3049 O O . ASN A 1 378 ? -16.547 6.614 16.712 1.00 76.38 378 ASN A O 1
ATOM 3053 N N . THR A 1 379 ? -15.012 7.603 18.044 1.00 68.81 379 THR A N 1
ATOM 3054 C CA . THR A 1 379 ? -14.059 6.493 18.065 1.00 68.81 379 THR A CA 1
ATOM 3055 C C . THR A 1 379 ? -14.594 5.328 18.896 1.00 68.81 379 THR A C 1
ATOM 3057 O O . THR A 1 379 ? -14.579 4.199 18.424 1.00 68.81 379 THR A O 1
ATOM 3060 N N . PHE A 1 380 ? -15.137 5.588 20.087 1.00 75.56 380 PHE A N 1
ATOM 3061 C CA . PHE A 1 380 ? -15.714 4.566 20.963 1.00 75.56 380 PHE A CA 1
ATOM 3062 C C . PHE A 1 380 ? -16.839 3.779 20.278 1.00 75.56 380 PHE A C 1
ATOM 3064 O O . PHE A 1 380 ? -16.764 2.556 20.188 1.00 75.56 380 PHE A O 1
ATOM 3071 N N . VAL A 1 381 ? -17.833 4.470 19.714 1.00 73.56 381 VAL A N 1
ATOM 3072 C CA . VAL A 1 381 ? -18.969 3.847 19.022 1.00 73.56 381 VAL A CA 1
ATOM 3073 C C . VAL A 1 381 ? -18.508 3.012 17.832 1.00 73.56 381 VAL A C 1
ATOM 3075 O O . VAL A 1 381 ? -18.966 1.889 17.675 1.00 73.56 381 VAL A O 1
ATOM 3078 N N . ARG A 1 382 ? -17.566 3.514 17.023 1.00 66.94 382 ARG A N 1
ATOM 3079 C CA . ARG A 1 382 ? -17.022 2.763 15.877 1.00 66.94 382 ARG A CA 1
ATOM 3080 C C . ARG A 1 382 ? -16.325 1.463 16.276 1.00 66.94 382 ARG A C 1
ATOM 3082 O O . ARG A 1 382 ? -16.257 0.549 15.465 1.00 66.94 382 ARG A O 1
ATOM 3089 N N . LEU A 1 383 ? -15.758 1.415 17.478 1.00 64.38 383 LEU A N 1
ATOM 3090 C CA . LEU A 1 383 ? -14.956 0.289 17.946 1.00 64.38 383 LEU A CA 1
ATOM 3091 C C . LEU A 1 383 ? -15.753 -0.708 18.787 1.00 64.38 383 LEU A C 1
ATOM 3093 O O . LEU A 1 383 ? -15.473 -1.901 18.729 1.00 64.38 383 LEU A O 1
ATOM 3097 N N . GLN A 1 384 ? -16.719 -0.223 19.567 1.00 65.38 384 GLN A N 1
ATOM 3098 C CA . GLN A 1 384 ? -17.433 -1.015 20.572 1.00 65.38 384 GLN A CA 1
ATOM 3099 C C . GLN A 1 384 ? -18.899 -1.274 20.223 1.00 65.38 384 GLN A C 1
ATOM 3101 O O . GLN A 1 384 ? -19.496 -2.193 20.776 1.00 65.38 384 GLN A O 1
ATOM 3106 N N . CYS A 1 385 ? -19.498 -0.495 19.319 1.00 65.81 385 CYS A N 1
ATOM 3107 C CA . CYS A 1 385 ? -20.913 -0.620 18.989 1.00 65.81 385 CYS A CA 1
ATOM 3108 C C . CYS A 1 385 ? -21.107 -1.006 17.518 1.00 65.81 385 CYS A C 1
ATOM 3110 O O . CYS A 1 385 ? -20.425 -0.502 16.625 1.00 65.81 385 CYS A O 1
ATOM 3112 N N . LYS A 1 386 ? -22.084 -1.878 17.245 1.00 61.31 386 LYS A N 1
ATOM 3113 C CA . LYS A 1 386 ? -22.541 -2.107 15.870 1.00 61.31 386 LYS A CA 1
ATOM 3114 C C . LYS A 1 386 ? -23.289 -0.859 15.404 1.00 61.31 386 LYS A C 1
ATOM 3116 O O . LYS A 1 386 ? -24.243 -0.436 16.059 1.00 61.31 386 LYS A O 1
ATOM 3121 N N . THR A 1 387 ? -22.834 -0.277 14.298 1.00 65.31 387 THR A N 1
ATOM 3122 C CA . THR A 1 387 ? -23.447 0.919 13.709 1.00 65.31 387 THR A CA 1
ATOM 3123 C C . THR A 1 387 ? -24.043 0.602 12.353 1.00 65.31 387 THR A C 1
ATOM 3125 O O . THR A 1 387 ? -23.461 -0.158 11.583 1.00 65.31 387 THR A O 1
ATOM 3128 N N . GLN A 1 388 ? -25.193 1.198 12.069 1.00 59.31 388 GLN A N 1
ATOM 3129 C CA . GLN A 1 388 ? -25.786 1.250 10.739 1.00 59.31 388 GLN A CA 1
ATOM 3130 C C . GLN A 1 388 ? -25.828 2.728 10.345 1.00 59.31 388 GLN A C 1
ATOM 3132 O O . GLN A 1 388 ? -26.644 3.500 10.844 1.00 59.31 388 GLN A O 1
ATOM 3137 N N . GLY A 1 389 ? -24.852 3.163 9.542 1.00 69.44 389 GLY A N 1
ATOM 3138 C CA . GLY A 1 389 ? -24.683 4.577 9.191 1.00 69.44 389 GLY A CA 1
ATOM 3139 C C . GLY A 1 389 ? -24.415 5.473 10.411 1.00 69.44 389 GLY A C 1
ATOM 3140 O O . GLY A 1 389 ? -23.375 5.363 11.070 1.00 69.44 389 GLY A O 1
ATOM 3141 N N . THR A 1 390 ? -25.341 6.392 10.693 1.00 74.06 390 THR A N 1
ATOM 3142 C CA . THR A 1 390 ? -25.297 7.325 11.835 1.00 74.06 390 THR A CA 1
ATOM 3143 C C . THR A 1 390 ? -25.957 6.777 13.099 1.00 74.06 390 THR A C 1
ATOM 3145 O O . THR A 1 390 ? -25.874 7.425 14.145 1.00 74.06 390 THR A O 1
ATOM 3148 N N . GLN A 1 391 ? -26.567 5.592 13.033 1.00 76.00 391 GLN A N 1
ATOM 3149 C CA . GLN A 1 391 ? -27.327 4.999 14.127 1.00 76.00 391 GLN A CA 1
ATOM 3150 C C . GLN A 1 391 ? -26.562 3.866 14.821 1.00 76.00 391 GLN A C 1
ATOM 3152 O O . GLN A 1 391 ? -25.731 3.173 14.224 1.00 76.00 391 GLN A O 1
ATOM 3157 N N . VAL A 1 392 ? -26.833 3.695 16.113 1.00 79.81 392 VAL A N 1
ATOM 3158 C CA . VAL A 1 392 ? -26.189 2.739 17.016 1.00 79.81 392 VAL A CA 1
ATOM 3159 C C . VAL A 1 392 ? -27.241 1.827 17.622 1.00 79.81 392 VAL A C 1
ATOM 3161 O O . VAL A 1 392 ? -28.277 2.293 18.087 1.00 79.81 392 VAL A O 1
ATOM 3164 N N . ARG A 1 393 ? -26.947 0.527 17.675 1.00 79.50 393 ARG A N 1
ATOM 3165 C CA . ARG A 1 393 ? -27.792 -0.447 18.370 1.00 79.50 393 ARG A CA 1
ATOM 3166 C C . ARG A 1 393 ? -27.683 -0.299 19.885 1.00 79.50 393 ARG A C 1
ATOM 3168 O O . ARG A 1 393 ? -26.691 -0.737 20.476 1.00 79.50 393 ARG A O 1
ATOM 3175 N N . TYR A 1 394 ? -28.684 0.324 20.506 1.00 83.12 394 TYR A N 1
ATOM 3176 C CA . TYR A 1 394 ? -28.666 0.604 21.943 1.00 83.12 394 TYR A CA 1
ATOM 3177 C C . TYR A 1 394 ? -28.945 -0.639 22.798 1.00 83.12 394 TYR A C 1
ATOM 3179 O O . TYR A 1 394 ? -28.451 -0.733 23.917 1.00 83.12 394 TYR A O 1
ATOM 3187 N N . ASP A 1 395 ? -29.646 -1.638 22.257 1.00 76.62 395 ASP A N 1
ATOM 3188 C CA . ASP A 1 395 ? -29.935 -2.909 22.931 1.00 76.62 395 ASP A CA 1
ATOM 3189 C C . ASP A 1 395 ? -28.657 -3.693 23.280 1.00 76.62 395 ASP A C 1
ATOM 3191 O O . ASP A 1 395 ? -28.496 -4.221 24.382 1.00 76.62 395 ASP A O 1
ATOM 3195 N N . LEU A 1 396 ? -27.712 -3.746 22.339 1.00 72.94 396 LEU A N 1
ATOM 3196 C CA . LEU A 1 396 ? -26.409 -4.378 22.535 1.00 72.94 396 LEU A CA 1
ATOM 3197 C C . LEU A 1 396 ? -25.539 -3.581 23.506 1.00 72.94 396 LEU A C 1
ATOM 3199 O O . LEU A 1 396 ? -24.850 -4.175 24.334 1.00 72.94 396 LEU A O 1
ATOM 3203 N N . PHE A 1 397 ? -25.578 -2.253 23.406 1.00 79.12 397 PHE A N 1
ATOM 3204 C CA . PHE A 1 397 ? -24.865 -1.365 24.318 1.00 79.12 397 PHE A CA 1
ATOM 3205 C C . PHE A 1 397 ? -25.346 -1.554 25.762 1.00 79.12 397 PHE A C 1
ATOM 3207 O O . PHE A 1 397 ? -24.527 -1.741 26.661 1.00 79.12 397 PHE A O 1
ATOM 3214 N N . PHE A 1 398 ? -26.663 -1.594 25.970 1.00 81.69 398 PHE A N 1
ATOM 3215 C CA . PHE A 1 398 ? -27.270 -1.757 27.285 1.00 81.69 398 PHE A CA 1
ATOM 3216 C C . PHE A 1 398 ? -26.916 -3.100 27.934 1.00 81.69 398 PHE A C 1
ATOM 3218 O O . PHE A 1 398 ? -26.475 -3.129 29.077 1.00 81.69 398 PHE A O 1
ATOM 3225 N N . LYS A 1 399 ? -26.971 -4.207 27.182 1.00 78.88 399 LYS A N 1
ATOM 3226 C CA . LYS A 1 399 ? -26.553 -5.532 27.682 1.00 78.88 399 LYS A CA 1
ATOM 3227 C C . LYS A 1 399 ? -25.093 -5.573 28.134 1.00 78.88 399 LYS A C 1
ATOM 3229 O O . LYS A 1 399 ? -24.747 -6.281 29.079 1.00 78.88 399 LYS A O 1
ATOM 3234 N N . VAL A 1 400 ? -24.213 -4.854 27.434 1.00 73.50 400 VAL A N 1
ATOM 3235 C CA . VAL A 1 400 ? -22.812 -4.714 27.854 1.00 73.50 400 VAL A CA 1
ATOM 3236 C C . VAL A 1 400 ? -22.744 -3.901 29.146 1.00 73.50 400 VAL A C 1
ATOM 3238 O O . VAL A 1 400 ? -22.050 -4.307 30.071 1.00 73.50 400 VAL A O 1
ATOM 3241 N N . LEU A 1 401 ? -23.494 -2.803 29.236 1.00 79.94 401 LEU A N 1
ATOM 3242 C CA . LEU A 1 401 ? -23.553 -1.953 30.423 1.00 79.94 401 LEU A CA 1
ATOM 3243 C C . LEU A 1 401 ? -24.036 -2.718 31.671 1.00 79.94 401 LEU A C 1
ATOM 3245 O O . LEU A 1 401 ? -23.361 -2.669 32.695 1.00 79.94 401 LEU A O 1
ATOM 3249 N N . GLU A 1 402 ? -25.142 -3.462 31.573 1.00 79.00 402 GLU A N 1
ATOM 3250 C CA . GLU A 1 402 ? -25.694 -4.300 32.653 1.00 79.00 402 GLU A CA 1
ATOM 3251 C C . GLU A 1 402 ? -24.673 -5.304 33.171 1.00 79.00 402 GLU A C 1
ATOM 3253 O O . GLU A 1 402 ? -24.425 -5.416 34.372 1.00 79.00 402 GLU A O 1
ATOM 3258 N N . ARG A 1 403 ? -24.047 -6.035 32.249 1.00 77.94 403 ARG A N 1
ATOM 3259 C CA . ARG A 1 403 ? -23.071 -7.065 32.589 1.00 77.94 403 ARG A CA 1
ATOM 3260 C C . ARG A 1 403 ? -21.863 -6.480 33.317 1.00 77.94 403 ARG A C 1
ATOM 3262 O O . ARG A 1 403 ? -21.370 -7.069 34.277 1.00 77.94 403 ARG A O 1
ATOM 3269 N N . GLU A 1 404 ? -21.364 -5.354 32.826 1.00 74.19 404 GLU A N 1
ATOM 3270 C CA . GLU A 1 404 ? -20.203 -4.669 33.384 1.00 74.19 404 GLU A CA 1
ATOM 3271 C C . GLU A 1 404 ? -20.532 -4.047 34.748 1.00 74.19 404 GLU A C 1
ATOM 3273 O O . GLU A 1 404 ? -19.749 -4.179 35.687 1.00 74.19 404 GLU A O 1
ATOM 3278 N N . ALA A 1 405 ? -21.721 -3.457 34.900 1.00 76.56 405 ALA A N 1
ATOM 3279 C CA . ALA A 1 405 ? -22.222 -2.973 36.183 1.00 76.56 405 ALA A CA 1
ATOM 3280 C C . ALA A 1 405 ? -22.346 -4.116 37.207 1.00 76.56 405 ALA A C 1
ATOM 3282 O O . ALA A 1 405 ? -21.841 -3.995 38.322 1.00 76.56 405 ALA A O 1
ATOM 3283 N N . ALA A 1 406 ? -22.908 -5.264 36.811 1.00 77.06 406 ALA A N 1
ATOM 3284 C CA . ALA A 1 406 ? -23.005 -6.448 37.666 1.00 77.06 406 ALA A CA 1
ATOM 3285 C C . ALA A 1 406 ? -21.622 -6.979 38.088 1.00 77.06 406 ALA A C 1
ATOM 3287 O O . ALA A 1 406 ? -21.410 -7.343 39.249 1.00 77.06 406 ALA A O 1
ATOM 3288 N N . ALA A 1 407 ? -20.651 -6.986 37.170 1.00 76.00 407 ALA A N 1
ATOM 3289 C CA . ALA A 1 407 ? -19.282 -7.386 37.476 1.00 76.00 407 ALA A CA 1
ATOM 3290 C C . ALA A 1 407 ? -18.595 -6.418 38.456 1.00 76.00 407 ALA A C 1
ATOM 3292 O O . ALA A 1 407 ? -17.877 -6.862 39.354 1.00 76.00 407 ALA A O 1
ATOM 3293 N N . LEU A 1 408 ? -18.845 -5.111 38.332 1.00 73.94 408 LEU A N 1
ATOM 3294 C CA . LEU A 1 408 ? -18.343 -4.101 39.266 1.00 73.94 408 LEU A CA 1
ATOM 3295 C C . LEU A 1 408 ? -18.939 -4.270 40.664 1.00 73.94 408 LEU A C 1
ATOM 3297 O O . LEU A 1 408 ? -18.195 -4.217 41.644 1.00 73.94 408 LEU A O 1
ATOM 3301 N N . SER A 1 409 ? -20.245 -4.528 40.771 1.00 76.06 409 SER A N 1
ATOM 3302 C CA . SER A 1 409 ? -20.889 -4.806 42.059 1.00 76.06 409 SER A CA 1
ATOM 3303 C C . SER A 1 409 ? -20.307 -6.064 42.720 1.00 76.06 409 SER A C 1
ATOM 3305 O O . SER A 1 409 ? -20.038 -6.063 43.923 1.00 76.06 409 SER A O 1
ATOM 3307 N N . ALA A 1 410 ? -20.017 -7.113 41.940 1.00 75.62 410 ALA A N 1
ATOM 3308 C CA . ALA A 1 410 ? -19.358 -8.324 42.434 1.00 75.62 410 ALA A CA 1
ATOM 3309 C C . ALA A 1 410 ? -17.907 -8.068 42.898 1.00 75.62 410 ALA A C 1
ATOM 3311 O O . ALA A 1 410 ? -17.502 -8.555 43.958 1.00 75.62 410 ALA A O 1
ATOM 3312 N N . GLU A 1 411 ? -17.133 -7.267 42.154 1.00 74.50 411 GLU A N 1
ATOM 3313 C CA . GLU A 1 411 ? -15.760 -6.888 42.524 1.00 74.50 411 GLU A CA 1
ATOM 3314 C C . GLU A 1 411 ? -15.745 -6.048 43.816 1.00 74.50 411 GLU A C 1
ATOM 3316 O O . GLU A 1 411 ? -14.925 -6.276 44.710 1.00 74.50 411 GLU A O 1
ATOM 3321 N N . GLN A 1 412 ? -16.681 -5.106 43.959 1.00 71.56 412 GLN A N 1
ATOM 3322 C CA . GLN A 1 412 ? -16.841 -4.294 45.169 1.00 71.56 412 GLN A CA 1
ATOM 3323 C C . GLN A 1 412 ? -17.243 -5.144 46.382 1.00 71.56 412 GLN A C 1
ATOM 3325 O O . GLN A 1 412 ? -16.675 -4.972 47.464 1.00 71.56 412 GLN A O 1
ATOM 3330 N N . ALA A 1 413 ? -18.152 -6.107 46.206 1.00 70.31 413 ALA A N 1
ATOM 3331 C CA . ALA A 1 413 ? -18.540 -7.046 47.256 1.00 70.31 413 ALA A CA 1
ATOM 3332 C C . ALA A 1 413 ? -17.366 -7.941 47.700 1.00 70.31 413 ALA A C 1
ATOM 3334 O O . ALA A 1 413 ? -17.183 -8.170 48.896 1.00 70.31 413 ALA A O 1
ATOM 3335 N N . GLN A 1 414 ? -16.523 -8.399 46.766 1.00 69.31 414 GLN A N 1
ATOM 3336 C CA . GLN A 1 414 ? -15.300 -9.145 47.086 1.00 69.31 414 GLN A CA 1
ATOM 3337 C C . GLN A 1 414 ? -14.252 -8.292 47.811 1.00 69.31 414 GLN A C 1
ATOM 3339 O O . GLN A 1 414 ? -13.622 -8.781 48.749 1.00 69.31 414 GLN A O 1
ATOM 3344 N N . ARG A 1 415 ? -14.070 -7.021 47.426 1.00 64.81 415 ARG A N 1
ATOM 3345 C CA . ARG A 1 415 ? -13.157 -6.100 48.128 1.00 64.81 415 ARG A CA 1
ATOM 3346 C C . ARG A 1 415 ? -13.611 -5.823 49.556 1.00 64.81 415 ARG A C 1
ATOM 3348 O O . ARG A 1 415 ? -12.779 -5.830 50.453 1.00 64.81 415 ARG A O 1
ATOM 3355 N N . LYS A 1 416 ? -14.917 -5.662 49.782 1.00 62.34 416 LYS A N 1
ATOM 3356 C CA . LYS A 1 416 ? -15.490 -5.458 51.123 1.00 62.34 416 LYS A CA 1
ATOM 3357 C C . LYS A 1 416 ? -15.335 -6.689 52.033 1.00 62.34 416 LYS A C 1
ATOM 3359 O O . LYS A 1 416 ? -15.345 -6.547 53.248 1.00 62.34 416 LYS A O 1
ATOM 3364 N N . ARG A 1 417 ? -15.159 -7.886 51.453 1.00 56.97 417 ARG A N 1
ATOM 3365 C CA . ARG A 1 417 ? -14.943 -9.161 52.165 1.00 56.97 417 ARG A CA 1
ATOM 3366 C C . ARG A 1 417 ? -13.475 -9.500 52.452 1.00 56.97 417 ARG A C 1
ATOM 3368 O O . ARG A 1 417 ? -13.233 -10.457 53.178 1.00 56.97 417 ARG A O 1
ATOM 3375 N N . ARG A 1 418 ? -12.494 -8.767 51.907 1.00 45.88 418 ARG A N 1
ATOM 3376 C CA . ARG A 1 418 ? -11.078 -8.929 52.285 1.00 45.88 418 ARG A CA 1
ATOM 3377 C C . ARG A 1 418 ? -10.749 -7.948 53.415 1.00 45.88 418 ARG A C 1
ATOM 3379 O O . ARG A 1 418 ? -10.572 -6.767 53.118 1.00 45.88 418 ARG A O 1
ATOM 3386 N N . PRO A 1 419 ? -10.658 -8.383 54.685 1.00 43.97 419 PRO A N 1
ATOM 3387 C CA . PRO A 1 419 ? -10.140 -7.515 55.728 1.00 43.97 419 PRO A CA 1
ATOM 3388 C C . PRO A 1 419 ? -8.675 -7.201 55.416 1.00 43.97 419 PRO A C 1
ATOM 3390 O O . PRO A 1 419 ? -7.912 -8.064 54.976 1.00 43.97 419 PRO A O 1
ATOM 3393 N N . VAL A 1 420 ? -8.304 -5.938 55.606 1.00 48.06 420 VAL A N 1
ATOM 3394 C CA . VAL A 1 420 ? -6.926 -5.456 55.539 1.00 48.06 420 VAL A CA 1
ATOM 3395 C C . VAL A 1 420 ? -6.115 -6.256 56.561 1.00 48.06 420 VAL A C 1
ATOM 3397 O O . VAL A 1 420 ? -6.226 -6.016 57.758 1.00 48.06 420 VAL A O 1
ATOM 3400 N N . GLN A 1 421 ? -5.311 -7.221 56.108 1.00 40.66 421 GLN A N 1
ATOM 3401 C CA . GLN A 1 421 ? -4.200 -7.720 56.915 1.00 40.66 421 GLN A CA 1
ATOM 3402 C C . GLN A 1 421 ? -3.188 -6.580 57.003 1.00 40.66 421 GLN A C 1
ATOM 3404 O O . GLN A 1 421 ? -2.364 -6.383 56.112 1.00 40.66 421 GLN A O 1
ATOM 3409 N N . THR A 1 422 ? -3.297 -5.782 58.060 1.00 39.47 422 THR A N 1
ATOM 3410 C CA . THR A 1 422 ? -2.235 -4.896 58.516 1.00 39.47 422 THR A CA 1
ATOM 3411 C C . THR A 1 422 ? -1.038 -5.771 58.867 1.00 39.47 422 THR A C 1
ATOM 3413 O O . THR A 1 422 ? -0.956 -6.362 59.940 1.00 39.47 422 THR A O 1
ATOM 3416 N N . THR A 1 423 ? -0.086 -5.885 57.945 1.00 40.12 423 THR A N 1
ATOM 3417 C CA . THR A 1 423 ? 1.252 -6.381 58.256 1.00 40.12 423 THR A CA 1
ATOM 3418 C C . THR A 1 423 ? 1.957 -5.339 59.121 1.00 40.12 423 THR A C 1
ATOM 3420 O O . THR A 1 423 ? 2.769 -4.559 58.633 1.00 40.12 423 THR A O 1
ATOM 3423 N N . SER A 1 424 ? 1.635 -5.313 60.414 1.00 39.53 424 SER A N 1
ATOM 3424 C CA . SER A 1 424 ? 2.563 -4.836 61.433 1.00 39.53 424 SER A CA 1
ATOM 3425 C C . SER A 1 424 ? 3.601 -5.937 61.632 1.00 39.53 424 SER A C 1
ATOM 3427 O O . SER A 1 424 ? 3.407 -6.877 62.398 1.00 39.53 424 SER A O 1
ATOM 3429 N N . LYS A 1 425 ? 4.687 -5.870 60.864 1.00 36.56 425 LYS A N 1
ATOM 3430 C CA . LYS A 1 425 ? 5.954 -6.495 61.241 1.00 36.56 425 LYS A CA 1
ATOM 3431 C C . LYS A 1 425 ? 7.023 -5.420 61.148 1.00 36.56 425 LYS A C 1
ATOM 3433 O O . LYS A 1 425 ? 7.508 -5.101 60.068 1.00 36.56 425 LYS A O 1
ATOM 3438 N N . SER A 1 426 ? 7.322 -4.844 62.309 1.00 33.50 426 SER A N 1
ATOM 3439 C CA . SER A 1 4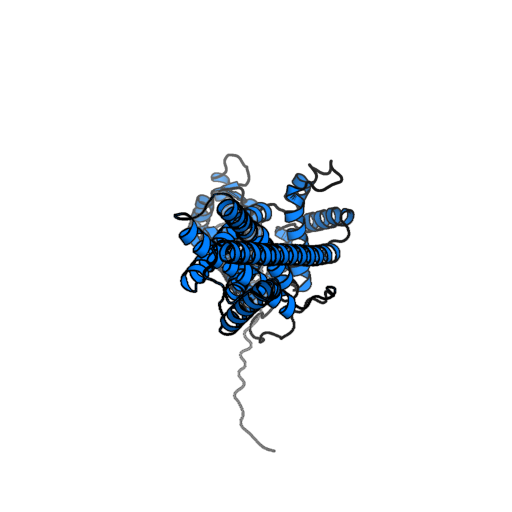26 ? 8.566 -4.127 62.570 1.00 33.50 426 SER A CA 1
ATOM 3440 C C . SER A 1 426 ? 9.752 -5.021 62.173 1.00 33.50 426 SER A C 1
ATOM 3442 O O . SER A 1 426 ? 9.731 -6.210 62.515 1.00 33.50 426 SER A O 1
ATOM 3444 N N . PRO A 1 427 ? 10.763 -4.521 61.443 1.00 36.78 427 PRO A N 1
ATOM 3445 C CA . PRO A 1 427 ? 11.960 -5.295 61.170 1.00 36.78 427 PRO A CA 1
ATOM 3446 C C . PRO A 1 427 ? 12.803 -5.352 62.450 1.00 36.78 427 PRO A C 1
ATOM 3448 O O . PRO A 1 427 ? 13.452 -4.382 62.832 1.00 36.78 427 PRO A O 1
ATOM 3451 N N . SER A 1 428 ? 12.785 -6.503 63.123 1.00 32.09 428 SER A N 1
ATOM 3452 C CA . SER A 1 428 ? 13.815 -6.852 64.100 1.00 32.09 428 SER A CA 1
ATOM 3453 C C . SER A 1 428 ? 15.125 -7.072 63.341 1.00 32.09 428 SER A C 1
ATOM 3455 O O . SER A 1 428 ? 15.275 -8.028 62.582 1.00 32.09 428 SER A O 1
ATOM 3457 N N . ILE A 1 429 ? 16.045 -6.125 63.508 1.00 46.50 429 ILE A N 1
ATOM 3458 C CA . ILE A 1 429 ? 17.468 -6.274 63.212 1.00 46.50 429 ILE A CA 1
ATOM 3459 C C . ILE A 1 429 ? 18.056 -7.090 64.359 1.00 46.50 429 ILE A C 1
ATOM 3461 O O . ILE A 1 429 ? 18.152 -6.554 65.460 1.00 46.50 429 ILE A O 1
ATOM 3465 N N . SER A 1 430 ? 18.439 -8.351 64.139 1.00 35.44 430 SER A N 1
ATOM 3466 C CA . SER A 1 430 ? 19.304 -9.111 65.059 1.00 35.44 430 SER A CA 1
ATOM 3467 C C . SER A 1 430 ? 19.924 -10.352 64.383 1.00 35.44 430 SER A C 1
ATOM 3469 O O . SER A 1 430 ? 19.200 -11.285 64.058 1.00 35.44 430 SER A O 1
ATOM 3471 N N . HIS A 1 431 ? 21.263 -10.342 64.271 1.00 35.00 431 HIS A N 1
ATOM 3472 C CA . HIS A 1 431 ? 22.222 -11.474 64.222 1.00 35.00 431 HIS A CA 1
ATOM 3473 C C . HIS A 1 431 ? 22.287 -12.366 62.950 1.00 35.00 431 HIS A C 1
ATOM 3475 O O . HIS A 1 431 ? 21.299 -12.964 62.548 1.00 35.00 431 HIS A O 1
ATOM 3481 N N . LEU A 1 432 ? 23.406 -12.314 62.192 1.00 39.09 432 LEU A N 1
ATOM 3482 C CA . LEU A 1 432 ? 24.602 -13.205 62.263 1.00 39.09 432 LEU A CA 1
ATOM 3483 C C . LEU A 1 432 ? 24.225 -14.661 61.910 1.00 39.09 432 LEU A C 1
ATOM 3485 O O . LEU A 1 432 ? 23.434 -15.260 62.626 1.00 39.09 432 LEU A O 1
ATOM 3489 N N . ILE A 1 433 ? 24.702 -15.275 60.821 1.00 38.38 433 ILE A N 1
ATOM 3490 C CA . ILE A 1 433 ? 26.092 -15.511 60.367 1.00 38.38 433 ILE A CA 1
ATOM 3491 C C . ILE A 1 433 ? 26.141 -15.573 58.837 1.00 38.38 433 ILE A C 1
ATOM 3493 O O . ILE A 1 433 ? 25.181 -16.124 58.251 1.00 38.38 433 ILE A O 1
#

Sequence (433 aa):
MILFFAISLTIQSVIMFLRLRARNVQLDELSLLTPSELYAKATADGTQPHIAKPFVSATKMFILRDFFLRQYKLPRLFLFAKYLRAVQDTEIIHLYEVEKSTWILLVLVQGFYYILSDYSLPANRDDLSSPTIRDSIHKNRLLVLFALISALTVMMLLLYAYLKKCVSIMVVHAGGDEAQLLSALKHIADSSSFAALCATMFRKVTGSKWGRKHPTPHLACDLHLPLFSRKAVHVLAKFCLTLNAFYFGFLFQAFMVLLRKARGWSLGVIASQLALLLVNMTLLSPRIIRQFALINGIVRVCPGELKQVLEHFTDVLELQRRMVNAIHRHTTTHRLDLHELLADLQSHDPTQSRLVERDVLRHVIANYGFKFSKLKFNTFVRLQCKTQGTQVRYDLFFKVLEREAAALSAEQAQRKRRPVQTTSKSPSISHLI

pLDDT: mean 75.64, std 15.77, range [32.09, 96.44]

Radius of gyration: 30.37 Å; chains: 1; bounding box: 75×46×106 Å

Foldseek 3Di:
DVVLLVVLLVVLLVLLVVLVVVVLVVLVVLVLQALVNLLCVQCVHVVRLAGPPVSPVNLLVVLLLVLLCVLVVHAPLFPVSLLLVVLLVVLSCVLSDQDPVLVVVLVVVVVVLVVQLVVPADPPPPPPVDPVSVVVSVVSSLVSLVVVLVVLLVLLVVLLVLLVVQSVLSSCVRQNDNSSSSVSSVVSNVPPPVLVRLVVVVVVVVPDPPDDDDDDPDPADPDDRPPDDLVVSSVSLSSSSSVLSVSLSVLVVVLVVCVVPDDDPSNVSSVVSNVSSVCCSNPRSSSSSSSSSSCCCRRPPPPVSSVVSVVVVVVLVVLVLVLLVQLLVLCVVVVHDLVVLVVQQVVQCPVPPLKHFLVSNQVSSVVSGDHDDPVSSVVNCVSRFSDDVRITRVVSVSSSSVVSSVVVVVVVVVVVVDPPPPPPDDDDDDDDD

Secondary structure (DSSP, 8-state):
-HHHHHHHHHHHHHHHHHHHHHHHHHHHHHHHS-HHHHHHHHHTTTT-SS--HHHHHHHHHHHHHHHHHHHTT--TTS-HHHHHHHHHHHHHHHHH---HHHHHHHHHHHHHHHHHHHHTS-S-TT-TTSHHHHHHHHHHHHHHHHHHHHHHHHHHHHHHHHHHHHHHHHHHHHH-SHHHHHHHHHHHHHT--HHHHHHHHHHHHTT---------S--B-----TT--HHHHHHHHHHHHHHHHHHHHHHHHHHHHHTTT--HHHHHHHHHHHHHHHHIIIIIHHHHHHHHHHHHHHHB--HHHHHHHHHHHHHHHHHHHHHHHHHHHHHHHHT--HHHHHHHHHHT-TT--SEEEHHHHHHHHHHTT-PPPHHHHHHHHHHHS-EETTEEEHHHHHHHHHHHHHHHHHHHHHHHTS---------------